Protein AF-0000000085043060 (afdb_homodimer)

Foldseek 3Di:
DAFAEEEEEDEQVLVPDPVLLLLLLVVCVVCVVVNHAYEYEYEHVPQLVVQCVVVVHDWDDDPQHTQAAPVSLVSRCCRVQVPVQVVSCVSNVVVPAQEDEEECAVVVQWAWDFDWDWDQDPVRDTDTHHSHQATATDDGDCVVVVVCVVVRHHYYYYYWHYHPVGRIHRYDRLLSRLRNCLNVLGQEYEYEDADFAFAQAPPPVVRHALEDELVCVVVSPPGRQDRPNVSNVVSQSVSQVSRHAKYFYHHSSPSVVSCCCNPVVDRTYYIYHD/DAFQEEEEEDEQVLVPDPVLLLLLLVVCVVCVVVNHAYEYEYEHVPQLVVQCVVVVHDWDDDPQHTQAAPVSLVSRCCRVQVPVQVVSCVSNVVVPAQEDEEECAVVVQWAWDFDWDWDQDPVRDTDTHHSHQATATDDGDCVVVVVCVVVRHHYYYYYWHYHPVGRIHRYDRLLSRLRNCLNVLGQEYEYADADFAFAQAPPPVVRHALEDELVCVVVSPPHRQDRPNVSNVVSQSVSQVSRHAKYFYGHSSPSVVSCCCNPVVDRTYYIYHD

Organism: Cyclobacterium marinum (strain ATCC 25205 / DSM 745 / LMG 13164 / NCIMB 1802) (NCBI:txid880070)

InterPro domains:
  IPR001048 Aspartate/glutamate/uridylate kinase [PF00696] (5-251)
  IPR001057 Glutamate/acetylglutamate kinase [PR00474] (35-49)
  IPR001057 Glutamate/acetylglutamate kinase [PR00474] (172-199)
  IPR001057 Glutamate/acetylglutamate kinase [PR00474] (224-244)
  IPR004662 Acetylglutamate kinase family [PIRSF000728] (4-272)
  IPR004662 Acetylglutamate kinase family [TIGR00761] (6-249)
  IPR036393 Acetylglutamate kinase-like superfamily [G3DSA:3.40.1160.10] (2-274)
  IPR036393 Acetylglutamate kinase-like superfamily [SSF53633] (5-272)
  IPR037528 Acetylglutamate kinase ArgB [MF_00082] (3-266)

pLDDT: mean 94.3, std 5.61, range [67.81, 98.94]

Sequence (548 aa):
MEYHKILIKYGGNAMVSEELKHDIANKIKELQSHGIQVILVHGGGPFINKSLADAGIKSEFFDGHRHTSVEAMSCIEKTLKGEVNSSLVNLLNKQGLRAVGLSGKDGKLAIAQKRWHIRQQENGEAIKVDLGQVGDVVSVNPLLIESLLENAFTPVITCIASDEEGNDYNINGDVFAGKIAAAIQADAYIVLTDVDGLYKEYPNPDSIIREIDTTTIPKFYGKAISGGMIPKIESCVNAVKSGVKKAVILNGTCPEQISDYLIKQISIGTTIKLMEYHKILIKYGGNAMVSEELKHDIANKIKELQSHGIQVILVHGGGPFINKSLADAGIKSEFFDGHRHTSVEAMSCIEKTLKGEVNSSLVNLLNKQGLRAVGLSGKDGKLAIAQKRWHIRQQENGEAIKVDLGQVGDVVSVNPLLIESLLENAFTPVITCIASDEEGNDYNINGDVFAGKIAAAIQADAYIVLTDVDGLYKEYPNPDSIIREIDTTTIPKFYGKAISGGMIPKIESCVNAVKSGVKKAVILNGTCPEQISDYLIKQISIGTTIKL

Structure (mmCIF, N/CA/C/O backbone):
data_AF-0000000085043060-model_v1
#
loop_
_entity.id
_entity.type
_entity.pdbx_description
1 polymer 'Acetylglutamate kinase'
#
loop_
_atom_site.group_PDB
_atom_site.id
_atom_site.type_symbol
_atom_site.label_atom_id
_atom_site.label_alt_id
_atom_site.label_comp_id
_atom_site.label_asym_id
_atom_site.label_entity_id
_atom_site.label_seq_id
_atom_site.pdbx_PDB_ins_code
_atom_site.Cartn_x
_atom_site.Cartn_y
_atom_site.Cartn_z
_atom_site.occupancy
_atom_site.B_iso_or_equiv
_atom_site.auth_seq_id
_atom_site.auth_comp_id
_atom_site.auth_asym_id
_atom_site.auth_atom_id
_atom_site.pdbx_PDB_model_num
ATOM 1 N N . MET A 1 1 ? 16.531 -30.125 -0.307 1 67.81 1 MET A N 1
ATOM 2 C CA . MET A 1 1 ? 16.906 -28.734 -0.545 1 67.81 1 MET A CA 1
ATOM 3 C C . MET A 1 1 ? 16.266 -27.812 0.48 1 67.81 1 MET A C 1
ATOM 5 O O . MET A 1 1 ? 15.086 -27.984 0.817 1 67.81 1 MET A O 1
ATOM 9 N N . GLU A 1 2 ? 17.047 -26.984 1.146 1 84.75 2 GLU A N 1
ATOM 10 C CA . GLU A 1 2 ? 16.531 -26.062 2.156 1 84.75 2 GLU A CA 1
ATOM 11 C C . GLU A 1 2 ? 16.078 -24.75 1.527 1 84.75 2 GLU A C 1
ATOM 13 O O . GLU A 1 2 ? 16.797 -24.172 0.705 1 84.75 2 GLU A O 1
ATOM 18 N N . TYR A 1 3 ? 14.805 -24.422 1.572 1 92.69 3 TYR A N 1
ATOM 19 C CA . TYR A 1 3 ? 14.25 -23.172 1.066 1 92.69 3 TYR A CA 1
ATOM 20 C C . TYR A 1 3 ? 14.398 -22.062 2.092 1 92.69 3 TYR A C 1
ATOM 22 O O . TYR A 1 3 ? 14.055 -22.234 3.264 1 92.69 3 TYR A O 1
ATOM 30 N N . HIS A 1 4 ? 15.008 -21 1.654 1 96.5 4 HIS A N 1
ATOM 31 C CA . HIS A 1 4 ? 15.172 -19.844 2.547 1 96.5 4 HIS A CA 1
ATOM 32 C C . HIS A 1 4 ? 14.266 -18.703 2.13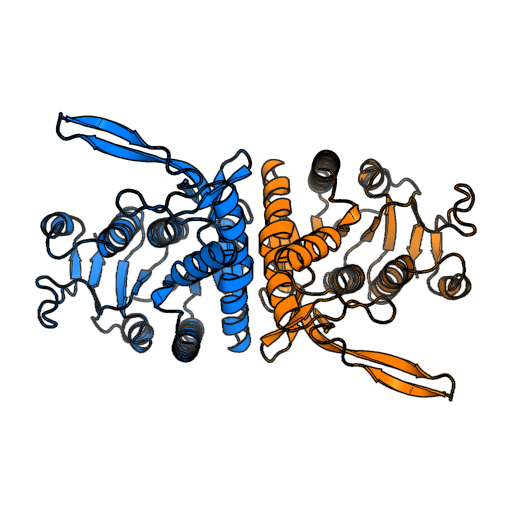3 1 96.5 4 HIS A C 1
ATOM 34 O O . HIS A 1 4 ? 13.719 -17.984 2.986 1 96.5 4 HIS A O 1
ATOM 40 N N . LYS A 1 5 ? 14.188 -18.531 0.887 1 98.19 5 LYS A N 1
ATOM 41 C CA . LYS A 1 5 ? 13.398 -17.453 0.305 1 98.19 5 LYS A CA 1
ATOM 42 C C . LYS A 1 5 ? 12.5 -17.953 -0.818 1 98.19 5 LYS A C 1
ATOM 44 O O . LYS A 1 5 ? 12.992 -18.484 -1.816 1 98.19 5 LYS A O 1
ATOM 49 N N . ILE A 1 6 ? 11.102 -17.75 -0.643 1 98.5 6 ILE A N 1
ATOM 50 C CA . ILE A 1 6 ? 10.188 -18.25 -1.669 1 98.5 6 ILE A CA 1
ATOM 51 C C . ILE A 1 6 ? 9.195 -17.156 -2.059 1 98.5 6 ILE A C 1
ATOM 53 O O . ILE A 1 6 ? 8.883 -16.266 -1.253 1 98.5 6 ILE A O 1
ATOM 57 N N . LEU A 1 7 ? 8.766 -17.172 -3.271 1 98.81 7 LEU A N 1
ATOM 58 C CA . LEU A 1 7 ? 7.707 -16.297 -3.76 1 98.81 7 LEU A CA 1
ATOM 59 C C . LEU A 1 7 ? 6.477 -17.109 -4.16 1 98.81 7 LEU A C 1
ATOM 61 O O . LEU A 1 7 ? 6.59 -18.109 -4.879 1 98.81 7 LEU A O 1
ATOM 65 N N . ILE A 1 8 ? 5.344 -16.719 -3.635 1 98.38 8 ILE A N 1
ATOM 66 C CA . ILE A 1 8 ? 4.078 -17.375 -3.939 1 98.38 8 ILE A CA 1
ATOM 67 C C . ILE A 1 8 ? 3.186 -16.422 -4.734 1 98.38 8 ILE A C 1
ATOM 69 O O . ILE A 1 8 ? 2.896 -15.312 -4.289 1 98.38 8 ILE A O 1
ATOM 73 N N . LYS A 1 9 ? 2.84 -16.844 -5.941 1 98.19 9 LYS A N 1
ATOM 74 C CA . LYS A 1 9 ? 1.77 -16.156 -6.668 1 98.19 9 LYS A CA 1
ATOM 75 C C . LYS A 1 9 ? 0.4 -16.688 -6.246 1 98.19 9 LYS A C 1
ATOM 77 O O . LYS A 1 9 ? 0.076 -17.859 -6.48 1 98.19 9 LYS A O 1
ATOM 82 N N . TYR A 1 10 ? -0.28 -15.828 -5.617 1 94.81 10 TYR A N 1
ATOM 83 C CA . TYR A 1 10 ? -1.591 -16.156 -5.062 1 94.81 10 TYR A CA 1
ATOM 84 C C . TYR A 1 10 ? -2.705 -15.594 -5.941 1 94.81 10 TYR A C 1
ATOM 86 O O . TYR A 1 10 ? -3.033 -14.414 -5.867 1 94.81 10 TYR A O 1
ATOM 94 N N . GLY A 1 11 ? -3.35 -16.438 -6.773 1 85.44 11 GLY A N 1
ATOM 95 C CA . GLY A 1 11 ? -4.344 -16.031 -7.758 1 85.44 11 GLY A CA 1
ATOM 96 C C . GLY A 1 11 ? -5.691 -15.695 -7.145 1 85.44 11 GLY A C 1
ATOM 97 O O . GLY A 1 11 ? -6.102 -16.312 -6.156 1 85.44 11 GLY A O 1
ATOM 98 N N . GLY A 1 12 ? -6.375 -14.859 -7.805 1 71.69 12 GLY A N 1
ATOM 99 C CA . GLY A 1 12 ? -7.645 -14.336 -7.328 1 71.69 12 GLY A CA 1
ATOM 100 C C . GLY A 1 12 ? -8.719 -15.398 -7.203 1 71.69 12 GLY A C 1
ATOM 101 O O . GLY A 1 12 ? -9.57 -15.328 -6.312 1 71.69 12 GLY A O 1
ATOM 102 N N . ASN A 1 13 ? -8.516 -16.406 -8.023 1 70.5 13 ASN A N 1
ATOM 103 C CA . ASN A 1 13 ? -9.531 -17.453 -7.98 1 70.5 13 ASN A CA 1
ATOM 104 C C . ASN A 1 13 ? -9.414 -18.297 -6.715 1 70.5 13 ASN A C 1
ATOM 106 O O . ASN A 1 13 ? -10.391 -18.906 -6.281 1 70.5 13 ASN A O 1
ATOM 110 N N . ALA A 1 14 ? -8.281 -18.266 -6.223 1 68.19 14 ALA A N 1
ATOM 111 C CA . ALA A 1 14 ? -8.055 -19 -4.977 1 68.19 14 ALA A CA 1
ATOM 112 C C . ALA A 1 14 ? -8.406 -18.141 -3.766 1 68.19 14 ALA A C 1
ATOM 114 O O . ALA A 1 14 ? -8.25 -18.578 -2.623 1 68.19 14 ALA A O 1
ATOM 115 N N . MET A 1 15 ? -8.875 -16.938 -3.979 1 74.44 15 MET A N 1
ATOM 116 C CA . MET A 1 15 ? -9.133 -16 -2.896 1 74.44 15 MET A CA 1
ATOM 117 C C . MET A 1 15 ? -10.625 -15.781 -2.707 1 74.44 15 MET A C 1
ATOM 119 O O . MET A 1 15 ? -11.039 -14.828 -2.045 1 74.44 15 MET A O 1
ATOM 123 N N . VAL A 1 16 ? -11.398 -16.656 -3.197 1 75.56 16 VAL A N 1
ATOM 124 C CA . VAL A 1 16 ? -12.828 -16.391 -3.18 1 75.56 16 VAL A CA 1
ATOM 125 C C . VAL A 1 16 ? -13.445 -16.969 -1.907 1 75.56 16 VAL A C 1
ATOM 127 O O . VAL A 1 16 ? -14.516 -16.531 -1.476 1 75.56 16 VAL A O 1
ATOM 130 N N . SER A 1 17 ? -12.719 -17.844 -1.258 1 86.44 17 SER A N 1
ATOM 131 C CA . SER A 1 17 ? -13.188 -18.422 0.001 1 86.44 17 SER A CA 1
ATOM 132 C C . SER A 1 17 ? -12.406 -17.859 1.186 1 86.44 17 SER A C 1
ATOM 134 O O . SER A 1 17 ? -11.188 -17.984 1.249 1 86.44 17 SER A O 1
ATOM 136 N N . GLU A 1 18 ? -13.156 -17.281 2.104 1 88.94 18 GLU A N 1
ATOM 137 C CA . GLU A 1 18 ? -12.516 -16.75 3.301 1 88.94 18 GLU A CA 1
ATOM 138 C C . GLU A 1 18 ? -11.773 -17.844 4.066 1 88.94 18 GLU A C 1
ATOM 140 O O . GLU A 1 18 ? -10.688 -17.609 4.602 1 88.94 18 GLU A O 1
ATOM 145 N N . GLU A 1 19 ? -12.406 -18.969 4.086 1 92 19 GLU A N 1
ATOM 146 C CA . GLU A 1 19 ? -11.781 -20.094 4.758 1 92 19 GLU A CA 1
ATOM 147 C C . GLU A 1 19 ? -10.461 -20.469 4.094 1 92 19 GLU A C 1
ATOM 149 O O . GLU A 1 19 ? -9.469 -20.734 4.777 1 92 19 GLU A O 1
ATOM 154 N N . LEU A 1 20 ? -10.531 -20.531 2.812 1 92.38 20 LEU A N 1
ATOM 155 C CA . LEU A 1 20 ? -9.32 -20.891 2.072 1 92.38 20 LEU A CA 1
ATOM 156 C C . LEU A 1 20 ? -8.227 -19.844 2.297 1 92.38 20 LEU A C 1
ATOM 158 O O . LEU A 1 20 ? -7.055 -20.188 2.436 1 92.38 20 LEU A O 1
ATOM 162 N N . LYS A 1 21 ? -8.547 -18.594 2.279 1 93.75 21 LYS A N 1
ATOM 163 C CA . LYS A 1 21 ? -7.586 -17.531 2.549 1 93.75 21 LYS A CA 1
ATOM 164 C C . LYS A 1 21 ? -6.93 -17.719 3.912 1 93.75 21 LYS A C 1
ATOM 166 O O . LYS A 1 21 ? -5.719 -17.531 4.055 1 93.75 21 LYS A O 1
ATOM 171 N N . HIS A 1 22 ? -7.723 -18 4.883 1 94.5 22 HIS A N 1
ATOM 172 C CA . HIS A 1 22 ? -7.227 -18.25 6.23 1 94.5 22 HIS A CA 1
ATOM 173 C C . HIS A 1 22 ? -6.25 -19.422 6.254 1 94.5 22 HIS A C 1
ATOM 175 O O . HIS A 1 22 ? -5.227 -19.359 6.941 1 94.5 22 HIS A O 1
ATOM 181 N N . ASP A 1 23 ? -6.645 -20.438 5.57 1 94.81 23 ASP A N 1
ATOM 182 C CA . ASP A 1 23 ? -5.789 -21.609 5.516 1 94.81 23 ASP A CA 1
ATOM 183 C C . ASP A 1 23 ? -4.449 -21.281 4.859 1 94.81 23 ASP A C 1
ATOM 185 O O . ASP A 1 23 ? -3.4 -21.75 5.312 1 94.81 23 ASP A O 1
ATOM 189 N N . ILE A 1 24 ? -4.5 -20.562 3.842 1 94.25 24 ILE A N 1
ATOM 190 C CA . ILE A 1 24 ? -3.275 -20.172 3.156 1 94.25 24 ILE A CA 1
ATOM 191 C C . ILE A 1 24 ? -2.408 -19.328 4.094 1 94.25 24 ILE A C 1
ATOM 193 O O . ILE A 1 24 ? -1.196 -19.547 4.184 1 94.25 24 ILE A O 1
ATOM 197 N N . ALA A 1 25 ? -2.998 -18.391 4.797 1 95.5 25 ALA A N 1
ATOM 198 C CA . ALA A 1 25 ? -2.281 -17.562 5.762 1 95.5 25 ALA A CA 1
ATOM 199 C C . ALA A 1 25 ? -1.609 -18.422 6.828 1 95.5 25 ALA A C 1
ATOM 201 O O . ALA A 1 25 ? -0.473 -18.156 7.227 1 95.5 25 ALA A O 1
ATOM 202 N N . ASN A 1 26 ? -2.301 -19.422 7.227 1 96.56 26 ASN A N 1
ATOM 203 C CA . ASN A 1 26 ? -1.749 -20.328 8.227 1 96.56 26 ASN A CA 1
ATOM 204 C C . ASN A 1 26 ? -0.536 -21.078 7.684 1 96.56 26 ASN A C 1
ATOM 206 O O . ASN A 1 26 ? 0.421 -21.344 8.414 1 96.56 26 ASN A O 1
ATOM 210 N N . LYS A 1 27 ? -0.607 -21.484 6.48 1 96.88 27 LYS A N 1
ATOM 211 C CA . LYS A 1 27 ? 0.531 -22.172 5.875 1 96.88 27 LYS A CA 1
ATOM 212 C C . LYS A 1 27 ? 1.732 -21.25 5.75 1 96.88 27 LYS A C 1
ATOM 214 O O . LYS A 1 27 ? 2.875 -21.672 5.941 1 96.88 27 LYS A O 1
ATOM 219 N N . ILE A 1 28 ? 1.476 -19.984 5.422 1 96.88 28 ILE A N 1
ATOM 220 C CA . ILE A 1 28 ? 2.557 -19 5.348 1 96.88 28 ILE A CA 1
ATOM 221 C C . ILE A 1 28 ? 3.201 -18.844 6.719 1 96.88 28 ILE A C 1
ATOM 223 O O . ILE A 1 28 ? 4.43 -18.812 6.836 1 96.88 28 ILE A O 1
ATOM 227 N N . LYS A 1 29 ? 2.395 -18.766 7.723 1 97 29 LYS A N 1
ATOM 228 C CA . LYS A 1 29 ? 2.896 -18.688 9.094 1 97 29 LYS A CA 1
ATOM 229 C C . LYS A 1 29 ? 3.754 -19.906 9.438 1 97 29 LYS A C 1
ATOM 231 O O . LYS A 1 29 ? 4.809 -19.766 10.062 1 97 29 LYS A O 1
ATOM 236 N N . GLU A 1 30 ? 3.229 -21.062 9.023 1 97.25 30 GLU A N 1
ATOM 237 C CA . GLU A 1 30 ? 3.973 -22.297 9.234 1 97.25 30 GLU A CA 1
ATOM 238 C C . GLU A 1 30 ? 5.336 -22.25 8.555 1 97.25 30 GLU A C 1
ATOM 240 O O . GLU A 1 30 ? 6.348 -22.625 9.141 1 97.25 30 GLU A O 1
ATOM 245 N N . LEU A 1 31 ? 5.41 -21.797 7.34 1 97.31 31 LEU A N 1
ATOM 246 C CA . LEU A 1 31 ? 6.668 -21.672 6.609 1 97.31 31 LEU A CA 1
ATOM 247 C C . LEU A 1 31 ? 7.633 -20.75 7.344 1 97.31 31 LEU A C 1
ATOM 249 O O . LEU A 1 31 ? 8.812 -21.062 7.484 1 97.31 31 LEU A O 1
ATOM 253 N N . GLN A 1 32 ? 7.137 -19.609 7.801 1 96.69 32 GLN A N 1
ATOM 254 C CA . GLN A 1 32 ? 7.98 -18.641 8.492 1 96.69 32 GLN A CA 1
ATOM 255 C C . GLN A 1 32 ? 8.523 -19.219 9.797 1 96.69 32 GLN A C 1
ATOM 257 O O . GLN A 1 32 ? 9.648 -18.922 10.188 1 96.69 32 GLN A O 1
ATOM 262 N N . SER A 1 33 ? 7.672 -20.016 10.445 1 95.88 33 SER A N 1
ATOM 263 C CA . SER A 1 33 ? 8.125 -20.672 11.672 1 95.88 33 SER A CA 1
ATOM 264 C C . SER A 1 33 ? 9.273 -21.625 11.398 1 95.88 33 SER A C 1
ATOM 266 O O . SER A 1 33 ? 10.055 -21.953 12.297 1 95.88 33 SER A O 1
ATOM 268 N N . HIS A 1 34 ? 9.398 -22.094 10.172 1 96.06 34 HIS A N 1
ATOM 269 C CA . HIS A 1 34 ? 10.484 -22.984 9.766 1 96.06 34 HIS A CA 1
ATOM 270 C C . HIS A 1 34 ? 11.648 -22.188 9.172 1 96.06 34 HIS A C 1
ATOM 272 O O . HIS A 1 34 ? 12.547 -22.766 8.555 1 96.06 34 HIS A O 1
ATOM 278 N N . GLY A 1 35 ? 11.594 -20.859 9.32 1 96.31 35 GLY A N 1
ATOM 279 C CA . GLY A 1 35 ? 12.711 -20 8.93 1 96.31 35 GLY A CA 1
ATOM 280 C C . GLY A 1 35 ? 12.664 -19.609 7.465 1 96.31 35 GLY A C 1
ATOM 281 O O . GLY A 1 35 ? 13.641 -19.078 6.93 1 96.31 35 GLY A O 1
ATOM 282 N N . ILE A 1 36 ? 11.547 -19.844 6.766 1 97.81 36 ILE A N 1
ATOM 283 C CA . ILE A 1 36 ? 11.422 -19.516 5.348 1 97.81 36 ILE A CA 1
ATOM 284 C C . ILE A 1 36 ? 10.828 -18.109 5.188 1 97.81 36 ILE A C 1
ATOM 286 O O . ILE A 1 36 ? 9.797 -17.797 5.781 1 97.81 36 ILE A O 1
ATOM 290 N N . GLN A 1 37 ? 11.477 -17.219 4.457 1 98.44 37 GLN A N 1
ATOM 291 C CA . GLN A 1 37 ? 10.938 -15.922 4.094 1 98.44 37 GLN A CA 1
ATOM 292 C C . GLN A 1 37 ? 9.969 -16.031 2.924 1 98.44 37 GLN A C 1
ATOM 294 O O . GLN A 1 37 ? 10.266 -16.688 1.919 1 98.44 37 GLN A O 1
ATOM 299 N N . VAL A 1 38 ? 8.82 -15.445 3.074 1 98.56 38 VAL A N 1
ATOM 300 C CA . VAL A 1 38 ? 7.777 -15.594 2.068 1 98.56 38 VAL A CA 1
ATOM 301 C C . VAL A 1 38 ? 7.426 -14.234 1.476 1 98.56 38 VAL A C 1
ATOM 303 O O . VAL A 1 38 ? 7.234 -13.266 2.209 1 98.56 38 VAL A O 1
ATOM 306 N N . ILE A 1 39 ? 7.402 -14.141 0.172 1 98.88 39 ILE A N 1
ATOM 307 C CA . ILE A 1 39 ? 6.867 -13.008 -0.58 1 98.88 39 ILE A CA 1
ATOM 308 C C . ILE A 1 39 ? 5.602 -13.438 -1.321 1 98.88 39 ILE A C 1
ATOM 310 O O . ILE A 1 39 ? 5.582 -14.477 -1.977 1 98.88 39 ILE A O 1
ATOM 314 N N . LEU A 1 40 ? 4.594 -12.688 -1.165 1 98.62 40 LEU A N 1
ATOM 315 C CA . LEU A 1 40 ? 3.344 -12.977 -1.856 1 98.62 40 LEU A CA 1
ATOM 316 C C . LEU A 1 40 ? 3.09 -11.961 -2.967 1 98.62 40 LEU A C 1
ATOM 318 O O . LEU A 1 40 ? 3.246 -10.758 -2.76 1 98.62 40 LEU A O 1
ATOM 322 N N . VAL A 1 41 ? 2.795 -12.438 -4.133 1 98.75 41 VAL A N 1
ATOM 323 C CA . VAL A 1 41 ? 2.275 -11.617 -5.223 1 98.75 41 VAL A CA 1
ATOM 324 C C . VAL A 1 41 ? 0.849 -12.047 -5.559 1 98.75 41 VAL A C 1
ATOM 326 O O . VAL A 1 41 ? 0.575 -13.242 -5.711 1 98.75 41 VAL A O 1
ATOM 329 N N . HIS A 1 42 ? -0.023 -11.055 -5.617 1 97.38 42 HIS A N 1
ATOM 330 C CA . HIS A 1 42 ? -1.406 -11.445 -5.871 1 97.38 42 HIS A CA 1
ATOM 331 C C . HIS A 1 42 ? -1.997 -10.648 -7.031 1 97.38 42 HIS A C 1
ATOM 333 O O . HIS A 1 42 ? -1.545 -9.531 -7.316 1 97.38 42 HIS A O 1
ATOM 339 N N . GLY A 1 43 ? -2.967 -11.266 -7.711 1 93.75 43 GLY A N 1
ATOM 340 C CA . GLY A 1 43 ? -3.854 -10.586 -8.641 1 93.75 43 GLY A CA 1
ATOM 341 C C . GLY A 1 43 ? -5.207 -10.258 -8.039 1 93.75 43 GLY A C 1
ATOM 342 O O . GLY A 1 43 ? -5.301 -9.891 -6.863 1 93.75 43 GLY A O 1
ATOM 343 N N . GLY A 1 44 ? -6.238 -10.297 -8.922 1 93.62 44 GLY A N 1
ATOM 344 C CA . GLY A 1 44 ? -7.566 -10 -8.406 1 93.62 44 GLY A CA 1
ATOM 345 C C . GLY A 1 44 ? -8.633 -9.977 -9.484 1 93.62 44 GLY A C 1
ATOM 346 O O . GLY A 1 44 ? -9.531 -9.141 -9.461 1 93.62 44 GLY A O 1
ATOM 347 N N . GLY A 1 45 ? -8.531 -10.898 -10.469 1 91.81 45 GLY A N 1
ATOM 348 C CA . GLY A 1 45 ? -9.422 -10.922 -11.617 1 91.81 45 GLY A CA 1
ATOM 349 C C . GLY A 1 45 ? -10.883 -10.781 -11.242 1 91.81 45 GLY A C 1
ATOM 350 O O . GLY A 1 45 ? -11.57 -9.867 -11.711 1 91.81 45 GLY A O 1
ATOM 351 N N . PRO A 1 46 ? -11.375 -11.711 -10.391 1 91.81 46 PRO A N 1
ATOM 352 C CA . PRO A 1 46 ? -12.789 -11.648 -10 1 91.81 46 PRO A CA 1
ATOM 353 C C . PRO A 1 46 ? -13.156 -10.312 -9.344 1 91.81 46 PRO A C 1
ATOM 355 O O . PRO A 1 46 ? -14.258 -9.805 -9.562 1 91.81 46 PRO A O 1
ATOM 358 N N . PHE A 1 47 ? -12.312 -9.719 -8.578 1 94.31 47 PHE A N 1
ATOM 359 C CA . PHE A 1 47 ? -12.562 -8.461 -7.895 1 94.31 47 PHE A CA 1
ATOM 360 C C . PHE A 1 47 ? -12.562 -7.301 -8.883 1 94.31 47 PHE A C 1
ATOM 362 O O . PHE A 1 47 ? -13.383 -6.379 -8.773 1 94.31 47 PHE A O 1
ATOM 369 N N . ILE A 1 48 ? -11.586 -7.371 -9.805 1 95.94 48 ILE A N 1
ATOM 370 C CA . ILE A 1 48 ? -11.531 -6.363 -10.852 1 95.94 48 ILE A CA 1
ATOM 371 C C . ILE A 1 48 ? -12.828 -6.391 -11.664 1 95.94 48 ILE A C 1
ATOM 373 O O . ILE A 1 48 ? -13.438 -5.348 -11.906 1 95.94 48 ILE A O 1
ATOM 377 N N . ASN A 1 49 ? -13.234 -7.617 -12.031 1 94.88 49 ASN A N 1
ATOM 378 C CA . ASN A 1 49 ? -14.453 -7.766 -12.812 1 94.88 49 ASN A CA 1
ATOM 379 C C . ASN A 1 49 ? -15.656 -7.164 -12.094 1 94.88 49 ASN A C 1
ATOM 381 O O . ASN A 1 49 ? -16.438 -6.418 -12.688 1 94.88 49 ASN A O 1
ATOM 385 N N . LYS A 1 50 ? -15.828 -7.488 -10.867 1 94.69 50 LYS A N 1
ATOM 386 C CA . LYS A 1 50 ? -16.938 -6.977 -10.07 1 94.69 50 LYS A CA 1
ATOM 387 C C . LYS A 1 50 ? -16.891 -5.457 -9.961 1 94.69 50 LYS A C 1
ATOM 389 O O . LYS A 1 50 ? -17.906 -4.777 -10.117 1 94.69 50 LYS A O 1
ATOM 394 N N . SER A 1 51 ? -15.727 -4.926 -9.672 1 95.56 51 SER A N 1
ATOM 395 C CA . SER A 1 51 ? -15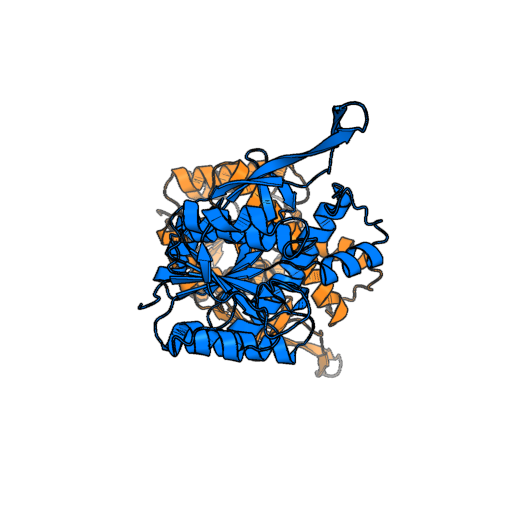.562 -3.49 -9.477 1 95.56 51 SER A CA 1
ATOM 396 C C . SER A 1 51 ? -15.867 -2.721 -10.758 1 95.56 51 SER A C 1
ATOM 398 O O . SER A 1 51 ? -16.5 -1.664 -10.719 1 95.56 51 SER A O 1
ATOM 400 N N . LEU A 1 52 ? -15.352 -3.209 -11.883 1 97 52 LEU A N 1
ATOM 401 C CA . LEU A 1 52 ? -15.625 -2.566 -13.164 1 97 52 LEU A CA 1
ATOM 402 C C . LEU A 1 52 ? -17.109 -2.602 -13.484 1 97 52 LEU A C 1
ATOM 404 O O . LEU A 1 52 ? -17.672 -1.607 -13.953 1 97 52 LEU A O 1
ATOM 408 N N . ALA A 1 53 ? -17.75 -3.738 -13.234 1 96.31 53 ALA A N 1
ATOM 409 C CA . ALA A 1 53 ? -19.188 -3.861 -13.445 1 96.31 53 ALA A CA 1
ATOM 410 C C . ALA A 1 53 ? -19.953 -2.867 -12.578 1 96.31 53 ALA A C 1
ATOM 412 O O . ALA A 1 53 ? -20.859 -2.176 -13.062 1 96.31 53 ALA A O 1
ATOM 413 N N . ASP A 1 54 ? -19.609 -2.768 -11.336 1 94 54 ASP A N 1
ATOM 414 C CA . ASP A 1 54 ? -20.25 -1.849 -10.398 1 94 54 ASP A CA 1
ATOM 415 C C . ASP A 1 54 ? -20.094 -0.4 -10.852 1 94 54 ASP A C 1
ATOM 417 O O . ASP A 1 54 ? -20.969 0.432 -10.617 1 94 54 ASP A O 1
ATOM 421 N N . ALA A 1 55 ? -18.984 -0.082 -11.469 1 93.75 55 ALA A N 1
ATOM 422 C CA . ALA A 1 55 ? -18.688 1.28 -11.898 1 93.75 55 ALA A CA 1
ATOM 423 C C . ALA A 1 55 ? -19.266 1.56 -13.281 1 93.75 55 ALA A C 1
ATOM 425 O O . ALA A 1 55 ? -19.156 2.676 -13.797 1 93.75 55 ALA A O 1
ATOM 426 N N . GLY A 1 56 ? -19.797 0.514 -13.961 1 94.88 56 GLY A N 1
ATOM 427 C CA . GLY A 1 56 ? -20.359 0.657 -15.297 1 94.88 56 GLY A CA 1
ATOM 428 C C . GLY A 1 56 ? -19.312 0.734 -16.375 1 94.88 56 GLY A C 1
ATOM 429 O O . GLY A 1 56 ? -19.547 1.317 -17.438 1 94.88 56 GLY A O 1
ATOM 430 N N . ILE A 1 57 ? -18.141 0.27 -16.094 1 95.19 57 ILE A N 1
ATOM 431 C CA . ILE A 1 57 ? -17.062 0.272 -17.062 1 95.19 57 ILE A CA 1
ATOM 432 C C . ILE A 1 57 ? -17.031 -1.065 -17.797 1 95.19 57 ILE A C 1
ATOM 434 O O . ILE A 1 57 ? -16.906 -2.121 -17.172 1 95.19 57 ILE A O 1
ATOM 438 N N . LYS A 1 58 ? -17.141 -1.054 -19.078 1 92.62 58 LYS A N 1
ATOM 439 C CA . LYS A 1 58 ? -17.188 -2.271 -19.891 1 92.62 58 LYS A CA 1
ATOM 440 C C . LYS A 1 58 ? -15.828 -2.961 -19.922 1 92.62 58 LYS A C 1
ATOM 442 O O . LYS A 1 58 ? -14.805 -2.316 -20.172 1 92.62 58 LYS A O 1
ATOM 447 N N . SER A 1 59 ? -15.836 -4.199 -19.594 1 89 59 SER A N 1
ATOM 448 C CA . SER A 1 59 ? -14.625 -5 -19.719 1 89 59 SER A CA 1
ATOM 449 C C . SER A 1 59 ? -14.453 -5.535 -21.141 1 89 59 SER A C 1
ATOM 451 O O . SER A 1 59 ? -15.391 -6.082 -21.719 1 89 59 SER A O 1
ATOM 453 N N . GLU A 1 60 ? -13.32 -5.277 -21.703 1 89.5 60 GLU A N 1
ATOM 454 C CA . GLU A 1 60 ? -13 -5.781 -23.031 1 89.5 60 GLU A CA 1
ATOM 455 C C . GLU A 1 60 ? -11.734 -6.637 -23.016 1 89.5 60 GLU A C 1
ATOM 457 O O . GLU A 1 60 ? -10.781 -6.324 -22.297 1 89.5 60 GLU A O 1
ATOM 462 N N . PHE A 1 61 ? -11.805 -7.695 -23.75 1 86.81 61 PHE A N 1
ATOM 463 C CA . PHE A 1 61 ? -10.664 -8.594 -23.859 1 86.81 61 PHE A CA 1
ATOM 464 C C . PHE A 1 61 ? -10.258 -8.789 -25.312 1 86.81 61 PHE A C 1
ATOM 466 O O . PHE A 1 61 ? -11.117 -8.883 -26.188 1 86.81 61 PHE A O 1
ATOM 473 N N . PHE A 1 62 ? -8.945 -8.82 -25.5 1 83.38 62 PHE A N 1
ATOM 474 C CA . PHE A 1 62 ? -8.367 -9.133 -26.797 1 83.38 62 PHE A CA 1
ATOM 475 C C . PHE A 1 62 ? -7.438 -10.336 -26.703 1 83.38 62 PHE A C 1
ATOM 477 O O . PHE A 1 62 ? -6.355 -10.242 -26.125 1 83.38 62 PHE A O 1
ATOM 484 N N . ASP A 1 63 ? -7.809 -11.383 -27.297 1 77.62 63 ASP A N 1
ATOM 485 C CA . ASP A 1 63 ? -7.027 -12.617 -27.281 1 77.62 63 ASP A CA 1
ATOM 486 C C . ASP A 1 63 ? -6.676 -13.016 -25.859 1 77.62 63 ASP A C 1
ATOM 488 O O . ASP A 1 63 ? -5.516 -13.312 -25.547 1 77.62 63 ASP A O 1
ATOM 492 N N . GLY A 1 64 ? -7.531 -12.789 -24.969 1 76.94 64 GLY A N 1
ATOM 493 C CA . GLY A 1 64 ? -7.371 -13.234 -23.594 1 76.94 64 GLY A CA 1
ATOM 494 C C . GLY A 1 64 ? -6.738 -12.195 -22.688 1 76.94 64 GLY A C 1
ATOM 495 O O . GLY A 1 64 ? -6.633 -12.391 -21.484 1 76.94 64 GLY A O 1
ATOM 496 N N . HIS A 1 65 ? -6.379 -11.133 -23.328 1 83.69 65 HIS A N 1
ATOM 497 C CA . HIS A 1 65 ? -5.773 -10.055 -22.562 1 83.69 65 HIS A CA 1
ATOM 498 C C . HIS A 1 65 ? -6.773 -8.93 -22.297 1 83.69 65 HIS A C 1
ATOM 500 O O . HIS A 1 65 ? -7.43 -8.453 -23.234 1 83.69 65 HIS A O 1
ATOM 506 N N . ARG A 1 66 ? -6.887 -8.523 -21.125 1 89.5 66 ARG A N 1
ATOM 507 C CA . ARG A 1 66 ? -7.801 -7.434 -20.797 1 89.5 66 ARG A CA 1
ATOM 508 C C . ARG A 1 66 ? -7.32 -6.113 -21.391 1 89.5 66 ARG A C 1
ATOM 510 O O . ARG A 1 66 ? -6.172 -5.719 -21.188 1 89.5 66 ARG A O 1
ATOM 517 N N . HIS A 1 67 ? -8.203 -5.574 -22.219 1 93.88 67 HIS A N 1
ATOM 518 C CA . HIS A 1 67 ? -7.984 -4.176 -22.578 1 93.88 67 HIS A CA 1
ATOM 519 C C . HIS A 1 67 ? -8.258 -3.258 -21.375 1 93.88 67 HIS A C 1
ATOM 521 O O . HIS A 1 67 ? -9.289 -3.381 -20.719 1 93.88 67 HIS A O 1
ATOM 527 N N . THR A 1 68 ? -7.332 -2.383 -21.062 1 96.94 68 THR A N 1
ATOM 528 C CA . THR A 1 68 ? -7.477 -1.534 -19.891 1 96.94 68 THR A CA 1
ATOM 529 C C . THR A 1 68 ? -7.438 -0.059 -20.281 1 96.94 68 THR A C 1
ATOM 531 O O . THR A 1 68 ? -6.371 0.485 -20.578 1 96.94 68 THR A O 1
ATOM 534 N N . SER A 1 69 ? -8.602 0.611 -20.281 1 96.5 69 SER A N 1
ATOM 535 C CA . SER A 1 69 ? -8.656 2.055 -20.484 1 96.5 69 SER A CA 1
ATOM 536 C C . SER A 1 69 ? -8.094 2.809 -19.281 1 96.5 69 SER A C 1
ATOM 538 O O . SER A 1 69 ? -7.848 2.213 -18.234 1 96.5 69 SER A O 1
ATOM 540 N N . VAL A 1 70 ? -7.918 4.09 -19.422 1 95.56 70 VAL A N 1
ATOM 541 C CA . VAL A 1 70 ? -7.43 4.922 -18.328 1 95.56 70 VAL A CA 1
ATOM 542 C C . VAL A 1 70 ? -8.414 4.875 -17.156 1 95.56 70 VAL A C 1
ATOM 544 O O . VAL A 1 70 ? -8.008 4.758 -16 1 95.56 70 VAL A O 1
ATOM 547 N N . GLU A 1 71 ? -9.672 4.957 -17.5 1 95.5 71 GLU A N 1
ATOM 548 C CA . GLU A 1 71 ? -10.711 4.891 -16.469 1 95.5 71 GLU A CA 1
ATOM 549 C C . GLU A 1 71 ? -10.711 3.533 -15.773 1 95.5 71 GLU A C 1
ATOM 551 O O . GLU A 1 71 ? -10.836 3.461 -14.547 1 95.5 71 GLU A O 1
ATOM 556 N N . ALA A 1 72 ? -10.594 2.475 -16.547 1 97.31 72 ALA A N 1
ATOM 557 C CA . ALA A 1 72 ? -10.539 1.131 -15.984 1 97.31 72 ALA A CA 1
ATOM 558 C C . ALA A 1 72 ? -9.32 0.965 -15.086 1 97.31 72 ALA A C 1
ATOM 560 O O . ALA A 1 72 ? -9.391 0.314 -14.039 1 97.31 72 ALA A O 1
ATOM 561 N N . MET A 1 73 ? -8.211 1.566 -15.5 1 97.94 73 MET A N 1
ATOM 562 C CA . MET A 1 73 ? -6.973 1.455 -14.734 1 97.94 73 MET A CA 1
ATOM 563 C C . MET A 1 73 ? -7.141 2.043 -13.344 1 97.94 73 MET A C 1
ATOM 565 O O . MET A 1 73 ? -6.668 1.466 -12.359 1 97.94 73 MET A O 1
ATOM 569 N N . SER A 1 74 ? -7.754 3.178 -13.273 1 97 74 SER A N 1
ATOM 570 C CA . SER A 1 74 ? -8.008 3.809 -11.984 1 97 74 SER A CA 1
ATOM 571 C C . SER A 1 74 ? -8.844 2.904 -11.086 1 97 74 SER A C 1
ATOM 573 O O . SER A 1 74 ? -8.539 2.744 -9.898 1 97 74 SER A O 1
ATOM 575 N N . CYS A 1 75 ? -9.859 2.318 -11.641 1 97.19 75 CYS A N 1
ATOM 576 C CA . CYS A 1 75 ? -10.734 1.402 -10.914 1 97.19 75 CYS A CA 1
ATOM 577 C C . CYS A 1 75 ? -9.969 0.155 -10.477 1 97.19 75 CYS A C 1
ATOM 579 O O . CYS A 1 75 ? -10.117 -0.302 -9.344 1 97.19 75 CYS A O 1
ATOM 581 N N . ILE A 1 76 ? -9.164 -0.358 -11.359 1 97.94 76 ILE A N 1
ATOM 582 C CA . ILE A 1 76 ? -8.383 -1.561 -11.102 1 97.94 76 ILE A CA 1
ATOM 583 C C . ILE A 1 76 ? -7.395 -1.3 -9.969 1 97.94 76 ILE A C 1
ATOM 585 O O . ILE A 1 76 ? -7.258 -2.117 -9.055 1 97.94 76 ILE A O 1
ATOM 589 N N . GLU A 1 77 ? -6.746 -0.201 -10.008 1 98.38 77 GLU A N 1
ATOM 590 C CA . GLU A 1 77 ? -5.762 0.136 -8.984 1 98.38 77 GLU A CA 1
ATOM 591 C C . GLU A 1 77 ? -6.414 0.283 -7.613 1 98.38 77 GLU A C 1
ATOM 593 O O . GLU A 1 77 ? -5.902 -0.23 -6.613 1 98.38 77 GLU A O 1
ATOM 598 N N . LYS A 1 78 ? -7.527 0.985 -7.52 1 98.25 78 LYS A N 1
ATOM 599 C CA . LYS A 1 78 ? -8.266 1.113 -6.266 1 98.25 78 LYS A CA 1
ATOM 600 C C . LYS A 1 78 ? -8.664 -0.255 -5.723 1 98.25 78 LYS A C 1
ATOM 602 O O . LYS A 1 78 ? -8.57 -0.5 -4.516 1 98.25 78 LYS A O 1
ATOM 607 N N . THR A 1 79 ? -9.086 -1.109 -6.637 1 97.94 79 THR A N 1
ATOM 608 C CA . THR A 1 79 ? -9.547 -2.439 -6.254 1 97.94 79 THR A CA 1
ATOM 609 C C . THR A 1 79 ? -8.383 -3.297 -5.77 1 97.94 79 THR A C 1
ATOM 611 O O . THR A 1 79 ? -8.445 -3.879 -4.684 1 97.94 79 THR A O 1
ATOM 614 N N . LEU A 1 80 ? -7.332 -3.342 -6.543 1 98.25 80 LEU A N 1
ATOM 615 C CA . LEU A 1 80 ? -6.223 -4.234 -6.223 1 98.25 80 LEU A CA 1
ATOM 616 C C . LEU A 1 80 ? -5.477 -3.75 -4.984 1 98.25 80 LEU A C 1
ATOM 618 O O . LEU A 1 80 ? -5.152 -4.547 -4.098 1 98.25 80 LEU A O 1
ATOM 622 N N . LYS A 1 81 ? -5.199 -2.484 -4.852 1 98.38 81 LYS A N 1
ATOM 623 C CA . LYS A 1 81 ? -4.453 -1.956 -3.713 1 98.38 81 LYS A CA 1
ATOM 624 C C . LYS A 1 81 ? -5.359 -1.761 -2.502 1 98.38 81 LYS A C 1
ATOM 626 O O . LYS A 1 81 ? -5.027 -2.189 -1.395 1 98.38 81 LYS A O 1
ATOM 631 N N . GLY A 1 82 ? -6.484 -1.164 -2.744 1 98 82 GLY A N 1
ATOM 632 C CA . GLY A 1 82 ? -7.324 -0.695 -1.655 1 98 82 GLY A CA 1
ATOM 633 C C . GLY A 1 82 ? -8.242 -1.77 -1.103 1 98 82 GLY A C 1
ATOM 634 O O . GLY A 1 82 ? -8.758 -1.641 0.008 1 98 82 GLY A O 1
ATOM 635 N N . GLU A 1 83 ? -8.453 -2.822 -1.868 1 96.81 83 GLU A N 1
ATOM 636 C CA . GLU A 1 83 ? -9.359 -3.875 -1.421 1 96.81 83 GLU A CA 1
ATOM 637 C C . GLU A 1 83 ? -8.633 -5.207 -1.276 1 96.81 83 GLU A C 1
ATOM 639 O O . GLU A 1 83 ? -8.438 -5.699 -0.162 1 96.81 83 GLU A O 1
ATOM 644 N N . VAL A 1 84 ? -8.117 -5.684 -2.365 1 96.81 84 VAL A N 1
ATOM 645 C CA . VAL A 1 84 ? -7.57 -7.039 -2.352 1 96.81 84 VAL A CA 1
ATOM 646 C C . VAL A 1 84 ? -6.293 -7.078 -1.516 1 96.81 84 VAL A C 1
ATOM 648 O O . VAL A 1 84 ? -6.195 -7.844 -0.556 1 96.81 84 VAL A O 1
ATOM 651 N N . ASN A 1 85 ? -5.336 -6.25 -1.905 1 98.06 85 ASN A N 1
ATOM 652 C CA . ASN A 1 85 ? -4.066 -6.203 -1.191 1 98.06 85 ASN A CA 1
ATOM 653 C C . ASN A 1 85 ? -4.266 -5.879 0.286 1 98.06 85 ASN A C 1
ATOM 655 O O . ASN A 1 85 ? -3.715 -6.559 1.155 1 98.06 85 ASN A O 1
ATOM 659 N N . SER A 1 86 ? -5.055 -4.855 0.542 1 97.69 86 SER A N 1
ATOM 660 C CA . SER A 1 86 ? -5.312 -4.414 1.908 1 97.69 86 SER A CA 1
ATOM 661 C C . SER A 1 86 ? -5.941 -5.527 2.738 1 97.69 86 SER A C 1
ATOM 663 O O . SER A 1 86 ? -5.59 -5.711 3.906 1 97.69 86 SER A O 1
ATOM 665 N N . SER A 1 87 ? -6.898 -6.238 2.154 1 95.81 87 SER A N 1
ATOM 666 C CA . SER A 1 87 ? -7.57 -7.328 2.857 1 95.81 87 SER A CA 1
ATOM 667 C C . SER A 1 87 ? -6.605 -8.461 3.168 1 95.81 87 SER A C 1
ATOM 669 O O . SER A 1 87 ? -6.656 -9.055 4.25 1 95.81 87 SER A O 1
ATOM 671 N N . LEU A 1 88 ? -5.781 -8.781 2.229 1 96.81 88 LEU A N 1
ATOM 672 C CA . LEU A 1 88 ? -4.805 -9.844 2.441 1 96.81 88 LEU 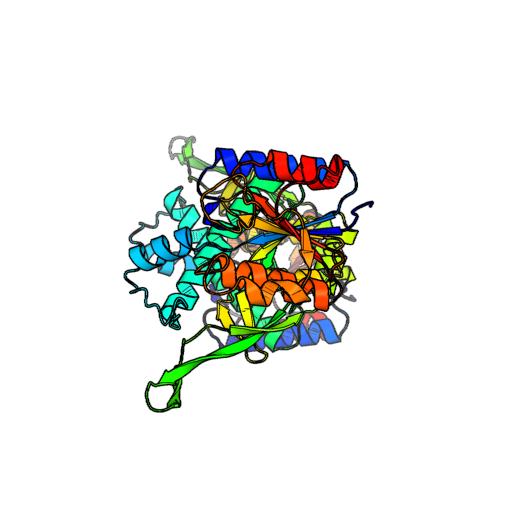A CA 1
ATOM 673 C C . LEU A 1 88 ? -3.82 -9.461 3.543 1 96.81 88 LEU A C 1
ATOM 675 O O . LEU A 1 88 ? -3.488 -10.289 4.395 1 96.81 88 LEU A O 1
ATOM 679 N N . VAL A 1 89 ? -3.344 -8.234 3.525 1 98.25 89 VAL A N 1
ATOM 680 C CA . VAL A 1 89 ? -2.43 -7.738 4.547 1 98.25 89 VAL A CA 1
ATOM 681 C C . VAL A 1 89 ? -3.078 -7.859 5.926 1 98.25 89 VAL A C 1
ATOM 683 O O . VAL A 1 89 ? -2.453 -8.344 6.871 1 98.25 89 VAL A O 1
ATOM 686 N N . ASN A 1 90 ? -4.281 -7.438 5.977 1 97.06 90 ASN A N 1
ATOM 687 C CA . ASN A 1 90 ? -5.012 -7.5 7.238 1 97.06 90 ASN A CA 1
ATOM 688 C C . ASN A 1 90 ? -5.156 -8.938 7.73 1 97.06 90 ASN A C 1
ATOM 690 O O . ASN A 1 90 ? -4.973 -9.219 8.914 1 97.06 90 ASN A O 1
ATOM 694 N N . LEU A 1 91 ? -5.535 -9.805 6.836 1 96.19 91 LEU A N 1
ATOM 695 C CA . LEU A 1 91 ? -5.719 -11.219 7.168 1 96.19 91 LEU A CA 1
ATOM 696 C C . LEU A 1 91 ? -4.418 -11.828 7.684 1 96.19 91 LEU A C 1
ATOM 698 O O . LEU A 1 91 ? -4.414 -12.531 8.695 1 96.19 91 LEU A O 1
ATOM 702 N N . LEU A 1 92 ? -3.326 -11.594 6.961 1 97.38 92 LEU A N 1
ATOM 703 C CA . LEU A 1 92 ? -2.029 -12.125 7.363 1 97.38 92 LEU A CA 1
ATOM 704 C C . LEU A 1 92 ? -1.609 -11.57 8.719 1 97.38 92 LEU A C 1
ATOM 706 O O . LEU A 1 92 ? -1.107 -12.312 9.57 1 97.38 92 LEU A O 1
ATOM 710 N N . ASN A 1 93 ? -1.827 -10.281 8.93 1 97.38 93 ASN A N 1
ATOM 711 C CA . ASN A 1 93 ? -1.468 -9.656 10.195 1 97.38 93 ASN A CA 1
ATOM 712 C C . ASN A 1 93 ? -2.291 -10.219 11.352 1 97.38 93 ASN A C 1
ATOM 714 O O . ASN A 1 93 ? -1.78 -10.383 12.461 1 97.38 93 ASN A O 1
ATOM 718 N N . LYS A 1 94 ? -3.543 -10.484 11.07 1 94.81 94 LYS A N 1
ATOM 719 C CA . LYS A 1 94 ? -4.406 -11.094 12.086 1 94.81 94 LYS A CA 1
ATOM 720 C C . LYS A 1 94 ? -3.879 -12.461 12.516 1 94.81 94 LYS A C 1
ATOM 722 O O . LYS A 1 94 ? -4.082 -12.875 13.656 1 94.81 94 LYS A O 1
ATOM 727 N N . GLN A 1 95 ? -3.188 -13.109 11.641 1 93.25 95 GLN A N 1
ATOM 728 C CA . GLN A 1 95 ? -2.645 -14.43 11.93 1 93.25 95 GLN A CA 1
ATOM 729 C C . GLN A 1 95 ? -1.261 -14.328 12.562 1 93.25 95 GLN A C 1
ATOM 731 O O . GLN A 1 95 ? -0.587 -15.344 12.758 1 93.25 95 GLN A O 1
ATOM 736 N N . GLY A 1 96 ? -0.81 -13.141 12.805 1 92.88 96 GLY A N 1
ATOM 737 C CA . GLY A 1 96 ? 0.434 -12.953 13.539 1 92.88 96 GLY A CA 1
ATOM 738 C C . GLY A 1 96 ? 1.624 -12.695 12.633 1 92.88 96 GLY A C 1
ATOM 739 O O . GLY A 1 96 ? 2.768 -12.68 13.094 1 92.88 96 GLY A O 1
ATOM 740 N N . LEU A 1 97 ? 1.313 -12.531 11.438 1 95.19 97 LEU A N 1
ATOM 741 C CA . LEU A 1 97 ? 2.385 -12.148 10.523 1 95.19 97 LEU A CA 1
ATOM 742 C C . LEU A 1 97 ? 2.551 -10.633 10.477 1 95.19 97 LEU A C 1
ATOM 744 O O . LEU A 1 97 ? 1.757 -9.898 11.078 1 95.19 97 LEU A O 1
ATOM 748 N N . ARG A 1 98 ? 3.631 -10.078 9.977 1 97.12 98 ARG A N 1
ATOM 749 C CA . ARG A 1 98 ? 3.896 -8.656 9.758 1 97.12 98 ARG A CA 1
ATOM 750 C C . ARG A 1 98 ? 3.93 -8.328 8.266 1 97.12 98 ARG A C 1
ATOM 752 O O . ARG A 1 98 ? 4.977 -7.957 7.734 1 97.12 98 ARG A O 1
ATOM 759 N N . ALA A 1 99 ? 2.73 -8.383 7.703 1 98.81 99 ALA A N 1
ATOM 760 C CA . ALA A 1 99 ? 2.598 -8.227 6.258 1 98.81 99 ALA A CA 1
ATOM 761 C C . ALA A 1 99 ? 2.615 -6.758 5.852 1 98.81 99 ALA A C 1
ATOM 763 O O . ALA A 1 99 ? 2.049 -5.91 6.547 1 98.81 99 ALA A O 1
ATOM 764 N N . VAL A 1 100 ? 3.258 -6.438 4.781 1 98.94 100 VAL A N 1
ATOM 765 C CA . VAL A 1 100 ? 3.346 -5.094 4.219 1 98.94 100 VAL A CA 1
ATOM 766 C C . VAL A 1 100 ? 2.809 -5.098 2.789 1 98.94 100 VAL A C 1
ATOM 768 O O . VAL A 1 100 ? 3.318 -5.816 1.929 1 98.94 100 VAL A O 1
ATOM 771 N N . GLY A 1 101 ? 1.759 -4.293 2.572 1 98.88 101 GLY A N 1
ATOM 772 C CA . GLY A 1 101 ? 1.166 -4.184 1.249 1 98.88 101 GLY A CA 1
ATOM 773 C C . GLY A 1 101 ? 1.943 -3.271 0.319 1 98.88 101 GLY A C 1
ATOM 774 O O . GLY A 1 101 ? 2.295 -2.15 0.691 1 98.88 101 GLY A O 1
ATOM 775 N N . LEU A 1 102 ? 2.178 -3.775 -0.943 1 98.88 102 LEU A N 1
ATOM 776 C CA . LEU A 1 102 ? 2.977 -3.039 -1.918 1 98.88 102 LEU A CA 1
ATOM 777 C C . LEU A 1 102 ? 2.406 -3.203 -3.322 1 98.88 102 LEU A C 1
ATOM 779 O O . LEU A 1 102 ? 1.527 -4.039 -3.547 1 98.88 102 LEU A O 1
ATOM 783 N N . SER A 1 103 ? 2.787 -2.381 -4.188 1 98.81 103 SER A N 1
ATOM 784 C CA . SER A 1 103 ? 2.705 -2.555 -5.633 1 98.81 103 SER A CA 1
ATOM 785 C C . SER A 1 103 ? 4.062 -2.344 -6.293 1 98.81 103 SER A C 1
ATOM 787 O O . SER A 1 103 ? 5.039 -2.008 -5.621 1 98.81 103 SER A O 1
ATOM 789 N N . GLY A 1 104 ? 4.152 -2.555 -7.586 1 98.75 104 GLY A N 1
ATOM 790 C CA . GLY A 1 104 ? 5.383 -2.289 -8.312 1 98.75 104 GLY A CA 1
ATOM 791 C C . GLY A 1 104 ? 5.809 -0.833 -8.258 1 98.75 104 GLY A C 1
ATOM 792 O O . GLY A 1 104 ? 6.973 -0.511 -8.508 1 98.75 104 GLY A O 1
ATOM 793 N N . LYS A 1 105 ? 4.922 0.073 -7.902 1 98.5 105 LYS A N 1
ATOM 794 C CA . LYS A 1 105 ? 5.195 1.506 -7.863 1 98.5 105 LYS A CA 1
ATOM 795 C C . LYS A 1 105 ? 6.078 1.866 -6.672 1 98.5 105 LYS A C 1
ATOM 797 O O . LYS A 1 105 ? 6.84 2.834 -6.727 1 98.5 105 LYS A O 1
ATOM 802 N N . ASP A 1 106 ? 5.91 1.139 -5.605 1 98.81 106 ASP A N 1
ATOM 803 C CA . ASP A 1 106 ? 6.539 1.468 -4.328 1 98.81 106 ASP A CA 1
ATOM 804 C C . ASP A 1 106 ? 8.062 1.337 -4.418 1 98.81 106 ASP A C 1
ATOM 806 O O . ASP A 1 106 ? 8.578 0.267 -4.738 1 98.81 106 ASP A O 1
ATOM 810 N N . GLY A 1 107 ? 8.742 2.443 -4.137 1 98.25 107 GLY A N 1
ATOM 811 C CA . GLY A 1 107 ? 10.195 2.439 -4.176 1 98.25 107 GLY A CA 1
ATOM 812 C C . GLY A 1 107 ? 10.75 2.143 -5.555 1 98.25 107 GLY A C 1
ATOM 813 O O . GLY A 1 107 ? 11.883 1.664 -5.688 1 98.25 107 GLY A O 1
ATOM 814 N N . LYS A 1 108 ? 9.883 2.266 -6.578 1 97.62 108 LYS A N 1
ATOM 815 C CA . LYS A 1 108 ? 10.258 1.87 -7.93 1 97.62 108 LYS A CA 1
ATOM 816 C C . LYS A 1 108 ? 10.688 0.408 -7.977 1 97.62 108 LYS A C 1
ATOM 818 O O . LYS A 1 108 ? 11.68 0.069 -8.633 1 97.62 108 LYS A O 1
ATOM 823 N N . LEU A 1 109 ? 9.93 -0.38 -7.293 1 98.62 109 LEU A N 1
ATOM 824 C CA . LEU A 1 109 ? 10.18 -1.815 -7.207 1 98.62 109 LEU A CA 1
ATOM 825 C C . LEU A 1 109 ? 10.234 -2.439 -8.602 1 98.62 109 LEU A C 1
ATOM 827 O O . LEU A 1 109 ? 11.102 -3.275 -8.875 1 98.62 109 LEU A O 1
ATOM 831 N N . ALA A 1 110 ? 9.289 -2.064 -9.453 1 98.75 110 ALA A N 1
ATOM 832 C CA . ALA A 1 110 ? 9.234 -2.539 -10.836 1 98.75 110 ALA A CA 1
ATOM 833 C C . ALA A 1 110 ? 8.961 -1.391 -11.797 1 98.75 110 ALA A C 1
ATOM 835 O O . ALA A 1 110 ? 8.094 -0.556 -11.547 1 98.75 110 ALA A O 1
ATOM 836 N N . ILE A 1 111 ? 9.68 -1.339 -12.859 1 98.56 111 ILE A N 1
ATOM 837 C CA . ILE A 1 111 ? 9.438 -0.385 -13.938 1 98.56 111 ILE A CA 1
ATOM 838 C C . ILE A 1 111 ? 8.742 -1.089 -15.102 1 98.56 111 ILE A C 1
ATOM 840 O O . ILE A 1 111 ? 9.18 -2.16 -15.539 1 98.56 111 ILE A O 1
ATOM 844 N N . ALA A 1 112 ? 7.652 -0.491 -15.562 1 98.5 112 ALA A N 1
ATOM 845 C CA . ALA A 1 112 ? 6.875 -1.103 -16.641 1 98.5 112 ALA A CA 1
ATOM 846 C C . ALA A 1 112 ? 6.977 -0.282 -17.922 1 98.5 112 ALA A C 1
ATOM 848 O O . ALA A 1 112 ? 7.422 0.868 -17.891 1 98.5 112 ALA A O 1
ATOM 849 N N . GLN A 1 113 ? 6.645 -0.851 -19.016 1 98.19 113 GLN A N 1
ATOM 850 C CA . GLN A 1 113 ? 6.391 -0.207 -20.312 1 98.19 113 GLN A CA 1
ATOM 851 C C . GLN A 1 113 ? 5.078 -0.693 -20.906 1 98.19 113 GLN A C 1
ATOM 853 O O . GLN A 1 113 ? 4.621 -1.798 -20.609 1 98.19 113 GLN A O 1
ATOM 858 N N . LYS A 1 114 ? 4.535 0.145 -21.766 1 97.12 114 LYS A N 1
ATOM 859 C CA . LYS A 1 114 ? 3.291 -0.236 -22.422 1 97.12 114 LYS A CA 1
ATOM 860 C C . LYS A 1 114 ? 3.477 -1.493 -23.266 1 97.12 114 LYS A C 1
ATOM 862 O O . LYS A 1 114 ? 4.48 -1.634 -23.969 1 97.12 114 LYS A O 1
ATOM 867 N N . ARG A 1 115 ? 2.549 -2.387 -23.062 1 95.31 115 ARG A N 1
ATOM 868 C CA . ARG A 1 115 ? 2.521 -3.602 -23.875 1 95.31 115 ARG A CA 1
ATOM 869 C C . ARG A 1 115 ? 1.568 -3.453 -25.047 1 95.31 115 ARG A C 1
ATOM 871 O O . ARG A 1 115 ? 0.446 -2.969 -24.891 1 95.31 115 ARG A O 1
ATOM 878 N N . TRP A 1 116 ? 2.004 -3.83 -26.188 1 91.75 116 TRP A N 1
ATOM 879 C CA . TRP A 1 116 ? 1.17 -3.895 -27.375 1 91.75 116 TRP A CA 1
ATOM 880 C C . TRP A 1 116 ? 0.876 -5.344 -27.75 1 91.75 116 TRP A C 1
ATOM 882 O O . TRP A 1 116 ? 1.722 -6.223 -27.578 1 91.75 116 TRP A O 1
ATOM 892 N N . HIS A 1 117 ? -0.319 -5.5 -28.188 1 88.38 117 HIS A N 1
ATOM 893 C CA . HIS A 1 117 ? -0.652 -6.824 -28.688 1 88.38 117 HIS A CA 1
ATOM 894 C C . HIS A 1 117 ? -0.443 -6.91 -30.203 1 88.38 117 HIS A C 1
ATOM 896 O O . HIS A 1 117 ? -0.819 -5.992 -30.938 1 88.38 117 HIS A O 1
ATOM 902 N N . ILE A 1 118 ? 0.277 -7.926 -30.609 1 86.69 118 ILE A N 1
ATOM 903 C CA . ILE A 1 118 ? 0.481 -8.148 -32.031 1 86.69 118 ILE A CA 1
ATOM 904 C C . ILE A 1 118 ? -0.379 -9.32 -32.5 1 86.69 118 ILE A C 1
ATOM 906 O O . ILE A 1 118 ? -0.192 -10.453 -32.062 1 86.69 118 ILE A O 1
ATOM 910 N N . ARG A 1 119 ? -1.33 -9 -33.344 1 82.88 119 ARG A N 1
ATOM 911 C CA . ARG A 1 119 ? -2.195 -10.016 -33.938 1 82.88 119 ARG A CA 1
ATOM 912 C C . ARG A 1 119 ? -1.747 -10.367 -35.344 1 82.88 119 ARG A C 1
ATOM 914 O O . ARG A 1 119 ? -1.523 -9.484 -36.156 1 82.88 119 ARG A O 1
ATOM 921 N N . GLN A 1 120 ? -1.564 -11.664 -35.469 1 81.81 120 GLN A N 1
ATOM 922 C CA . GLN A 1 120 ? -1.251 -12.117 -36.812 1 81.81 120 GLN A CA 1
ATOM 923 C C . GLN A 1 120 ? -2.523 -12.367 -37.625 1 81.81 120 GLN A C 1
ATOM 925 O O . GLN A 1 120 ? -3.387 -13.141 -37.188 1 81.81 120 GLN A O 1
ATOM 930 N N . GLN A 1 121 ? -2.592 -11.586 -38.656 1 78.81 121 GLN A N 1
ATOM 931 C CA . GLN A 1 121 ? -3.742 -11.758 -39.531 1 78.81 121 GLN A CA 1
ATOM 932 C C . GLN A 1 121 ? -3.551 -12.953 -40.469 1 78.81 121 GLN A C 1
ATOM 934 O O . GLN A 1 121 ? -2.438 -13.461 -40.594 1 78.81 121 GLN A O 1
ATOM 939 N N . GLU A 1 122 ? -4.699 -13.406 -40.875 1 81.56 122 GLU A N 1
ATOM 940 C CA . GLU A 1 122 ? -4.699 -14.547 -41.781 1 81.56 122 GLU A CA 1
ATOM 941 C C . GLU A 1 122 ? -3.803 -14.289 -43 1 81.56 122 GLU A C 1
ATOM 943 O O . GLU A 1 122 ? -3.172 -15.211 -43.531 1 81.56 122 GLU A O 1
ATOM 948 N N . ASN A 1 123 ? -3.682 -13.102 -43.406 1 85.25 123 ASN A N 1
ATOM 949 C CA . ASN A 1 123 ? -2.902 -12.766 -44.562 1 85.25 123 ASN A CA 1
ATOM 950 C C . ASN A 1 123 ? -1.416 -12.641 -44.25 1 85.25 123 ASN A C 1
ATOM 952 O O . ASN A 1 123 ? -0.612 -12.305 -45.125 1 85.25 123 ASN A O 1
ATOM 956 N N . GLY A 1 124 ? -1.141 -12.945 -43.062 1 82.19 124 GLY A N 1
ATOM 957 C CA . GLY A 1 124 ? 0.258 -12.93 -42.656 1 82.19 124 GLY A CA 1
ATOM 958 C C . GLY A 1 124 ? 0.701 -11.602 -42.094 1 82.19 124 GLY A C 1
ATOM 959 O O . GLY A 1 124 ? 1.816 -11.484 -41.562 1 82.19 124 GLY A O 1
ATOM 960 N N . GLU A 1 125 ? -0.157 -10.664 -42.219 1 83 125 GLU A N 1
ATOM 961 C CA . GLU A 1 125 ? 0.2 -9.344 -41.719 1 83 125 GLU A CA 1
ATOM 962 C C . GLU A 1 125 ? -0.008 -9.273 -40.188 1 83 125 GLU A C 1
ATOM 964 O O . GLU A 1 125 ? -0.952 -9.859 -39.656 1 83 125 GLU A O 1
ATOM 969 N N . ALA A 1 126 ? 0.964 -8.68 -39.594 1 86.12 126 ALA A N 1
ATOM 970 C CA . ALA A 1 126 ? 0.869 -8.453 -38.156 1 86.12 126 ALA A CA 1
ATOM 971 C C . ALA A 1 126 ? 0.259 -7.094 -37.844 1 86.12 126 ALA A C 1
ATOM 973 O O . ALA A 1 126 ? 0.622 -6.09 -38.469 1 86.12 126 ALA A O 1
ATOM 974 N N . ILE A 1 127 ? -0.843 -7.086 -37.062 1 86.56 127 ILE A N 1
ATOM 975 C CA . ILE A 1 127 ? -1.471 -5.836 -36.625 1 86.56 127 ILE A CA 1
ATOM 976 C C . ILE A 1 127 ? -1.181 -5.578 -35.156 1 86.56 127 ILE A C 1
ATOM 978 O O . ILE A 1 127 ? -1.28 -6.484 -34.344 1 86.56 127 ILE A O 1
ATOM 982 N N . LYS A 1 128 ? -0.738 -4.301 -34.969 1 88.56 128 LYS A N 1
ATOM 983 C CA . LYS A 1 128 ? -0.5 -3.873 -33.594 1 88.56 128 LYS A CA 1
ATOM 984 C C . LYS A 1 128 ? -1.774 -3.322 -32.938 1 88.56 128 LYS A C 1
ATOM 986 O O . LYS A 1 128 ? -2.408 -2.42 -33.5 1 88.56 128 LYS A O 1
ATOM 991 N N . VAL A 1 129 ? -2.146 -3.936 -31.859 1 88.56 129 VAL A N 1
ATOM 992 C CA . VAL A 1 129 ? -3.363 -3.512 -31.188 1 88.56 129 VAL A CA 1
ATOM 993 C C . VAL A 1 129 ? -3.006 -2.865 -29.844 1 88.56 129 VAL A C 1
ATOM 995 O O . VAL A 1 129 ? -2.209 -3.41 -29.078 1 88.56 129 VAL A O 1
ATOM 998 N N . ASP A 1 130 ? -3.582 -1.676 -29.609 1 91.69 130 ASP A N 1
ATOM 999 C CA . ASP A 1 130 ? -3.387 -0.971 -28.344 1 91.69 130 ASP A CA 1
ATOM 1000 C C . ASP A 1 130 ? -4.262 -1.563 -27.25 1 91.69 130 ASP A C 1
ATOM 1002 O O . ASP A 1 130 ? -5.488 -1.447 -27.297 1 91.69 130 ASP A O 1
ATOM 1006 N N . LEU A 1 131 ? -3.633 -2.168 -26.266 1 94.19 131 LEU A N 1
ATOM 1007 C CA . LEU A 1 131 ? -4.371 -2.777 -25.156 1 94.19 131 LEU A CA 1
ATOM 1008 C C . LEU A 1 131 ? -4.66 -1.754 -24.062 1 94.19 131 LEU A C 1
ATOM 1010 O O . LEU A 1 131 ? -5.195 -2.102 -23.016 1 94.19 131 LEU A O 1
ATOM 1014 N N . GLY A 1 132 ? -4.246 -0.522 -24.312 1 96.5 132 GLY A N 1
ATOM 1015 C CA . GLY A 1 132 ? -4.41 0.499 -23.297 1 96.5 132 GLY A CA 1
ATOM 1016 C C . GLY A 1 132 ? -3.357 0.43 -22.203 1 96.5 132 GLY A C 1
ATOM 1017 O O . GLY A 1 132 ? -2.168 0.282 -22.484 1 96.5 132 GLY A O 1
ATOM 1018 N N . GLN A 1 133 ? -3.762 0.586 -20.953 1 97.69 133 GLN A N 1
ATOM 1019 C CA . GLN A 1 133 ? -2.863 0.629 -19.797 1 97.69 133 GLN A CA 1
ATOM 1020 C C . GLN A 1 133 ? -2.498 -0.778 -19.328 1 97.69 133 GLN A C 1
ATOM 1022 O O . GLN A 1 133 ? -2.705 -1.124 -18.172 1 97.69 133 GLN A O 1
ATOM 1027 N N . VAL A 1 134 ? -2.029 -1.529 -20.234 1 97.81 134 VAL A N 1
ATOM 1028 C CA . VAL A 1 134 ? -1.45 -2.846 -20 1 97.81 134 VAL A CA 1
ATOM 1029 C C . VAL A 1 134 ? 0.058 -2.797 -20.219 1 97.81 134 VAL A C 1
ATOM 1031 O O . VAL A 1 134 ? 0.526 -2.172 -21.188 1 97.81 134 VAL A O 1
ATOM 1034 N N . GLY A 1 135 ? 0.819 -3.418 -19.297 1 97.44 135 GLY A N 1
ATOM 1035 C CA . GLY A 1 135 ? 2.254 -3.223 -19.422 1 97.44 135 GLY A CA 1
ATOM 1036 C C . GLY A 1 135 ? 3.049 -4.5 -19.219 1 97.44 135 GLY A C 1
ATOM 1037 O O . GLY A 1 135 ? 2.494 -5.527 -18.828 1 97.44 135 GLY A O 1
ATOM 1038 N N . ASP A 1 136 ? 4.309 -4.391 -19.578 1 96.62 136 ASP A N 1
ATOM 1039 C CA . ASP A 1 136 ? 5.34 -5.383 -19.281 1 96.62 136 ASP A CA 1
ATOM 1040 C C . ASP A 1 136 ? 6.371 -4.824 -18.297 1 96.62 136 ASP A C 1
ATOM 1042 O O . ASP A 1 136 ? 6.727 -3.648 -18.375 1 96.62 136 ASP A O 1
ATOM 1046 N N . VAL A 1 137 ? 6.828 -5.707 -17.438 1 98.06 137 VAL A N 1
ATOM 1047 C CA . VAL A 1 137 ? 7.895 -5.305 -16.516 1 98.06 137 VAL A CA 1
ATOM 1048 C C . VAL A 1 137 ? 9.234 -5.297 -17.25 1 98.06 137 VAL A C 1
ATOM 1050 O O . VAL A 1 137 ? 9.617 -6.297 -17.859 1 98.06 137 VAL A O 1
ATOM 1053 N N . VAL A 1 138 ? 9.961 -4.234 -17.125 1 97.62 138 VAL A N 1
ATOM 1054 C CA . VAL A 1 138 ? 11.234 -4.121 -17.844 1 97.62 138 VAL A CA 1
ATOM 1055 C C . VAL A 1 138 ? 12.391 -4.281 -16.859 1 97.62 138 VAL A C 1
ATOM 1057 O O . VAL A 1 138 ? 13.477 -4.73 -17.234 1 97.62 138 VAL A O 1
ATOM 1060 N N . SER A 1 139 ? 12.195 -3.908 -15.672 1 98.19 139 SER A N 1
ATOM 1061 C CA . SER A 1 139 ? 13.211 -4.07 -14.641 1 98.19 139 SER A CA 1
ATOM 1062 C C . SER A 1 139 ? 12.578 -4.18 -13.258 1 98.19 139 SER A C 1
ATOM 1064 O O . SER A 1 139 ? 11.477 -3.676 -13.031 1 98.19 139 SER A O 1
ATOM 1066 N N . VAL A 1 140 ? 13.273 -4.883 -12.367 1 98.75 140 VAL A N 1
ATOM 1067 C CA . VAL A 1 140 ? 12.867 -5.035 -10.977 1 98.75 140 VAL A CA 1
ATOM 1068 C C . VAL A 1 140 ? 14.031 -4.68 -10.055 1 98.75 140 VAL A C 1
ATOM 1070 O O . VAL A 1 140 ? 15.148 -5.16 -10.25 1 98.75 140 VAL A O 1
ATOM 1073 N N . ASN A 1 141 ? 13.852 -3.766 -9.148 1 98.5 141 ASN A N 1
ATOM 1074 C CA . ASN A 1 141 ? 14.797 -3.477 -8.078 1 98.5 141 ASN A CA 1
ATOM 1075 C C . ASN A 1 141 ? 14.438 -4.219 -6.793 1 98.5 141 ASN A C 1
ATOM 1077 O O . ASN A 1 141 ? 13.453 -3.883 -6.133 1 98.5 141 ASN A O 1
ATOM 1081 N N . PRO A 1 142 ? 15.203 -5.184 -6.371 1 98.62 142 PRO A N 1
ATOM 1082 C CA . PRO A 1 142 ? 14.805 -6.051 -5.258 1 98.62 142 PRO A CA 1
ATOM 1083 C C . PRO A 1 142 ? 15.055 -5.41 -3.893 1 98.62 142 PRO A C 1
ATOM 1085 O O . PRO A 1 142 ? 14.664 -5.965 -2.865 1 98.62 142 PRO A O 1
ATOM 1088 N N . LEU A 1 143 ? 15.656 -4.254 -3.77 1 98.62 143 LEU A N 1
ATOM 1089 C CA . LEU A 1 143 ? 16.141 -3.656 -2.527 1 98.62 143 LEU A CA 1
ATOM 1090 C C . LEU A 1 143 ? 15 -3.516 -1.518 1 98.62 143 LEU A C 1
ATOM 1092 O O . LEU A 1 143 ? 15.18 -3.826 -0.336 1 98.62 143 LEU A O 1
ATOM 1096 N N . LEU A 1 144 ? 13.883 -3.018 -1.968 1 98.81 144 LEU A N 1
ATOM 1097 C CA . LEU A 1 144 ? 12.758 -2.816 -1.06 1 98.81 144 LEU A CA 1
ATOM 1098 C C . LEU A 1 144 ? 12.32 -4.137 -0.434 1 98.81 144 LEU A C 1
ATOM 1100 O O . LEU A 1 144 ? 12.164 -4.227 0.785 1 98.81 144 LEU A O 1
ATOM 1104 N N . ILE A 1 145 ? 12.133 -5.129 -1.281 1 98.88 145 ILE A N 1
ATOM 1105 C CA . ILE A 1 145 ? 11.719 -6.445 -0.803 1 98.88 145 ILE A CA 1
ATOM 1106 C C . ILE A 1 145 ? 12.758 -6.992 0.17 1 98.88 145 ILE A C 1
ATOM 1108 O O . ILE A 1 145 ? 12.414 -7.461 1.258 1 98.88 145 ILE A O 1
ATOM 1112 N N . GLU A 1 146 ? 14.031 -6.918 -0.188 1 98.69 146 GLU A N 1
ATOM 1113 C CA . GLU A 1 146 ? 15.109 -7.434 0.645 1 98.69 146 GLU A CA 1
ATOM 1114 C C . GLU A 1 146 ? 15.156 -6.719 1.992 1 98.69 146 GLU A C 1
ATOM 1116 O O . GLU A 1 146 ? 15.367 -7.352 3.029 1 98.69 146 GLU A O 1
ATOM 1121 N N . SER A 1 147 ? 15 -5.402 1.988 1 98.38 147 SER A N 1
ATOM 1122 C CA . SER A 1 147 ? 15 -4.625 3.225 1 98.38 147 SER A CA 1
ATOM 1123 C C . SER A 1 147 ? 13.883 -5.066 4.16 1 98.38 147 SER A C 1
ATOM 1125 O O . SER A 1 147 ? 14.07 -5.133 5.375 1 98.38 147 SER A O 1
ATOM 1127 N N . LEU A 1 148 ? 12.742 -5.367 3.619 1 98.81 148 LEU A N 1
ATOM 1128 C CA . LEU A 1 148 ? 11.609 -5.824 4.422 1 98.81 148 LEU A CA 1
ATOM 1129 C C . LEU A 1 148 ? 11.875 -7.219 4.988 1 98.81 148 LEU A C 1
ATOM 1131 O O . LEU A 1 148 ? 11.609 -7.473 6.164 1 98.81 148 LEU A O 1
ATOM 1135 N N . LEU A 1 149 ? 12.398 -8.055 4.141 1 98.44 149 LEU A N 1
ATOM 1136 C CA . LEU A 1 149 ? 12.695 -9.422 4.57 1 98.44 149 LEU A CA 1
ATOM 1137 C C . LEU A 1 149 ? 13.727 -9.43 5.695 1 98.44 149 LEU A C 1
ATOM 1139 O O . LEU A 1 149 ? 13.617 -10.211 6.637 1 98.44 149 LEU A O 1
ATOM 1143 N N . GLU A 1 150 ? 14.695 -8.57 5.594 1 97.62 150 GLU A N 1
ATOM 1144 C CA . GLU A 1 150 ? 15.75 -8.484 6.602 1 97.62 150 GLU A CA 1
ATOM 1145 C C . GLU A 1 150 ? 15.18 -8.125 7.969 1 97.62 150 GLU A C 1
ATOM 1147 O O . GLU A 1 150 ? 15.781 -8.43 9 1 97.62 150 GLU A O 1
ATOM 1152 N N . ASN A 1 151 ? 14.078 -7.496 7.988 1 97.31 151 ASN A N 1
ATOM 1153 C CA . ASN A 1 151 ? 13.453 -7.086 9.234 1 97.31 151 ASN A CA 1
ATOM 1154 C C . ASN A 1 151 ? 12.219 -7.934 9.547 1 97.31 151 ASN A C 1
ATOM 1156 O O . ASN A 1 151 ? 11.336 -7.5 10.297 1 97.31 151 ASN A O 1
ATOM 1160 N N . ALA A 1 152 ? 12.039 -9.109 8.883 1 97.12 152 ALA A N 1
ATOM 1161 C CA . ALA A 1 152 ? 11.07 -10.164 9.164 1 97.12 152 ALA A CA 1
ATOM 1162 C C . ALA A 1 152 ? 9.664 -9.734 8.766 1 97.12 152 ALA A C 1
ATOM 1164 O O . ALA A 1 152 ? 8.68 -10.164 9.375 1 97.12 152 ALA A O 1
ATOM 1165 N N . PHE A 1 153 ? 9.57 -8.805 7.867 1 98.62 153 PHE A N 1
ATOM 1166 C CA . PHE A 1 153 ? 8.273 -8.469 7.285 1 98.62 153 PHE A CA 1
ATOM 1167 C C . PHE A 1 153 ? 7.934 -9.414 6.141 1 98.62 153 PHE A C 1
ATOM 1169 O O . PHE A 1 153 ? 8.82 -10.039 5.559 1 98.62 153 PHE A O 1
ATOM 1176 N N . THR A 1 154 ? 6.668 -9.539 5.863 1 98.81 154 THR A N 1
ATOM 1177 C CA . THR A 1 154 ? 6.16 -10.336 4.754 1 98.81 154 THR A CA 1
ATOM 1178 C C . THR A 1 154 ? 5.609 -9.445 3.646 1 98.81 154 THR A C 1
ATOM 1180 O O . THR A 1 154 ? 4.477 -8.969 3.734 1 98.81 154 THR A O 1
ATOM 1183 N N . PRO A 1 155 ? 6.355 -9.25 2.533 1 98.88 155 PRO A N 1
ATOM 1184 C CA . PRO A 1 155 ? 5.844 -8.414 1.439 1 98.88 155 PRO A CA 1
ATOM 1185 C C . PRO A 1 155 ? 4.656 -9.055 0.722 1 98.88 155 PRO A C 1
ATOM 1187 O O . PRO A 1 155 ? 4.691 -10.242 0.401 1 98.88 155 PRO A O 1
ATOM 1190 N N . VAL A 1 156 ? 3.617 -8.297 0.566 1 98.94 156 VAL A N 1
ATOM 1191 C CA . VAL A 1 156 ? 2.438 -8.648 -0.217 1 98.94 156 VAL A CA 1
ATOM 1192 C C . VAL A 1 156 ? 2.264 -7.652 -1.363 1 98.94 156 VAL A C 1
ATOM 1194 O O . VAL A 1 156 ? 1.901 -6.496 -1.14 1 98.94 156 VAL A O 1
ATOM 1197 N N . ILE A 1 157 ? 2.414 -8.094 -2.609 1 98.88 157 ILE A N 1
ATOM 1198 C CA . ILE A 1 157 ? 2.607 -7.156 -3.713 1 98.88 157 ILE A CA 1
ATOM 1199 C C . ILE A 1 157 ? 1.533 -7.383 -4.773 1 98.88 157 ILE A C 1
ATOM 1201 O O . ILE A 1 157 ? 1.264 -8.523 -5.16 1 98.88 157 ILE A O 1
ATOM 1205 N N . THR A 1 158 ? 0.884 -6.312 -5.176 1 98.5 158 THR A N 1
ATOM 1206 C CA . THR A 1 158 ? -0.035 -6.43 -6.301 1 98.5 158 THR A CA 1
ATOM 1207 C C . THR A 1 158 ? 0.659 -6.043 -7.605 1 98.5 158 THR A C 1
ATOM 1209 O O . THR A 1 158 ? 1.654 -5.316 -7.594 1 98.5 158 THR A O 1
ATOM 1212 N N . CYS A 1 159 ? 0.158 -6.449 -8.719 1 98.19 159 CYS A N 1
ATOM 1213 C CA . CYS A 1 159 ? 0.848 -6.449 -10.008 1 98.19 159 CYS A CA 1
ATOM 1214 C C . CYS A 1 159 ? 0.519 -5.191 -10.805 1 98.19 159 CYS A C 1
ATOM 1216 O O . CYS A 1 159 ? 0.116 -5.277 -11.961 1 98.19 159 CYS A O 1
ATOM 1218 N N . ILE A 1 160 ? 0.74 -4.066 -10.219 1 98.56 160 ILE A N 1
ATOM 1219 C CA . ILE A 1 160 ? 0.676 -2.748 -10.836 1 98.56 160 ILE A CA 1
ATOM 1220 C C . ILE A 1 160 ? 2.061 -2.104 -10.828 1 98.56 160 ILE A C 1
ATOM 1222 O O . ILE A 1 160 ? 2.779 -2.186 -9.828 1 98.56 160 ILE A O 1
ATOM 1226 N N . ALA A 1 161 ? 2.422 -1.521 -11.875 1 98.62 161 ALA A N 1
ATOM 1227 C CA . ALA A 1 161 ? 3.691 -0.802 -11.953 1 98.62 161 ALA A CA 1
ATOM 1228 C C . ALA A 1 161 ? 3.586 0.407 -12.875 1 98.62 161 ALA A C 1
ATOM 1230 O O . ALA A 1 161 ? 2.633 0.523 -13.648 1 98.62 161 ALA A O 1
ATOM 1231 N N . SER A 1 162 ? 4.445 1.291 -12.75 1 98.31 162 SER A N 1
ATOM 1232 C CA . SER A 1 162 ? 4.469 2.496 -13.57 1 98.31 162 SER A CA 1
ATOM 1233 C C . SER A 1 162 ? 5.723 2.551 -14.438 1 98.31 162 SER A C 1
ATOM 1235 O O . SER A 1 162 ? 6.73 1.911 -14.117 1 98.31 162 SER A O 1
ATOM 1237 N N . ASP A 1 163 ? 5.652 3.262 -15.547 1 98.06 163 ASP A N 1
ATOM 1238 C CA . ASP A 1 163 ? 6.875 3.564 -16.281 1 98.06 163 ASP A CA 1
ATOM 1239 C C . ASP A 1 163 ? 7.59 4.777 -15.688 1 98.06 163 ASP A C 1
ATOM 1241 O O . ASP A 1 163 ? 7.168 5.309 -14.656 1 98.06 163 ASP A O 1
ATOM 1245 N N . GLU A 1 164 ? 8.656 5.16 -16.266 1 95.38 164 GLU A N 1
ATOM 1246 C CA . GLU A 1 164 ? 9.492 6.23 -15.727 1 95.38 164 GLU A CA 1
ATOM 1247 C C . GLU A 1 164 ? 8.758 7.57 -15.75 1 95.38 164 GLU A C 1
ATOM 1249 O O . GLU A 1 164 ? 9.117 8.492 -15.016 1 95.38 164 GLU A O 1
ATOM 1254 N N . GLU A 1 165 ? 7.727 7.695 -16.578 1 95.12 165 GLU A N 1
ATOM 1255 C CA . GLU A 1 165 ? 6.965 8.938 -16.703 1 95.12 165 GLU A CA 1
ATOM 1256 C C . GLU A 1 165 ? 5.773 8.953 -15.75 1 95.12 165 GLU A C 1
ATOM 1258 O O . GLU A 1 165 ? 5.055 9.945 -15.656 1 95.12 165 GLU A O 1
ATOM 1263 N N . GLY A 1 166 ? 5.539 7.863 -15.062 1 95.06 166 GLY A N 1
ATOM 1264 C CA . GLY A 1 166 ? 4.484 7.812 -14.062 1 95.06 166 GLY A CA 1
ATOM 1265 C C . GLY A 1 166 ? 3.195 7.211 -14.586 1 95.06 166 GLY A C 1
ATOM 1266 O O . GLY A 1 166 ? 2.18 7.207 -13.891 1 95.06 166 GLY A O 1
ATOM 1267 N N . ASN A 1 167 ? 3.236 6.715 -15.836 1 96.94 167 ASN A N 1
ATOM 1268 C CA . ASN A 1 167 ? 2.062 6.012 -16.344 1 96.94 167 ASN A CA 1
ATOM 1269 C C . ASN A 1 167 ? 1.917 4.633 -15.711 1 96.94 167 ASN A C 1
ATOM 1271 O O . ASN A 1 167 ? 2.869 3.85 -15.695 1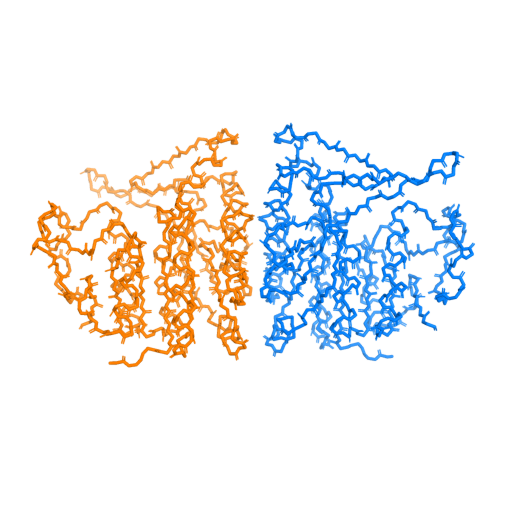 96.94 167 ASN A O 1
ATOM 1275 N N . ASP A 1 168 ? 0.731 4.367 -15.219 1 98 168 ASP A N 1
ATOM 1276 C CA . ASP A 1 168 ? 0.482 3.115 -14.508 1 98 168 ASP A CA 1
ATOM 1277 C C . ASP A 1 168 ? -0.02 2.035 -15.461 1 98 168 ASP A C 1
ATOM 1279 O O . ASP A 1 168 ? -0.802 2.318 -16.375 1 98 168 ASP A O 1
ATOM 1283 N N . TYR A 1 169 ? 0.373 0.834 -15.211 1 98.44 169 TYR A N 1
ATOM 1284 C CA . TYR A 1 169 ? -0.028 -0.281 -16.062 1 98.44 169 TYR A CA 1
ATOM 1285 C C . TYR A 1 169 ? -0.479 -1.471 -15.227 1 98.44 169 TYR A C 1
ATOM 1287 O O . TYR A 1 169 ? 0.102 -1.755 -14.172 1 98.44 169 TYR A O 1
ATOM 1295 N N . ASN A 1 170 ? -1.55 -2.078 -15.742 1 97.62 170 ASN A N 1
ATOM 1296 C CA . ASN A 1 170 ? -1.969 -3.396 -15.281 1 97.62 170 ASN A CA 1
ATOM 1297 C C . ASN A 1 170 ? -1.09 -4.5 -15.859 1 97.62 170 ASN A C 1
ATOM 1299 O O . ASN A 1 170 ? -0.956 -4.617 -17.078 1 97.62 170 ASN A O 1
ATOM 1303 N N . ILE A 1 171 ? -0.462 -5.246 -14.992 1 97.12 171 ILE A N 1
ATOM 1304 C CA . ILE A 1 171 ? 0.459 -6.289 -15.43 1 97.12 171 ILE A CA 1
ATOM 1305 C C . ILE A 1 171 ? -0.112 -7.664 -15.086 1 97.12 171 ILE A C 1
ATOM 1307 O O . ILE A 1 171 ? -0.72 -7.84 -14.023 1 97.12 171 ILE A O 1
ATOM 1311 N N . ASN A 1 172 ? 0.046 -8.617 -15.984 1 94.31 172 ASN A N 1
ATOM 1312 C CA . ASN A 1 172 ? -0.349 -9.992 -15.68 1 94.31 172 ASN A CA 1
ATOM 1313 C C . ASN A 1 172 ? 0.309 -10.492 -14.398 1 94.31 172 ASN A C 1
ATOM 1315 O O . ASN A 1 172 ? 1.53 -10.422 -14.25 1 94.31 172 ASN A O 1
ATOM 1319 N N . GLY A 1 173 ? -0.494 -11.023 -13.5 1 95.44 173 GLY A N 1
ATOM 1320 C CA . GLY A 1 173 ? -0.032 -11.391 -12.172 1 95.44 173 GLY A CA 1
ATOM 1321 C C . GLY A 1 173 ? 1.041 -12.461 -12.188 1 95.44 173 GLY A C 1
ATOM 1322 O O . GLY A 1 173 ? 1.973 -12.43 -11.383 1 95.44 173 GLY A O 1
ATOM 1323 N N . ASP A 1 174 ? 0.962 -13.438 -13.07 1 95.56 174 ASP A N 1
ATOM 1324 C CA . ASP A 1 174 ? 1.948 -14.516 -13.164 1 95.56 174 ASP A CA 1
ATOM 1325 C C . ASP A 1 174 ? 3.285 -13.984 -13.68 1 95.56 174 ASP A C 1
ATOM 1327 O O . ASP A 1 174 ? 4.34 -14.305 -13.125 1 95.56 174 ASP A O 1
ATOM 1331 N N . VAL A 1 175 ? 3.234 -13.211 -14.734 1 95 175 VAL A N 1
ATOM 1332 C CA . VAL A 1 175 ? 4.438 -12.625 -15.32 1 95 175 VAL A CA 1
ATOM 1333 C C . VAL A 1 175 ? 5.129 -11.734 -14.297 1 95 175 VAL A C 1
ATOM 1335 O O . VAL A 1 175 ? 6.34 -11.828 -14.094 1 95 175 VAL A O 1
ATOM 1338 N N . PHE A 1 176 ? 4.34 -10.922 -13.664 1 98.19 176 PHE A N 1
ATOM 1339 C CA . PHE A 1 176 ? 4.848 -10.023 -12.633 1 98.19 176 PHE A CA 1
ATOM 1340 C C . PHE A 1 176 ? 5.547 -10.805 -11.523 1 98.19 176 PHE A C 1
ATOM 1342 O O . PHE A 1 176 ? 6.684 -10.5 -11.164 1 98.19 176 PHE A O 1
ATOM 1349 N N . ALA A 1 177 ? 4.91 -11.844 -11.023 1 98.56 177 ALA A N 1
ATOM 1350 C CA . ALA A 1 177 ? 5.43 -12.672 -9.938 1 98.56 177 ALA A CA 1
ATOM 1351 C C . ALA A 1 177 ? 6.734 -13.352 -10.344 1 98.56 177 ALA A C 1
ATOM 1353 O O . ALA A 1 177 ? 7.691 -13.383 -9.57 1 98.56 177 ALA A O 1
ATOM 1354 N N . GLY A 1 178 ? 6.77 -13.891 -11.508 1 98.31 178 GLY A N 1
ATOM 1355 C CA . GLY A 1 178 ? 7.98 -14.539 -11.984 1 98.31 178 GLY A CA 1
ATOM 1356 C C . GLY A 1 178 ? 9.172 -13.602 -12.062 1 98.31 178 GLY A C 1
ATOM 1357 O O . GLY A 1 178 ? 10.289 -13.977 -11.695 1 98.31 178 GLY A O 1
ATOM 1358 N N . LYS A 1 179 ? 8.914 -12.359 -12.562 1 98.44 179 LYS A N 1
ATOM 1359 C CA . LYS A 1 179 ? 9.977 -11.352 -12.664 1 98.44 179 LYS A CA 1
ATOM 1360 C C . LYS A 1 179 ? 10.5 -10.969 -11.281 1 98.44 179 LYS A C 1
ATOM 1362 O O . LYS A 1 179 ? 11.711 -10.805 -11.094 1 98.44 179 LYS A O 1
ATOM 1367 N N . ILE A 1 180 ? 9.602 -10.828 -10.312 1 98.88 180 ILE A N 1
ATOM 1368 C CA . ILE A 1 180 ? 10.016 -10.508 -8.945 1 98.88 180 ILE A CA 1
ATOM 1369 C C . ILE A 1 180 ? 10.812 -11.672 -8.359 1 98.88 180 ILE A C 1
ATOM 1371 O O . ILE A 1 180 ? 11.859 -11.461 -7.742 1 98.88 180 ILE A O 1
ATOM 1375 N N . ALA A 1 181 ? 10.312 -12.906 -8.562 1 98.81 181 ALA A N 1
ATOM 1376 C CA . ALA A 1 181 ? 10.992 -14.094 -8.047 1 98.81 181 ALA A CA 1
ATOM 1377 C C . ALA A 1 181 ? 12.43 -14.156 -8.547 1 98.81 181 ALA A C 1
ATOM 1379 O O . ALA A 1 181 ? 13.352 -14.445 -7.781 1 98.81 181 ALA A O 1
ATOM 1380 N N . ALA A 1 182 ? 12.602 -13.891 -9.805 1 98.44 182 ALA A N 1
ATOM 1381 C CA . ALA A 1 182 ? 13.93 -13.906 -10.406 1 98.44 182 ALA A CA 1
ATOM 1382 C C . ALA A 1 182 ? 14.82 -12.82 -9.812 1 98.44 182 ALA A C 1
ATOM 1384 O O . ALA A 1 182 ? 15.977 -13.07 -9.477 1 98.44 182 ALA A O 1
ATOM 1385 N N . ALA A 1 183 ? 14.297 -11.633 -9.664 1 98.56 183 ALA A N 1
ATOM 1386 C CA . ALA A 1 183 ? 15.055 -10.477 -9.203 1 98.56 183 ALA A CA 1
ATOM 1387 C C . ALA A 1 183 ? 15.562 -10.688 -7.777 1 98.56 183 ALA A C 1
ATOM 1389 O O . ALA A 1 183 ? 16.656 -10.242 -7.43 1 98.56 183 ALA A O 1
ATOM 1390 N N . ILE A 1 184 ? 14.758 -11.344 -6.957 1 98.19 184 ILE A N 1
ATOM 1391 C CA . ILE A 1 184 ? 15.156 -11.531 -5.562 1 98.19 184 ILE A CA 1
ATOM 1392 C C . ILE A 1 184 ? 15.898 -12.852 -5.41 1 98.19 184 ILE A C 1
ATOM 1394 O O . ILE A 1 184 ? 16.266 -13.242 -4.301 1 98.19 184 ILE A O 1
ATOM 1398 N N . GLN A 1 185 ? 16.062 -13.562 -6.535 1 97.38 185 GLN A N 1
ATOM 1399 C CA . GLN A 1 185 ? 16.734 -14.852 -6.531 1 97.38 185 GLN A CA 1
ATOM 1400 C C . GLN A 1 185 ? 16.078 -15.82 -5.547 1 97.38 185 GLN A C 1
ATOM 1402 O O . GLN A 1 185 ? 16.75 -16.406 -4.703 1 97.38 185 GLN A O 1
ATOM 1407 N N . ALA A 1 186 ? 14.805 -15.945 -5.699 1 98.12 186 ALA A N 1
ATOM 1408 C CA . ALA A 1 186 ? 14.062 -16.859 -4.832 1 98.12 186 ALA A CA 1
ATOM 1409 C C . ALA A 1 186 ? 14.523 -18.297 -5.023 1 98.12 186 ALA A C 1
ATOM 1411 O O . ALA A 1 186 ? 14.883 -18.688 -6.133 1 98.12 186 ALA A O 1
ATOM 1412 N N . ASP A 1 187 ? 14.5 -19.094 -3.932 1 97.62 187 ASP A N 1
ATOM 1413 C CA . ASP A 1 187 ? 14.797 -20.516 -4.023 1 97.62 187 ASP A CA 1
ATOM 1414 C C . ASP A 1 187 ? 13.695 -21.25 -4.777 1 97.62 187 ASP A C 1
ATOM 1416 O O . ASP A 1 187 ? 13.961 -22.234 -5.484 1 97.62 187 ASP A O 1
ATOM 1420 N N . ALA A 1 188 ? 12.508 -20.781 -4.602 1 97.38 188 ALA A N 1
ATOM 1421 C CA . ALA A 1 188 ? 11.367 -21.391 -5.281 1 97.38 188 ALA A CA 1
ATOM 1422 C C . ALA A 1 188 ? 10.328 -20.328 -5.648 1 97.38 188 ALA A C 1
ATOM 1424 O O . ALA A 1 188 ? 10.07 -19.406 -4.867 1 97.38 188 ALA A O 1
ATOM 1425 N N . TYR A 1 189 ? 9.867 -20.469 -6.84 1 98.62 189 TYR A N 1
ATOM 1426 C CA . TYR A 1 189 ? 8.703 -19.734 -7.316 1 98.62 189 TYR A CA 1
ATOM 1427 C C . TYR A 1 189 ? 7.48 -20.641 -7.406 1 98.62 189 TYR A C 1
ATOM 1429 O O . TYR A 1 189 ? 7.465 -21.594 -8.195 1 98.62 189 TYR A O 1
ATOM 1437 N N . ILE A 1 190 ? 6.43 -20.328 -6.59 1 98.06 190 ILE A N 1
ATOM 1438 C CA . ILE A 1 190 ? 5.254 -21.188 -6.477 1 98.06 190 ILE A CA 1
ATOM 1439 C C . ILE A 1 190 ? 4.047 -20.484 -7.094 1 98.06 190 ILE A C 1
ATOM 1441 O O . ILE A 1 190 ? 3.688 -19.375 -6.688 1 98.06 190 ILE A O 1
ATOM 1445 N N . VAL A 1 191 ? 3.449 -21.156 -8.023 1 97.38 191 VAL A N 1
ATOM 1446 C CA . VAL A 1 191 ? 2.201 -20.672 -8.602 1 97.38 191 VAL A CA 1
ATOM 1447 C C . VAL A 1 191 ? 1.026 -21.469 -8.031 1 97.38 191 VAL A C 1
ATOM 1449 O O . VAL A 1 191 ? 0.876 -22.656 -8.312 1 97.38 191 VAL A O 1
ATOM 1452 N N . LEU A 1 192 ? 0.233 -20.781 -7.223 1 95.56 192 LEU A N 1
ATOM 1453 C CA . LEU A 1 192 ? -0.976 -21.406 -6.711 1 95.56 192 LEU A CA 1
ATOM 1454 C C . LEU A 1 192 ? -2.127 -21.266 -7.699 1 95.56 192 LEU A C 1
ATOM 1456 O O . LEU A 1 192 ? -2.467 -20.156 -8.102 1 95.56 192 LEU A O 1
ATOM 1460 N N . THR A 1 193 ? -2.693 -22.328 -8.047 1 91.5 193 THR A N 1
ATOM 1461 C CA . THR A 1 193 ? -3.834 -22.359 -8.953 1 91.5 193 THR A CA 1
ATOM 1462 C C . THR A 1 193 ? -4.902 -23.328 -8.438 1 91.5 193 THR A C 1
ATOM 1464 O O . THR A 1 193 ? -4.938 -23.641 -7.25 1 91.5 193 THR A O 1
ATOM 1467 N N . ASP A 1 194 ? -5.887 -23.703 -9.289 1 88.31 194 ASP A N 1
ATOM 1468 C CA . ASP A 1 194 ? -6.984 -24.531 -8.82 1 88.31 194 ASP A CA 1
ATOM 1469 C C . ASP A 1 194 ? -6.848 -25.969 -9.344 1 88.31 194 ASP A C 1
ATOM 1471 O O . ASP A 1 194 ? -7.82 -26.719 -9.367 1 88.31 194 ASP A O 1
ATOM 1475 N N . VAL A 1 195 ? -5.719 -26.281 -9.906 1 89.75 195 VAL A N 1
ATOM 1476 C CA . VAL A 1 195 ? -5.441 -27.641 -10.359 1 89.75 195 VAL A CA 1
ATOM 1477 C C . VAL A 1 195 ? -4.18 -28.156 -9.672 1 89.75 195 VAL A C 1
ATOM 1479 O O . VAL A 1 195 ? -3.371 -27.375 -9.164 1 89.75 195 VAL A O 1
ATOM 1482 N N . ASP A 1 196 ? -3.928 -29.438 -9.727 1 93.5 196 ASP A N 1
ATOM 1483 C CA . ASP A 1 196 ? -2.855 -30.094 -8.984 1 93.5 196 ASP A CA 1
ATOM 1484 C C . ASP A 1 196 ? -1.523 -29.969 -9.719 1 93.5 196 ASP A C 1
ATOM 1486 O O . ASP A 1 196 ? -0.475 -30.344 -9.188 1 93.5 196 ASP A O 1
ATOM 1490 N N . GLY A 1 197 ? -1.526 -29.5 -10.891 1 94.38 197 GLY A N 1
ATOM 1491 C CA . GLY A 1 197 ? -0.344 -29.344 -11.719 1 94.38 197 GLY A CA 1
ATOM 1492 C C . GLY A 1 197 ? -0.65 -29.391 -13.203 1 94.38 197 GLY A C 1
ATOM 1493 O O . GLY A 1 197 ? -1.783 -29.141 -13.617 1 94.38 197 GLY A O 1
ATOM 1494 N N . LEU A 1 198 ? 0.328 -29.578 -14.016 1 94.88 198 LEU A N 1
ATOM 1495 C CA . LEU A 1 198 ? 0.184 -29.75 -15.461 1 94.88 198 LEU A CA 1
ATOM 1496 C C . LEU A 1 198 ? -0.104 -31.219 -15.805 1 94.88 198 LEU A C 1
ATOM 1498 O O . LEU A 1 198 ? 0.639 -32.125 -15.391 1 94.88 198 LEU A O 1
ATOM 1502 N N . TYR A 1 199 ? -1.169 -31.422 -16.547 1 93.44 199 TYR A N 1
ATOM 1503 C CA . TYR A 1 199 ? -1.558 -32.781 -16.969 1 93.44 199 TYR A CA 1
ATOM 1504 C C . TYR A 1 199 ? -1.223 -33 -18.438 1 93.44 199 TYR A C 1
ATOM 1506 O O . TYR A 1 199 ? -1.476 -32.125 -19.281 1 93.44 199 TYR A O 1
ATOM 1514 N N . LYS A 1 200 ? -0.717 -34.125 -18.719 1 91.75 200 LYS A N 1
ATOM 1515 C CA . LYS A 1 200 ? -0.484 -34.5 -20.109 1 91.75 200 LYS A CA 1
ATOM 1516 C C . LYS A 1 200 ? -1.8 -34.625 -20.875 1 91.75 200 LYS A C 1
ATOM 1518 O O . LYS A 1 200 ? -1.885 -34.219 -22.047 1 91.75 200 LYS A O 1
ATOM 1523 N N . GLU A 1 201 ? -2.771 -35.281 -20.203 1 89.69 201 GLU A N 1
ATOM 1524 C CA . GLU A 1 201 ? -4.117 -35.469 -20.734 1 89.69 201 GLU A CA 1
ATOM 1525 C C . GLU A 1 201 ? -5.176 -35 -19.75 1 89.69 201 GLU A C 1
ATOM 1527 O O . GLU A 1 201 ? -5.832 -35.781 -19.078 1 89.69 201 GLU A O 1
ATOM 1532 N N . TYR A 1 202 ? -5.352 -33.75 -19.797 1 83.25 202 TYR A N 1
ATOM 1533 C CA . TYR A 1 202 ? -6.355 -33.219 -18.891 1 83.25 202 TYR A CA 1
ATOM 1534 C C . TYR A 1 202 ? -7.746 -33.719 -19.25 1 83.25 202 TYR A C 1
ATOM 1536 O O . TYR A 1 202 ? -8.094 -33.812 -20.438 1 83.25 202 TYR A O 1
ATOM 1544 N N . PRO A 1 203 ? -8.516 -34.156 -18.281 1 83.94 203 PRO A N 1
ATOM 1545 C CA . PRO A 1 203 ? -8.43 -34.031 -16.828 1 83.94 203 PRO A CA 1
ATOM 1546 C C . PRO A 1 203 ? -8.047 -35.312 -16.125 1 83.94 203 PRO A C 1
ATOM 1548 O O . PRO A 1 203 ? -8.438 -35.562 -14.984 1 83.94 203 PRO A O 1
ATOM 1551 N N . ASN A 1 204 ? -7.391 -36.219 -16.844 1 90.38 204 ASN A N 1
ATOM 1552 C CA . ASN A 1 204 ? -6.938 -37.469 -16.25 1 90.38 204 ASN A CA 1
ATOM 1553 C C . ASN A 1 204 ? -5.938 -37.219 -15.117 1 90.38 204 ASN A C 1
ATOM 1555 O O . ASN A 1 204 ? -4.797 -36.812 -15.367 1 90.38 204 ASN A O 1
ATOM 1559 N N . PRO A 1 205 ? -6.324 -37.438 -13.922 1 88.75 205 PRO A N 1
ATOM 1560 C CA . PRO A 1 205 ? -5.457 -37.125 -12.781 1 88.75 205 PRO A CA 1
ATOM 1561 C C . PRO A 1 205 ? -4.145 -37.906 -12.812 1 88.75 205 PRO A C 1
ATOM 1563 O O . PRO A 1 205 ? -3.137 -37.438 -12.273 1 88.75 205 PRO A O 1
ATOM 1566 N N . ASP A 1 206 ? -4.188 -39 -13.445 1 92.44 206 ASP A N 1
ATOM 1567 C CA . ASP A 1 206 ? -3.01 -39.875 -13.484 1 92.44 206 ASP A CA 1
ATOM 1568 C C . ASP A 1 206 ? -1.988 -39.375 -14.5 1 92.44 206 ASP A C 1
ATOM 1570 O O . ASP A 1 206 ? -0.857 -39.844 -14.539 1 92.44 206 ASP A O 1
ATOM 1574 N N . SER A 1 207 ? -2.363 -38.406 -15.203 1 94.06 207 SER A N 1
ATOM 1575 C CA . SER A 1 207 ? -1.492 -37.938 -16.281 1 94.06 207 SER A CA 1
ATOM 1576 C C . SER A 1 207 ? -0.691 -36.719 -15.844 1 94.06 207 SER A C 1
ATOM 1578 O O . SER A 1 207 ? -0.094 -36.031 -16.672 1 94.06 207 SER A O 1
ATOM 1580 N N . ILE A 1 208 ? -0.687 -36.406 -14.5 1 95.69 208 ILE A N 1
ATOM 1581 C CA . ILE A 1 208 ? 0.004 -35.25 -13.984 1 95.69 208 ILE A CA 1
ATOM 1582 C C . ILE A 1 208 ? 1.504 -35.375 -14.242 1 95.69 208 ILE A C 1
ATOM 1584 O O . ILE A 1 208 ? 2.078 -36.438 -14.07 1 95.69 208 ILE A O 1
ATOM 1588 N N . ILE A 1 209 ? 2.117 -34.344 -14.742 1 95.69 209 ILE A N 1
ATOM 1589 C CA . ILE A 1 209 ? 3.562 -34.281 -14.938 1 95.69 209 ILE A CA 1
ATOM 1590 C C . ILE A 1 209 ? 4.223 -33.719 -13.672 1 95.69 209 ILE A C 1
ATOM 1592 O O . ILE A 1 209 ? 4.078 -32.531 -13.359 1 95.69 209 ILE A O 1
ATOM 1596 N N . ARG A 1 210 ? 4.945 -34.531 -12.984 1 96.5 210 ARG A N 1
ATOM 1597 C CA . ARG A 1 210 ? 5.5 -34.125 -11.695 1 96.5 210 ARG A CA 1
ATOM 1598 C C . ARG A 1 210 ? 6.715 -33.219 -11.875 1 96.5 210 ARG A C 1
ATOM 1600 O O . ARG A 1 210 ? 6.965 -32.344 -11.062 1 96.5 210 ARG A O 1
ATOM 1607 N N . GLU A 1 211 ? 7.48 -33.469 -12.828 1 96.19 211 GLU A N 1
ATOM 1608 C CA . GLU A 1 211 ? 8.664 -32.688 -13.156 1 96.19 211 GLU A CA 1
ATOM 1609 C C . GLU A 1 211 ? 8.812 -32.5 -14.664 1 96.19 211 GLU A C 1
ATOM 1611 O O . GLU A 1 211 ? 8.57 -33.438 -15.43 1 96.19 211 GLU A O 1
ATOM 1616 N N . ILE A 1 212 ? 9.18 -31.359 -15.109 1 95.5 212 ILE A N 1
ATOM 1617 C CA . ILE A 1 212 ? 9.336 -31.109 -16.531 1 95.5 212 ILE A CA 1
ATOM 1618 C C . ILE A 1 212 ? 10.461 -30.094 -16.766 1 95.5 212 ILE A C 1
ATOM 1620 O O . ILE A 1 212 ? 10.609 -29.141 -16 1 95.5 212 ILE A O 1
ATOM 1624 N N . ASP A 1 213 ? 11.281 -30.328 -17.75 1 95.56 213 ASP A N 1
ATOM 1625 C CA . ASP A 1 213 ? 12.375 -29.422 -18.125 1 95.56 213 ASP A CA 1
ATOM 1626 C C . ASP A 1 213 ? 11.883 -28.344 -19.078 1 95.56 213 ASP A C 1
ATOM 1628 O O . ASP A 1 213 ? 11.047 -28.594 -19.953 1 95.56 213 ASP A O 1
ATOM 1632 N N . THR A 1 214 ? 12.523 -27.188 -19.016 1 96.38 214 THR A N 1
ATOM 1633 C CA . THR A 1 214 ? 12.133 -26.047 -19.844 1 96.38 214 THR A CA 1
ATOM 1634 C C . THR A 1 214 ? 12.234 -26.406 -21.328 1 96.38 214 THR A C 1
ATOM 1636 O O . THR A 1 214 ? 11.469 -25.906 -22.141 1 96.38 214 THR A O 1
ATOM 1639 N N . THR A 1 215 ? 13.094 -27.344 -21.688 1 95.56 215 THR A N 1
ATOM 1640 C CA . THR A 1 215 ? 13.32 -27.719 -23.078 1 95.56 215 THR A CA 1
ATOM 1641 C C . THR A 1 215 ? 12.18 -28.578 -23.609 1 95.56 215 THR A C 1
ATOM 1643 O O . THR A 1 215 ? 11.953 -28.656 -24.812 1 95.56 215 THR A O 1
ATOM 1646 N N . THR A 1 216 ? 11.5 -29.281 -22.75 1 94.75 216 THR A N 1
ATOM 1647 C CA . THR A 1 216 ? 10.453 -30.219 -23.141 1 94.75 216 THR A CA 1
ATOM 1648 C C . THR A 1 216 ? 9.094 -29.516 -23.188 1 94.75 216 THR A C 1
ATOM 1650 O O . THR A 1 216 ? 8.172 -30 -23.859 1 94.75 216 THR A O 1
ATOM 1653 N N . ILE A 1 217 ? 8.961 -28.391 -22.547 1 94.44 217 ILE A N 1
ATOM 1654 C CA . ILE A 1 217 ? 7.691 -27.719 -22.312 1 94.44 217 ILE A CA 1
ATOM 1655 C C . ILE A 1 217 ? 7.047 -27.344 -23.641 1 94.44 217 ILE A C 1
ATOM 1657 O O . ILE A 1 217 ? 5.832 -27.469 -23.812 1 94.44 217 ILE A O 1
ATOM 1661 N N . PRO A 1 218 ? 7.812 -26.922 -24.656 1 94.06 218 PRO A N 1
ATOM 1662 C CA . PRO A 1 218 ? 7.211 -26.484 -25.922 1 94.06 218 PRO A CA 1
ATOM 1663 C C . PRO A 1 218 ? 6.336 -27.547 -26.562 1 94.06 218 PRO A C 1
ATOM 1665 O O . PRO A 1 218 ? 5.348 -27.219 -27.234 1 94.06 218 PRO A O 1
ATOM 1668 N N . LYS A 1 219 ? 6.57 -28.812 -26.328 1 92.12 219 LYS A N 1
ATOM 1669 C CA . LYS A 1 219 ? 5.836 -29.906 -26.953 1 92.12 219 LYS A CA 1
ATOM 1670 C C . LYS A 1 219 ? 4.418 -30.016 -26.391 1 92.12 219 LYS A C 1
ATOM 1672 O O . LYS A 1 219 ? 3.566 -30.703 -26.969 1 92.12 219 LYS A O 1
ATOM 1677 N N . PHE A 1 220 ? 4.242 -29.344 -25.328 1 92.25 220 PHE A N 1
ATOM 1678 C CA . PHE A 1 220 ? 2.965 -29.5 -24.641 1 92.25 220 PHE A CA 1
ATOM 1679 C C . PHE A 1 220 ? 2.031 -28.344 -24.969 1 92.25 220 PHE A C 1
ATOM 1681 O O . PHE A 1 220 ? 0.858 -28.359 -24.594 1 92.25 220 PHE A O 1
ATOM 1688 N N . TYR A 1 221 ? 2.486 -27.25 -25.625 1 90.62 221 TYR A N 1
ATOM 1689 C CA . TYR A 1 221 ? 1.625 -26.141 -26 1 90.62 221 TYR A CA 1
ATOM 1690 C C . TYR A 1 221 ? 0.518 -26.594 -26.938 1 90.62 221 TYR A C 1
ATOM 1692 O O . TYR A 1 221 ? 0.747 -27.422 -27.828 1 90.62 221 TYR A O 1
ATOM 1700 N N . GLY A 1 222 ? -0.687 -26.016 -26.828 1 85.94 222 GLY A N 1
ATOM 1701 C CA . GLY A 1 222 ? -1.82 -26.344 -27.672 1 85.94 222 GLY A CA 1
ATOM 1702 C C . GLY A 1 222 ? -2.551 -27.594 -27.234 1 85.94 222 GLY A C 1
ATOM 1703 O O . GLY A 1 222 ? -3.645 -27.891 -27.719 1 85.94 222 GLY A O 1
ATOM 1704 N N . LYS A 1 223 ? -2.111 -28.344 -26.344 1 85.31 223 LYS A N 1
ATOM 1705 C CA . LYS A 1 223 ? -2.727 -29.547 -25.781 1 85.31 223 LYS A CA 1
ATOM 1706 C C . LYS A 1 223 ? -2.91 -29.406 -24.266 1 85.31 223 LYS A C 1
ATOM 1708 O O . LYS A 1 223 ? -3.85 -28.766 -23.812 1 85.31 223 LYS A O 1
ATOM 1713 N N . ALA A 1 224 ? -1.835 -29.734 -23.609 1 86.81 224 ALA A N 1
ATOM 1714 C CA . ALA A 1 224 ? -1.821 -29.688 -22.141 1 86.81 224 ALA A CA 1
ATOM 1715 C C . ALA A 1 224 ? -1.735 -28.25 -21.641 1 86.81 224 ALA A C 1
ATOM 1717 O O . ALA A 1 224 ? -2.318 -27.922 -20.609 1 86.81 224 ALA A O 1
ATOM 1718 N N . ILE A 1 225 ? -1.065 -27.422 -22.328 1 91.12 225 ILE A N 1
ATOM 1719 C CA . ILE A 1 225 ? -0.874 -26.016 -21.969 1 91.12 225 ILE A CA 1
ATOM 1720 C C . ILE A 1 225 ? -1.753 -25.141 -22.844 1 91.12 225 ILE A C 1
ATOM 1722 O O . ILE A 1 225 ? -1.459 -24.938 -24.031 1 91.12 225 ILE A O 1
ATOM 1726 N N . SER A 1 226 ? -2.824 -24.625 -22.266 1 86.94 226 SER A N 1
ATOM 1727 C CA . SER A 1 226 ? -3.758 -23.75 -22.969 1 86.94 226 SER A CA 1
ATOM 1728 C C . SER A 1 226 ? -4.398 -22.75 -22.016 1 86.94 226 SER A C 1
ATOM 1730 O O . SER A 1 226 ? -4.297 -22.891 -20.797 1 86.94 226 SER A O 1
ATOM 1732 N N . GLY A 1 227 ? -4.883 -21.656 -22.641 1 84.25 227 GLY A N 1
ATOM 1733 C CA . GLY A 1 227 ? -5.613 -20.672 -21.859 1 84.25 227 GLY A CA 1
ATOM 1734 C C . GLY A 1 227 ? -4.773 -20.047 -20.766 1 84.25 227 GLY A C 1
ATOM 1735 O O . GLY A 1 227 ? -3.68 -19.547 -21.016 1 84.25 227 GLY A O 1
ATOM 1736 N N . GLY A 1 228 ? -5.324 -20.109 -19.562 1 85.69 228 GLY A N 1
ATOM 1737 C CA . GLY A 1 228 ? -4.691 -19.484 -18.422 1 85.69 228 GLY A CA 1
ATOM 1738 C C . GLY A 1 228 ? -3.412 -20.172 -18 1 85.69 228 GLY A C 1
ATOM 1739 O O . GLY A 1 228 ? -2.602 -19.594 -17.266 1 85.69 228 GLY A O 1
ATOM 1740 N N . MET A 1 229 ? -3.264 -21.375 -18.438 1 89.94 229 MET A N 1
ATOM 1741 C CA . MET A 1 229 ? -2.07 -22.141 -18.078 1 89.94 229 MET A CA 1
ATOM 1742 C C . MET A 1 229 ? -0.847 -21.609 -18.828 1 89.94 229 MET A C 1
ATOM 1744 O O . MET A 1 229 ? 0.28 -21.734 -18.344 1 89.94 229 MET A O 1
ATOM 1748 N N . ILE A 1 230 ? -1.019 -20.969 -19.953 1 91.44 230 ILE A N 1
ATOM 1749 C CA . ILE A 1 230 ? 0.083 -20.5 -20.781 1 91.44 230 ILE A CA 1
ATOM 1750 C C . ILE A 1 230 ? 0.914 -19.484 -20 1 91.44 230 ILE A C 1
ATOM 1752 O O . ILE A 1 230 ? 2.109 -19.688 -19.781 1 91.44 230 ILE A O 1
ATOM 1756 N N . PRO A 1 231 ? 0.259 -18.391 -19.484 1 92 231 PRO A N 1
ATOM 1757 C CA . PRO A 1 231 ? 1.077 -17.422 -18.75 1 92 231 PRO A CA 1
ATOM 1758 C C . PRO A 1 231 ? 1.717 -18 -17.5 1 92 231 PRO A C 1
ATOM 1760 O O . PRO A 1 231 ? 2.812 -17.594 -17.109 1 92 231 PRO A O 1
ATOM 1763 N N . LYS A 1 232 ? 1.077 -18.938 -16.828 1 94.56 232 LYS A N 1
ATOM 1764 C CA . LYS A 1 232 ? 1.635 -19.594 -15.633 1 94.56 232 LYS A CA 1
ATOM 1765 C C . LYS A 1 232 ? 2.92 -20.344 -15.977 1 94.56 232 LYS A C 1
ATOM 1767 O O . LYS A 1 232 ? 3.955 -20.125 -15.344 1 94.56 232 LYS A O 1
ATOM 1772 N N . ILE A 1 233 ? 2.834 -21.109 -17.031 1 95.44 233 ILE A N 1
ATOM 1773 C CA . ILE A 1 233 ? 3.98 -21.906 -17.453 1 95.44 233 ILE A CA 1
ATOM 1774 C C . ILE A 1 233 ? 5.09 -21 -17.969 1 95.44 233 ILE A C 1
ATOM 1776 O O . ILE A 1 233 ? 6.258 -21.172 -17.609 1 95.44 233 ILE A O 1
ATOM 1780 N N . GLU A 1 234 ? 4.758 -20.062 -18.75 1 95.25 234 GLU A N 1
ATOM 1781 C CA . GLU A 1 234 ? 5.746 -19.141 -19.297 1 95.25 234 GLU A CA 1
ATOM 1782 C C . GLU A 1 234 ? 6.461 -18.375 -18.188 1 95.25 234 GLU A C 1
ATOM 1784 O O . GLU A 1 234 ? 7.672 -18.156 -18.25 1 95.25 234 GLU A O 1
ATOM 1789 N N . SER A 1 235 ? 5.707 -17.953 -17.203 1 96.69 235 SER A N 1
ATOM 1790 C CA . SER A 1 235 ? 6.309 -17.234 -16.078 1 96.69 235 SER A CA 1
ATOM 1791 C C . SER A 1 235 ? 7.285 -18.141 -15.32 1 96.69 235 SER A C 1
ATOM 1793 O O . SER A 1 235 ? 8.352 -17.688 -14.898 1 96.69 235 SER A O 1
ATOM 1795 N N . CYS A 1 236 ? 6.918 -19.375 -15.141 1 97.81 236 CYS A N 1
ATOM 1796 C CA . CYS A 1 236 ? 7.781 -20.328 -14.469 1 97.81 236 CYS A CA 1
ATOM 1797 C C . CYS A 1 236 ? 9.055 -20.562 -15.266 1 97.81 236 CYS A C 1
ATOM 1799 O O . CYS A 1 236 ? 10.156 -20.562 -14.711 1 97.81 236 CYS A O 1
ATOM 1801 N N . VAL A 1 237 ? 8.898 -20.781 -16.562 1 97.75 237 VAL A N 1
ATOM 1802 C CA . VAL A 1 237 ? 10.031 -21.016 -17.453 1 97.75 237 VAL A CA 1
ATOM 1803 C C . VAL A 1 237 ? 10.992 -19.828 -17.406 1 97.75 237 VAL A C 1
ATOM 1805 O O . VAL A 1 237 ? 12.195 -20 -17.219 1 97.75 237 VAL A O 1
ATOM 1808 N N . ASN A 1 238 ? 10.438 -18.672 -17.516 1 97.25 238 ASN A N 1
ATOM 1809 C CA . ASN A 1 238 ? 11.258 -17.469 -17.516 1 97.25 238 ASN A CA 1
ATOM 1810 C C . ASN A 1 238 ? 11.961 -17.281 -16.172 1 97.25 238 ASN A C 1
ATOM 1812 O O . ASN A 1 238 ? 13.109 -16.844 -16.125 1 97.25 238 ASN A O 1
ATOM 1816 N N . ALA A 1 239 ? 11.258 -17.562 -15.094 1 97.94 239 ALA A N 1
ATOM 1817 C CA . ALA A 1 239 ? 11.828 -17.422 -13.758 1 97.94 239 ALA A CA 1
ATOM 1818 C C . ALA A 1 239 ? 13.031 -18.344 -13.57 1 97.94 239 ALA A C 1
ATOM 1820 O O . ALA A 1 239 ? 14.094 -17.906 -13.117 1 97.94 239 ALA A O 1
ATOM 1821 N N . VAL A 1 240 ? 12.914 -19.594 -13.969 1 97.81 240 VAL A N 1
ATOM 1822 C CA . VAL A 1 240 ? 14 -20.547 -13.773 1 97.81 240 VAL A CA 1
ATOM 1823 C C . VAL A 1 240 ? 15.172 -20.203 -14.688 1 97.81 240 VAL A C 1
ATOM 1825 O O . VAL A 1 240 ? 16.328 -20.328 -14.297 1 97.81 240 VAL A O 1
ATOM 1828 N N . LYS A 1 241 ? 14.891 -19.734 -15.883 1 97.69 241 LYS A N 1
ATOM 1829 C CA . LYS A 1 241 ? 15.945 -19.297 -16.812 1 97.69 241 LYS A CA 1
ATOM 1830 C C . LYS A 1 241 ? 16.672 -18.062 -16.266 1 97.69 241 LYS A C 1
ATOM 1832 O O . LYS A 1 241 ? 17.812 -17.797 -16.656 1 97.69 241 LYS A O 1
ATOM 1837 N N . SER A 1 242 ? 15.984 -17.359 -15.391 1 97.19 242 SER A N 1
ATOM 1838 C CA . SER A 1 242 ? 16.531 -16.109 -14.867 1 97.19 242 SER A CA 1
ATOM 1839 C C . SER A 1 242 ? 17.125 -16.312 -13.477 1 97.19 242 SER A C 1
ATOM 1841 O O . SER A 1 242 ? 17.375 -15.336 -12.766 1 97.19 242 SER A O 1
ATOM 1843 N N . GLY A 1 243 ? 17.266 -17.531 -12.961 1 95.31 243 GLY A N 1
ATOM 1844 C CA . GLY A 1 243 ? 18.078 -17.766 -11.781 1 95.31 243 GLY A CA 1
ATOM 1845 C C . GLY A 1 243 ? 17.281 -18.359 -10.625 1 95.31 243 GLY A C 1
ATOM 1846 O O . GLY A 1 243 ? 17.859 -18.719 -9.594 1 95.31 243 GLY A O 1
ATOM 1847 N N . VAL A 1 244 ? 15.969 -18.438 -10.742 1 97.25 244 VAL A N 1
ATOM 1848 C CA . VAL A 1 244 ? 15.188 -19.125 -9.719 1 97.25 244 VAL A CA 1
ATOM 1849 C C . VAL A 1 244 ? 15.516 -20.625 -9.734 1 97.25 244 VAL A C 1
ATOM 1851 O O . VAL A 1 244 ? 15.562 -21.234 -10.805 1 97.25 244 VAL A O 1
ATOM 1854 N N . LYS A 1 245 ? 15.68 -21.188 -8.625 1 93.69 245 LYS A N 1
ATOM 1855 C CA . LYS A 1 245 ? 16.141 -22.562 -8.578 1 93.69 245 LYS A CA 1
ATOM 1856 C C . LYS A 1 245 ? 15.055 -23.516 -9.078 1 93.69 245 LYS A C 1
ATOM 1858 O O . LYS A 1 245 ? 15.328 -24.422 -9.875 1 93.69 245 LYS A O 1
ATOM 1863 N N . LYS A 1 246 ? 13.859 -23.344 -8.57 1 95 246 LYS A N 1
ATOM 1864 C CA . LYS A 1 246 ? 12.734 -24.156 -9 1 95 246 LYS A CA 1
ATOM 1865 C C . LYS A 1 246 ? 11.445 -23.344 -9.07 1 95 246 LYS A C 1
ATOM 1867 O O . LYS A 1 246 ? 11.242 -22.422 -8.266 1 95 246 LYS A O 1
ATOM 1872 N N . ALA A 1 247 ? 10.68 -23.656 -10.016 1 98.12 247 ALA A N 1
ATOM 1873 C CA . ALA A 1 247 ? 9.305 -23.172 -10.07 1 98.12 247 ALA A CA 1
ATOM 1874 C C . ALA A 1 247 ? 8.305 -24.312 -10 1 98.12 247 ALA A C 1
ATOM 1876 O O . ALA A 1 247 ? 8.547 -25.391 -10.531 1 98.12 247 ALA A O 1
ATOM 1877 N N . VAL A 1 248 ? 7.23 -24.141 -9.32 1 97.69 248 VAL A N 1
ATOM 1878 C CA . VAL A 1 248 ? 6.312 -25.266 -9.117 1 97.69 248 VAL A CA 1
ATOM 1879 C C . VAL A 1 248 ? 4.871 -24.766 -9.195 1 97.69 248 VAL A C 1
ATOM 1881 O O . VAL A 1 248 ? 4.559 -23.672 -8.727 1 97.69 248 VAL A O 1
ATOM 1884 N N . ILE A 1 249 ? 4.035 -25.516 -9.828 1 96.62 249 ILE A N 1
ATOM 1885 C CA . ILE A 1 249 ? 2.594 -25.297 -9.852 1 96.62 249 ILE A CA 1
ATOM 1886 C C . ILE A 1 249 ? 1.931 -26.172 -8.789 1 96.62 249 ILE A C 1
ATOM 1888 O O . ILE A 1 249 ? 2.078 -27.406 -8.805 1 96.62 249 ILE A O 1
ATOM 1892 N N . LEU A 1 250 ? 1.251 -25.562 -7.883 1 96.06 250 LEU A N 1
ATOM 1893 C CA . LEU A 1 250 ? 0.533 -26.266 -6.828 1 96.06 250 LEU A CA 1
ATOM 1894 C C . LEU A 1 250 ? -0.946 -25.906 -6.836 1 96.06 250 LEU A C 1
ATOM 1896 O O . LEU A 1 250 ? -1.334 -24.891 -7.422 1 96.06 250 LEU A O 1
ATOM 1900 N N . ASN A 1 251 ? -1.75 -26.75 -6.184 1 94.19 251 ASN A N 1
ATOM 1901 C CA . ASN A 1 251 ? -3.182 -26.5 -6.047 1 94.19 251 ASN A CA 1
ATOM 1902 C C . ASN A 1 251 ? -3.492 -25.641 -4.824 1 94.19 251 ASN A C 1
ATOM 1904 O O . ASN A 1 251 ? -3.447 -26.125 -3.691 1 94.19 251 ASN A O 1
ATOM 1908 N N . GLY A 1 252 ? -3.877 -24.406 -5.043 1 92.25 252 GLY A N 1
ATOM 1909 C CA . GLY A 1 252 ? -4.148 -23.453 -3.977 1 92.25 252 GLY A CA 1
ATOM 1910 C C . GLY A 1 252 ? -5.426 -23.75 -3.219 1 92.25 252 GLY A C 1
ATOM 1911 O O . GLY A 1 252 ? -5.652 -23.219 -2.135 1 92.25 252 GLY A O 1
ATOM 1912 N N . THR A 1 253 ? -6.262 -24.594 -3.768 1 92.44 253 THR A N 1
ATOM 1913 C CA . THR A 1 253 ? -7.473 -25 -3.059 1 92.44 253 THR A CA 1
ATOM 1914 C C . THR A 1 253 ? -7.176 -26.125 -2.088 1 92.44 253 THR A C 1
ATOM 1916 O O . THR A 1 253 ? -8.047 -26.547 -1.316 1 92.44 253 THR A O 1
ATOM 1919 N N . CYS A 1 254 ? -6.004 -26.625 -2.137 1 93.56 254 CYS A N 1
ATOM 1920 C CA . CYS A 1 254 ? -5.48 -27.609 -1.195 1 93.56 254 CYS A CA 1
ATOM 1921 C C . CYS A 1 254 ? -4.242 -27.078 -0.483 1 93.56 254 CYS A C 1
ATOM 1923 O O . CYS A 1 254 ? -3.123 -27.516 -0.768 1 93.56 254 CYS A O 1
ATOM 1925 N N . PRO A 1 255 ? -4.438 -26.234 0.534 1 93.94 255 PRO A N 1
ATOM 1926 C CA . PRO A 1 255 ? -3.336 -25.484 1.137 1 93.94 255 PRO A CA 1
ATOM 1927 C C . PRO A 1 255 ? -2.24 -26.375 1.705 1 93.94 255 PRO A C 1
ATOM 1929 O O . PRO A 1 255 ? -1.083 -25.969 1.798 1 93.94 255 PRO A O 1
ATOM 1932 N N . GLU A 1 256 ? -2.584 -27.594 2.055 1 96.06 256 GLU A N 1
ATOM 1933 C CA . GLU A 1 256 ? -1.597 -28.516 2.613 1 96.06 256 GLU A CA 1
ATOM 1934 C C . GLU A 1 256 ? -0.469 -28.781 1.62 1 96.06 256 GLU A C 1
ATOM 1936 O O . GLU A 1 256 ? 0.647 -29.125 2.018 1 96.06 256 GLU A O 1
ATOM 1941 N N . GLN A 1 257 ? -0.723 -28.594 0.347 1 96.12 257 GLN A N 1
ATOM 1942 C CA . GLN A 1 257 ? 0.279 -28.859 -0.681 1 96.12 257 GLN A CA 1
ATOM 1943 C C . GLN A 1 257 ? 1.487 -27.938 -0.519 1 96.12 257 GLN A C 1
ATOM 1945 O O . GLN A 1 257 ? 2.607 -28.312 -0.874 1 96.12 257 GLN A O 1
ATOM 1950 N N . ILE A 1 258 ? 1.274 -26.781 0.059 1 96.38 258 ILE A N 1
ATOM 1951 C CA . ILE A 1 258 ? 2.354 -25.812 0.253 1 96.38 258 ILE A CA 1
ATOM 1952 C C . ILE A 1 258 ? 3.383 -26.391 1.228 1 96.38 258 ILE A C 1
ATOM 1954 O O . ILE A 1 258 ? 4.562 -26.5 0.894 1 96.38 258 ILE A O 1
ATOM 1958 N N . SER A 1 259 ? 2.959 -26.828 2.42 1 96.5 259 SER A N 1
ATOM 1959 C CA . SER A 1 259 ? 3.873 -27.375 3.412 1 96.5 259 SER A CA 1
ATOM 1960 C C . SER A 1 259 ? 4.395 -28.75 2.979 1 96.5 259 SER A C 1
ATOM 1962 O O . SER A 1 259 ? 5.539 -29.094 3.264 1 96.5 259 SER A O 1
ATOM 1964 N N . ASP A 1 260 ? 3.492 -29.516 2.328 1 96.94 260 ASP A N 1
ATOM 1965 C CA . ASP A 1 260 ? 3.916 -30.828 1.828 1 96.94 260 ASP A CA 1
ATOM 1966 C C . ASP A 1 260 ? 5.109 -30.688 0.887 1 96.94 260 ASP A C 1
ATOM 1968 O O . ASP A 1 260 ? 6.082 -31.438 0.995 1 96.94 260 ASP A O 1
ATOM 1972 N N . TYR A 1 261 ? 5.047 -29.734 0.021 1 96.38 261 TYR A N 1
ATOM 1973 C CA . TYR A 1 261 ? 6.102 -29.547 -0.964 1 96.38 261 TYR A CA 1
ATOM 1974 C C . TYR A 1 261 ? 7.34 -28.922 -0.323 1 96.38 261 TYR A C 1
ATOM 1976 O O . TYR A 1 261 ? 8.445 -29.453 -0.464 1 96.38 261 TYR A O 1
ATOM 1984 N N . LEU A 1 262 ? 7.207 -27.859 0.451 1 96.31 262 LEU A N 1
ATOM 1985 C CA . LEU A 1 262 ? 8.336 -27.031 0.873 1 96.31 262 LEU A CA 1
ATOM 1986 C C . LEU A 1 262 ? 8.992 -27.609 2.123 1 96.31 262 LEU A C 1
ATOM 1988 O O . LEU A 1 262 ? 10.211 -27.5 2.291 1 96.31 262 LEU A O 1
ATOM 1992 N N . ILE A 1 263 ? 8.211 -28.141 3.012 1 95.75 263 ILE A N 1
ATOM 1993 C CA . ILE A 1 263 ? 8.734 -28.609 4.293 1 95.75 263 ILE A CA 1
ATOM 1994 C C . ILE A 1 263 ? 8.969 -30.109 4.238 1 95.75 263 ILE A C 1
ATOM 1996 O O . ILE A 1 263 ? 10.094 -30.578 4.469 1 95.75 263 ILE A O 1
ATOM 2000 N N . LYS A 1 264 ? 7.922 -30.844 3.809 1 95.75 264 LYS A N 1
ATOM 2001 C CA . LYS A 1 264 ? 8.023 -32.312 3.816 1 95.75 264 LYS A CA 1
ATOM 2002 C C . LYS A 1 264 ? 8.734 -32.812 2.568 1 95.75 264 LYS A C 1
ATOM 2004 O O . LYS A 1 264 ? 9.094 -34 2.488 1 95.75 264 LYS A O 1
ATOM 2009 N N . GLN A 1 265 ? 8.82 -31.984 1.57 1 94.38 265 GLN A N 1
ATOM 2010 C CA . GLN A 1 265 ? 9.547 -32.281 0.341 1 94.38 265 GLN A CA 1
ATOM 2011 C C . GLN A 1 265 ? 8.914 -33.438 -0.408 1 94.38 265 GLN A C 1
ATOM 2013 O O . GLN A 1 265 ? 9.617 -34.344 -0.904 1 94.38 265 GLN A O 1
ATOM 2018 N N . ILE A 1 266 ? 7.629 -33.406 -0.361 1 94.81 266 ILE A N 1
ATOM 2019 C CA . ILE A 1 266 ? 6.871 -34.406 -1.125 1 94.81 266 ILE A CA 1
ATOM 2020 C C . ILE A 1 266 ? 6.762 -33.938 -2.58 1 94.81 266 ILE A C 1
ATOM 2022 O O . ILE A 1 266 ? 6.551 -32.75 -2.859 1 94.81 266 ILE A O 1
ATOM 2026 N N . SER A 1 267 ? 6.93 -34.875 -3.484 1 93.5 267 SER A N 1
ATOM 2027 C CA . SER A 1 267 ? 6.793 -34.594 -4.906 1 93.5 267 SER A CA 1
ATOM 2028 C C . SER A 1 267 ? 5.332 -34.375 -5.289 1 93.5 267 SER A C 1
ATOM 2030 O O . SER A 1 267 ? 4.621 -35.344 -5.586 1 93.5 267 SER A O 1
ATOM 2032 N N . ILE A 1 268 ? 4.934 -33.25 -5.277 1 95.5 268 ILE A N 1
ATOM 2033 C CA . ILE A 1 268 ? 3.57 -32.906 -5.656 1 95.5 268 ILE A CA 1
ATOM 2034 C C . ILE A 1 268 ? 3.592 -31.734 -6.633 1 95.5 268 ILE A C 1
ATOM 2036 O O . ILE A 1 268 ? 4.602 -31.031 -6.75 1 95.5 268 ILE A O 1
ATOM 2040 N N . GLY A 1 269 ? 2.443 -31.578 -7.348 1 96.44 269 GLY A N 1
ATOM 2041 C CA . GLY A 1 269 ? 2.373 -30.531 -8.359 1 96.44 269 GLY A CA 1
ATOM 2042 C C . GLY A 1 269 ? 3.25 -30.797 -9.562 1 96.44 269 GLY A C 1
ATOM 2043 O O . GLY A 1 269 ? 3.49 -31.953 -9.914 1 96.44 269 GLY A O 1
ATOM 2044 N N . THR A 1 270 ? 3.609 -29.797 -10.273 1 97.81 270 THR A N 1
ATOM 2045 C CA . THR A 1 270 ? 4.539 -29.875 -11.398 1 97.81 270 THR A CA 1
ATOM 2046 C C . THR A 1 270 ? 5.719 -28.922 -11.172 1 97.81 270 THR A C 1
ATOM 2048 O O . THR A 1 270 ? 5.543 -27.703 -11.109 1 97.81 270 THR A O 1
ATOM 2051 N N . THR A 1 271 ? 6.879 -29.5 -11.031 1 97.69 271 THR A N 1
ATOM 2052 C CA . THR A 1 271 ? 8.094 -28.719 -10.867 1 97.69 271 THR A CA 1
ATOM 2053 C C . THR A 1 271 ? 8.758 -28.453 -12.219 1 97.69 271 THR A C 1
ATOM 2055 O O . THR A 1 271 ? 8.953 -29.375 -13.008 1 97.69 271 THR A O 1
ATOM 2058 N N . ILE A 1 272 ? 8.961 -27.219 -12.5 1 97.06 272 ILE A N 1
ATOM 2059 C CA . ILE A 1 272 ? 9.648 -26.797 -13.711 1 97.06 272 ILE A CA 1
ATOM 2060 C C . ILE A 1 272 ? 11.094 -26.422 -13.375 1 97.06 272 ILE A C 1
ATOM 2062 O O . ILE A 1 272 ? 11.336 -25.578 -12.5 1 97.06 272 ILE A O 1
ATOM 2066 N N . LYS A 1 273 ? 11.984 -27.031 -14.008 1 92 273 LYS A N 1
ATOM 2067 C CA . LYS A 1 273 ? 13.398 -26.781 -13.766 1 92 273 LYS A CA 1
ATOM 2068 C C . LYS A 1 273 ? 14.172 -26.672 -15.078 1 92 273 LYS A C 1
ATOM 2070 O O . LYS A 1 273 ? 13.633 -26.969 -16.156 1 92 273 LYS A O 1
ATOM 2075 N N . LEU A 1 274 ? 15.383 -26.172 -14.992 1 91.81 274 LEU A N 1
ATOM 2076 C CA . LEU A 1 274 ? 16.25 -26.062 -16.172 1 91.81 274 LEU A CA 1
ATOM 2077 C C . LEU A 1 274 ? 16.781 -27.422 -16.578 1 91.81 274 LEU A C 1
ATOM 2079 O O . LEU A 1 274 ? 16.984 -28.297 -15.734 1 91.81 274 LEU A O 1
ATOM 2083 N N . MET B 1 1 ? 19.172 24.438 14.781 1 68.06 1 MET B N 1
ATOM 2084 C CA . MET B 1 1 ? 18.891 23.031 15.055 1 68.06 1 MET B CA 1
ATOM 2085 C C . MET B 1 1 ? 18.922 22.203 13.766 1 68.06 1 MET B C 1
ATOM 2087 O O . MET B 1 1 ? 18.406 22.656 12.734 1 68.06 1 MET B O 1
ATOM 2091 N N . GLU B 1 2 ? 19.656 21.125 13.742 1 84.81 2 GLU B N 1
ATOM 2092 C CA . GLU B 1 2 ? 19.766 20.266 12.57 1 84.81 2 GLU B CA 1
ATOM 2093 C C . GLU B 1 2 ? 18.672 19.203 12.555 1 84.81 2 GLU B C 1
ATOM 2095 O O . GLU B 1 2 ? 18.422 18.562 13.578 1 84.81 2 GLU B O 1
ATOM 2100 N N . TYR B 1 3 ? 17.781 19.234 11.602 1 92.62 3 TYR B N 1
ATOM 2101 C CA . TYR B 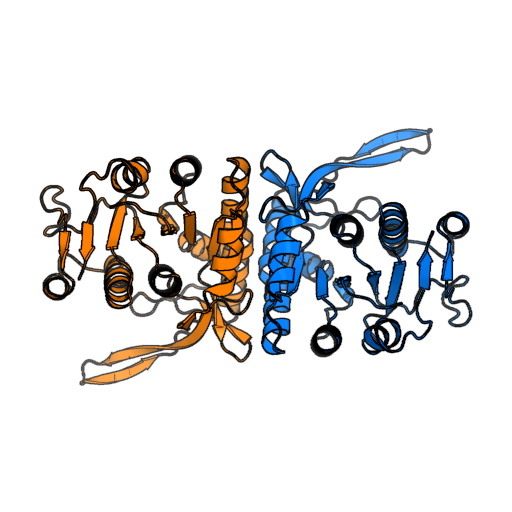1 3 ? 16.734 18.25 11.43 1 92.62 3 TYR B CA 1
ATOM 2102 C C . TYR B 1 3 ? 17.234 17.016 10.688 1 92.62 3 TYR B C 1
ATOM 2104 O O . TYR B 1 3 ? 17.875 17.141 9.641 1 92.62 3 TYR B O 1
ATOM 2112 N N . HIS B 1 4 ? 17.047 15.891 11.297 1 96.5 4 HIS B N 1
ATOM 2113 C CA . HIS B 1 4 ? 17.469 14.648 10.648 1 96.5 4 HIS B CA 1
ATOM 2114 C C . HIS B 1 4 ? 16.266 13.844 10.18 1 96.5 4 HIS B C 1
ATOM 2116 O O . HIS B 1 4 ? 16.297 13.211 9.125 1 96.5 4 HIS B O 1
ATOM 2122 N N . LYS B 1 5 ? 15.289 13.852 10.992 1 98.25 5 LYS B N 1
ATOM 2123 C CA . LYS B 1 5 ? 14.062 13.102 10.734 1 98.25 5 LYS B CA 1
ATOM 2124 C C . LYS B 1 5 ? 12.828 13.961 10.961 1 98.25 5 LYS B C 1
ATOM 2126 O O . LYS B 1 5 ? 12.602 14.453 12.07 1 98.25 5 LYS B O 1
ATOM 2131 N N . ILE B 1 6 ? 11.953 14.117 9.836 1 98.56 6 ILE B N 1
ATOM 2132 C CA . ILE B 1 6 ? 10.773 14.961 9.984 1 98.56 6 ILE B CA 1
ATOM 2133 C C . ILE B 1 6 ? 9.547 14.227 9.453 1 98.56 6 ILE B C 1
ATOM 2135 O O . ILE B 1 6 ? 9.656 13.383 8.562 1 98.56 6 ILE B O 1
ATOM 2139 N N . LEU B 1 7 ? 8.422 14.508 10.016 1 98.88 7 LEU B N 1
ATOM 2140 C CA . LEU B 1 7 ? 7.133 14.023 9.523 1 98.88 7 LEU B CA 1
ATOM 2141 C C . LEU B 1 7 ? 6.262 15.18 9.047 1 98.88 7 LEU B C 1
ATOM 2143 O O . LEU B 1 7 ? 6.109 16.172 9.742 1 98.88 7 LEU B O 1
ATOM 2147 N N . ILE B 1 8 ? 5.766 15.062 7.836 1 98.44 8 ILE B N 1
ATOM 2148 C CA . ILE B 1 8 ? 4.891 16.062 7.242 1 98.44 8 ILE B CA 1
ATOM 2149 C C . ILE B 1 8 ? 3.484 15.492 7.078 1 98.44 8 ILE B C 1
ATOM 2151 O O . ILE B 1 8 ? 3.301 14.453 6.43 1 98.44 8 ILE B O 1
ATOM 2155 N N . LYS B 1 9 ? 2.527 16.109 7.746 1 98.19 9 LYS B N 1
ATOM 2156 C CA . LYS B 1 9 ? 1.127 15.836 7.434 1 98.19 9 LYS B CA 1
ATOM 2157 C C . LYS B 1 9 ? 0.66 16.656 6.238 1 98.19 9 LYS B C 1
ATOM 2159 O O . LYS B 1 9 ? 0.597 17.891 6.309 1 98.19 9 LYS B O 1
ATOM 2164 N N . TYR B 1 10 ? 0.418 15.961 5.219 1 94.94 10 TYR B N 1
ATOM 2165 C CA . TYR B 1 10 ? 0.024 16.562 3.951 1 94.94 10 TYR B CA 1
ATOM 2166 C C . TYR B 1 10 ? -1.48 16.453 3.736 1 94.94 10 TYR B C 1
ATOM 2168 O O . TYR B 1 10 ? -1.976 15.398 3.322 1 94.94 10 TYR B O 1
ATOM 2176 N N . GLY B 1 11 ? -2.252 17.531 3.975 1 85.44 11 GLY B N 1
ATOM 2177 C CA . GLY B 1 11 ? -3.705 17.547 3.932 1 85.44 11 GLY B CA 1
ATOM 2178 C C . GLY B 1 11 ? -4.258 17.516 2.52 1 85.44 11 GLY B C 1
ATOM 2179 O O . GLY B 1 11 ? -3.668 18.094 1.603 1 85.44 11 GLY B O 1
ATOM 2180 N N . GLY B 1 12 ? -5.402 16.984 2.42 1 71.5 12 GLY B N 1
ATOM 2181 C CA . GLY B 1 12 ? -6.055 16.781 1.136 1 71.5 12 GLY B CA 1
ATOM 2182 C C . GLY B 1 12 ? -6.387 18.078 0.423 1 71.5 12 GLY B C 1
ATOM 2183 O O . GLY B 1 12 ? -6.359 18.141 -0.808 1 71.5 12 GLY B O 1
ATOM 2184 N N . ASN B 1 13 ? -6.551 19.062 1.259 1 70.75 13 ASN B N 1
ATOM 2185 C CA . ASN B 1 13 ? -6.91 20.344 0.642 1 70.75 13 ASN B CA 1
ATOM 2186 C C . ASN B 1 13 ? -5.719 20.969 -0.081 1 70.75 13 ASN B C 1
ATOM 2188 O O . ASN B 1 13 ? -5.898 21.766 -1.006 1 70.75 13 ASN B O 1
ATOM 2192 N N . ALA B 1 14 ? -4.637 20.562 0.366 1 68.06 14 ALA B N 1
ATOM 2193 C CA . ALA B 1 14 ? -3.414 21.047 -0.27 1 68.06 14 ALA B CA 1
ATOM 2194 C C . ALA B 1 14 ? -3.045 20.203 -1.478 1 68.06 14 ALA B C 1
ATOM 2196 O O . ALA B 1 14 ? -2.041 20.453 -2.145 1 68.06 14 ALA B O 1
ATOM 2197 N N . MET B 1 15 ? -3.84 19.203 -1.785 1 74.19 15 MET B N 1
ATOM 2198 C CA . MET B 1 15 ? -3.52 18.25 -2.842 1 74.19 15 MET B CA 1
ATOM 2199 C C . MET B 1 15 ? -4.449 18.438 -4.035 1 74.19 15 MET B C 1
ATOM 2201 O O . MET B 1 15 ? -4.555 17.547 -4.883 1 74.19 15 MET B O 1
ATOM 2205 N N . VAL B 1 16 ? -5.043 19.547 -4.133 1 75.44 16 VAL B N 1
ATOM 2206 C CA . VAL B 1 16 ? -6.059 19.688 -5.172 1 75.44 16 VAL B CA 1
ATOM 2207 C C . VAL B 1 16 ? -5.426 20.234 -6.445 1 75.44 16 VAL B C 1
ATOM 2209 O O . VAL B 1 16 ? -5.949 20.047 -7.543 1 75.44 16 VAL B O 1
ATOM 2212 N N . SER B 1 17 ? -4.238 20.812 -6.297 1 86.38 17 SER B N 1
ATOM 2213 C CA . SER B 1 17 ? -3.523 21.328 -7.457 1 86.38 17 SER B CA 1
ATOM 2214 C C . SER B 1 17 ? -2.336 20.438 -7.816 1 86.38 17 SER B C 1
ATOM 2216 O O . SER B 1 17 ? -1.444 20.219 -6.988 1 86.38 17 SER B O 1
ATOM 2218 N N . GLU B 1 18 ? -2.35 19.984 -9.055 1 88.88 18 GLU B N 1
ATOM 2219 C CA . GLU B 1 18 ? -1.238 19.156 -9.516 1 88.88 18 GLU B CA 1
ATOM 2220 C C . GLU B 1 18 ? 0.086 19.906 -9.414 1 88.88 18 GLU B C 1
ATOM 2222 O O . GLU B 1 18 ? 1.114 19.328 -9.07 1 88.88 18 GLU B O 1
ATOM 2227 N N . GLU B 1 19 ? -0.016 21.156 -9.75 1 91.88 19 GLU B N 1
ATOM 2228 C CA . GLU B 1 19 ? 1.178 21.984 -9.672 1 91.88 19 GLU B CA 1
ATOM 2229 C C . GLU B 1 19 ? 1.698 22.078 -8.234 1 91.88 19 GLU B C 1
ATOM 2231 O O . GLU B 1 19 ? 2.904 21.969 -8 1 91.88 19 GLU B O 1
ATOM 2236 N N . LEU B 1 20 ? 0.771 22.297 -7.371 1 92.38 20 LEU B N 1
ATOM 2237 C CA . LEU B 1 20 ? 1.154 22.391 -5.965 1 92.38 20 LEU B CA 1
ATOM 2238 C C . LEU B 1 20 ? 1.75 21.078 -5.48 1 92.38 20 LEU B C 1
ATOM 2240 O O . LEU B 1 20 ? 2.721 21.062 -4.719 1 92.38 20 LEU B O 1
ATOM 2244 N N . LYS B 1 21 ? 1.196 19.969 -5.836 1 93.75 21 LYS B N 1
ATOM 2245 C CA . LYS B 1 21 ? 1.729 18.656 -5.473 1 93.75 21 LYS B CA 1
ATOM 2246 C C . LYS B 1 21 ? 3.166 18.5 -5.961 1 93.75 21 LYS B C 1
ATOM 2248 O O . LYS B 1 21 ? 4.016 17.969 -5.238 1 93.75 21 LYS B O 1
ATOM 2253 N N . HIS B 1 22 ? 3.387 18.875 -7.168 1 94.56 22 HIS B N 1
ATOM 2254 C CA . HIS B 1 22 ? 4.723 18.812 -7.746 1 94.56 22 HIS B CA 1
ATOM 2255 C C . HIS B 1 22 ? 5.707 19.672 -6.949 1 94.56 22 HIS B C 1
ATOM 2257 O O . HIS B 1 22 ? 6.848 19.25 -6.727 1 94.56 22 HIS B O 1
ATOM 2263 N N . ASP B 1 23 ? 5.254 20.828 -6.621 1 94.81 23 ASP B N 1
ATOM 2264 C CA . ASP B 1 23 ? 6.105 21.719 -5.848 1 94.81 23 ASP B CA 1
ATOM 2265 C C . ASP B 1 23 ? 6.449 21.125 -4.488 1 94.81 23 ASP B C 1
ATOM 2267 O O . ASP B 1 23 ? 7.586 21.234 -4.023 1 94.81 23 ASP B O 1
ATOM 2271 N N . ILE B 1 24 ? 5.504 20.562 -3.891 1 94.31 24 ILE B N 1
ATOM 2272 C CA . ILE B 1 24 ? 5.73 19.922 -2.596 1 94.31 24 ILE B CA 1
ATOM 2273 C C . ILE B 1 24 ? 6.73 18.781 -2.75 1 94.31 24 ILE B C 1
ATOM 2275 O O . ILE B 1 24 ? 7.652 18.641 -1.944 1 94.31 24 ILE B O 1
ATOM 2279 N N . ALA B 1 25 ? 6.566 17.969 -3.762 1 95.56 25 ALA B N 1
ATOM 2280 C CA . ALA B 1 25 ? 7.488 16.875 -4.039 1 95.56 25 ALA B CA 1
ATOM 2281 C C . ALA B 1 25 ? 8.914 17.391 -4.23 1 95.56 25 ALA B C 1
ATOM 2283 O O . ALA B 1 25 ? 9.867 16.781 -3.748 1 95.56 25 ALA B O 1
ATOM 2284 N N . ASN B 1 26 ? 9.008 18.484 -4.883 1 96.62 26 ASN B N 1
ATOM 2285 C CA . ASN B 1 26 ? 10.32 19.094 -5.098 1 96.62 26 ASN B CA 1
ATOM 2286 C C . ASN B 1 26 ? 10.953 19.531 -3.783 1 96.62 26 ASN B C 1
ATOM 2288 O O . ASN B 1 26 ? 12.164 19.438 -3.605 1 96.62 26 ASN B O 1
ATOM 2292 N N . LYS B 1 27 ? 10.172 20.078 -2.932 1 96.94 27 LYS B N 1
ATOM 2293 C CA . LYS B 1 27 ? 10.688 20.5 -1.633 1 96.94 27 LYS B CA 1
ATOM 2294 C C . LYS B 1 27 ? 11.148 19.297 -0.813 1 96.94 27 LYS B C 1
ATOM 2296 O O . LYS B 1 27 ? 12.148 19.375 -0.103 1 96.94 27 LYS B O 1
ATOM 2301 N N . ILE B 1 28 ? 10.406 18.188 -0.903 1 96.94 28 ILE B N 1
ATOM 2302 C CA . ILE B 1 28 ? 10.805 16.969 -0.207 1 96.94 28 ILE B CA 1
ATOM 2303 C C . ILE B 1 28 ? 12.148 16.484 -0.748 1 96.94 28 ILE B C 1
ATOM 2305 O O . ILE B 1 28 ? 13.031 16.109 0.022 1 96.94 28 ILE B O 1
ATOM 2309 N N . LYS B 1 29 ? 12.281 16.516 -2.033 1 97.06 29 LYS B N 1
ATOM 2310 C CA . LYS B 1 29 ? 13.547 16.141 -2.66 1 97.06 29 LYS B CA 1
ATOM 2311 C C . LYS B 1 29 ? 14.688 17.031 -2.164 1 97.06 29 LYS B C 1
ATOM 2313 O O . LYS B 1 29 ? 15.789 16.547 -1.885 1 97.06 29 LYS B O 1
ATOM 2318 N N . GLU B 1 30 ? 14.375 18.328 -2.104 1 97.38 30 GLU B N 1
ATOM 2319 C CA . GLU B 1 30 ? 15.352 19.281 -1.594 1 97.38 30 GLU B CA 1
ATOM 2320 C C . GLU B 1 30 ? 15.766 18.938 -0.165 1 97.38 30 GLU B C 1
ATOM 2322 O O . GLU B 1 30 ? 16.953 18.969 0.167 1 97.38 30 GLU B O 1
ATOM 2327 N N . LEU B 1 31 ? 14.852 18.656 0.694 1 97.31 31 LEU B N 1
ATOM 2328 C CA . LEU B 1 31 ? 15.141 18.266 2.072 1 97.31 31 LEU B CA 1
ATOM 2329 C C . LEU B 1 31 ? 16.047 17.031 2.121 1 97.31 31 LEU B C 1
ATOM 2331 O O . LEU B 1 31 ? 17 17 2.885 1 97.31 31 LEU B O 1
ATOM 2335 N N . GLN B 1 32 ? 15.719 16.031 1.322 1 96.75 32 GLN B N 1
ATOM 2336 C CA . GLN B 1 32 ? 16.5 14.797 1.312 1 96.75 32 GLN B CA 1
ATOM 2337 C C . GLN B 1 32 ? 17.922 15.055 0.834 1 96.75 32 GLN B C 1
ATOM 2339 O O . GLN B 1 32 ? 18.875 14.414 1.308 1 96.75 32 GLN B O 1
ATOM 2344 N N . SER B 1 33 ? 18.031 15.977 -0.14 1 95.94 33 SER B N 1
ATOM 2345 C CA . SER B 1 33 ? 19.359 16.328 -0.614 1 95.94 33 SER B CA 1
ATOM 2346 C C . SER B 1 33 ? 20.188 16.969 0.493 1 95.94 33 SER B C 1
ATOM 2348 O O . SER B 1 33 ? 21.422 16.969 0.44 1 95.94 33 SER B O 1
ATOM 2350 N N . HIS B 1 34 ? 19.547 17.5 1.509 1 96.06 34 HIS B N 1
ATOM 2351 C CA . HIS B 1 34 ? 20.219 18.109 2.658 1 96.06 34 HIS B CA 1
ATOM 2352 C C . HIS B 1 34 ? 20.375 17.094 3.793 1 96.06 34 HIS B C 1
ATOM 2354 O O . HIS B 1 34 ? 20.688 17.484 4.926 1 96.06 34 HIS B O 1
ATOM 2360 N N . GLY B 1 35 ? 20.078 15.82 3.494 1 96.31 35 GLY B N 1
ATOM 2361 C CA . GLY B 1 35 ? 20.312 14.75 4.453 1 96.31 35 GLY B CA 1
ATOM 2362 C C . GLY B 1 35 ? 19.156 14.547 5.406 1 96.31 35 GLY B C 1
ATOM 2363 O O . GLY B 1 35 ? 19.281 13.836 6.406 1 96.31 35 GLY B O 1
ATOM 2364 N N . ILE B 1 36 ? 17.984 15.156 5.145 1 97.81 36 ILE B N 1
ATOM 2365 C CA . ILE B 1 36 ? 16.812 15.039 6.023 1 97.81 36 ILE B CA 1
ATOM 2366 C C . ILE B 1 36 ? 15.938 13.883 5.566 1 97.81 36 ILE B C 1
ATOM 2368 O O . ILE B 1 36 ? 15.57 13.805 4.391 1 97.81 36 ILE B O 1
ATOM 2372 N N . GLN B 1 37 ? 15.609 12.938 6.434 1 98.5 37 GLN B N 1
ATOM 2373 C CA . GLN B 1 37 ? 14.641 11.883 6.168 1 98.5 37 GLN B CA 1
ATOM 2374 C C . GLN B 1 37 ? 13.211 12.391 6.328 1 98.5 37 GLN B C 1
ATOM 2376 O O . GLN B 1 37 ? 12.891 13.047 7.32 1 98.5 37 GLN B O 1
ATOM 2381 N N . VAL B 1 38 ? 12.398 12.117 5.355 1 98.62 38 VAL B N 1
ATOM 2382 C CA . VAL B 1 38 ? 11.047 12.664 5.355 1 98.62 38 VAL B CA 1
ATOM 2383 C C . VAL B 1 38 ? 10.023 11.531 5.375 1 98.62 38 VAL B C 1
ATOM 2385 O O . VAL B 1 38 ? 10.141 10.57 4.609 1 98.62 38 VAL B O 1
ATOM 2388 N N . ILE B 1 39 ? 9.078 11.594 6.27 1 98.88 39 ILE B N 1
ATOM 2389 C CA . ILE B 1 39 ? 7.891 10.75 6.301 1 98.88 39 ILE B CA 1
ATOM 2390 C C . ILE B 1 39 ? 6.652 11.586 5.992 1 98.88 39 ILE B C 1
ATOM 2392 O O . ILE B 1 39 ? 6.469 12.664 6.562 1 98.88 39 ILE B O 1
ATOM 2396 N N . LEU B 1 40 ? 5.883 11.125 5.102 1 98.62 40 LEU B N 1
ATOM 2397 C CA . LEU B 1 40 ? 4.648 11.82 4.758 1 98.62 40 LEU B CA 1
ATOM 2398 C C . LEU B 1 40 ? 3.432 11.047 5.25 1 98.62 40 LEU B C 1
ATOM 2400 O O . LEU B 1 40 ? 3.35 9.836 5.074 1 98.62 40 LEU B O 1
ATOM 2404 N N . VAL B 1 41 ? 2.559 11.711 5.926 1 98.75 41 VAL B N 1
ATOM 2405 C CA . VAL B 1 41 ? 1.231 11.195 6.246 1 98.75 41 VAL B CA 1
ATOM 2406 C C . VAL B 1 41 ? 0.168 12.039 5.543 1 98.75 41 VAL B C 1
ATOM 2408 O O . VAL B 1 41 ? 0.204 13.273 5.598 1 98.75 41 VAL B O 1
ATOM 2411 N N . HIS B 1 42 ? -0.727 11.336 4.867 1 97.38 42 HIS B N 1
ATOM 2412 C CA . HIS B 1 42 ? -1.719 12.117 4.133 1 97.38 42 HIS B CA 1
ATOM 2413 C C . HIS B 1 42 ? -3.133 11.641 4.441 1 97.38 42 HIS B C 1
ATOM 2415 O O . HIS B 1 42 ? -3.334 10.484 4.836 1 97.38 42 HIS B O 1
ATOM 2421 N N . GLY B 1 43 ? -4.082 12.578 4.316 1 93.75 43 GLY B N 1
ATOM 2422 C CA . GLY B 1 43 ? -5.504 12.266 4.273 1 93.75 43 GLY B CA 1
ATOM 2423 C C . GLY B 1 43 ? -6.066 12.258 2.863 1 93.75 43 GLY B C 1
ATOM 2424 O O . GLY B 1 43 ? -5.406 11.805 1.927 1 93.75 43 GLY B O 1
ATOM 2425 N N . GLY B 1 44 ? -7.344 12.688 2.773 1 93.56 44 GLY B N 1
ATOM 2426 C CA . GLY B 1 44 ? -7.949 12.719 1.451 1 93.56 44 GLY B CA 1
ATOM 2427 C C . GLY B 1 44 ? -9.414 13.109 1.476 1 93.56 44 GLY B C 1
ATOM 2428 O O . GLY B 1 44 ? -10.227 12.562 0.729 1 93.56 44 GLY B O 1
ATOM 2429 N N . GLY B 1 45 ? -9.766 14.07 2.34 1 91.62 45 GLY B N 1
ATOM 2430 C CA . GLY B 1 45 ? -11.156 14.469 2.539 1 91.62 45 GLY B CA 1
ATOM 2431 C C . GLY B 1 45 ? -11.898 14.695 1.24 1 91.62 45 GLY B C 1
ATOM 2432 O O . GLY B 1 45 ? -12.93 14.07 0.992 1 91.62 45 GLY B O 1
ATOM 2433 N N . PRO B 1 46 ? -11.391 15.625 0.402 1 91.56 46 PRO B N 1
ATOM 2434 C CA . PRO B 1 46 ? -12.07 15.906 -0.862 1 91.56 46 PRO B CA 1
ATOM 2435 C C . PRO B 1 46 ? -12.219 14.664 -1.741 1 91.56 46 PRO B C 1
ATOM 2437 O O . PRO B 1 46 ? -13.242 14.5 -2.41 1 91.56 46 PRO B O 1
ATOM 2440 N N . PHE B 1 47 ? -11.297 13.766 -1.76 1 94.19 47 PHE B N 1
ATOM 2441 C CA . PHE B 1 47 ? -11.328 12.555 -2.566 1 94.19 47 PHE B CA 1
ATOM 2442 C C . PHE B 1 47 ? -12.336 11.562 -2.004 1 94.19 47 PHE B C 1
ATOM 2444 O O . PHE B 1 47 ? -13.055 10.898 -2.76 1 94.19 47 PHE B O 1
ATOM 2451 N N . ILE B 1 48 ? -12.312 11.469 -0.666 1 95.81 48 ILE B N 1
ATOM 2452 C CA . ILE B 1 48 ? -13.289 10.609 -0.003 1 95.81 48 ILE B CA 1
ATOM 2453 C C . ILE B 1 48 ? -14.703 11.086 -0.332 1 95.81 48 ILE B C 1
ATOM 2455 O O . ILE B 1 48 ? -15.562 10.281 -0.702 1 95.81 48 ILE B O 1
ATOM 2459 N N . ASN B 1 49 ? -14.883 12.414 -0.204 1 94.69 49 ASN B N 1
ATOM 2460 C CA . ASN B 1 49 ? -16.203 12.977 -0.486 1 94.69 49 ASN B CA 1
ATOM 2461 C C . ASN B 1 49 ? -16.656 12.656 -1.904 1 94.69 49 ASN B C 1
ATOM 2463 O O . ASN B 1 49 ? -17.797 12.227 -2.111 1 94.69 49 ASN B O 1
ATOM 2467 N N . LYS B 1 50 ? -15.828 12.859 -2.854 1 94.62 50 LYS B N 1
ATOM 2468 C CA . LYS B 1 50 ? -16.156 12.586 -4.25 1 94.62 50 LYS B CA 1
ATOM 2469 C C . LYS B 1 50 ? -16.453 11.102 -4.469 1 94.62 50 LYS B C 1
ATOM 2471 O O . LYS B 1 50 ? -17.422 10.758 -5.141 1 94.62 50 LYS B O 1
ATOM 2476 N N . SER B 1 51 ? -15.633 10.25 -3.926 1 95.44 51 SER B N 1
ATOM 2477 C CA . SER B 1 51 ? -15.789 8.812 -4.117 1 95.44 51 SER B CA 1
ATOM 2478 C C . SER B 1 51 ? -17.094 8.312 -3.51 1 95.44 51 SER B C 1
ATOM 2480 O O . SER B 1 51 ? -17.766 7.469 -4.102 1 95.44 51 SER B O 1
ATOM 2482 N N . LEU B 1 52 ? -17.391 8.766 -2.303 1 96.94 52 LEU B N 1
ATOM 2483 C CA . LEU B 1 52 ? -18.641 8.367 -1.659 1 96.94 52 LEU B CA 1
ATOM 2484 C C . LEU B 1 52 ? -19.844 8.844 -2.469 1 96.94 52 LEU B C 1
ATOM 2486 O O . LEU B 1 52 ? -20.812 8.102 -2.643 1 96.94 52 LEU B O 1
ATOM 2490 N N . ALA B 1 53 ? -19.781 10.07 -2.955 1 96.19 53 ALA B N 1
ATOM 2491 C CA . ALA B 1 53 ? -20.844 10.609 -3.795 1 96.19 53 ALA B CA 1
ATOM 2492 C C . ALA B 1 53 ? -21.016 9.773 -5.059 1 96.19 53 ALA B C 1
ATOM 2494 O O . ALA B 1 53 ? -22.141 9.414 -5.422 1 96.19 53 ALA B O 1
ATOM 2495 N N . ASP B 1 54 ? -19.953 9.438 -5.719 1 93.88 54 ASP B N 1
ATOM 2496 C CA . ASP B 1 54 ? -19.984 8.633 -6.934 1 93.88 54 ASP B CA 1
ATOM 2497 C C . ASP B 1 54 ? -20.578 7.254 -6.668 1 93.88 54 ASP B C 1
ATOM 2499 O O . ASP B 1 54 ? -21.219 6.672 -7.543 1 93.88 54 ASP B O 1
ATOM 2503 N N . ALA B 1 55 ? -20.359 6.719 -5.492 1 93.75 55 ALA B N 1
ATOM 2504 C CA . ALA B 1 55 ? -20.844 5.383 -5.133 1 93.75 55 ALA B CA 1
ATOM 2505 C C . ALA B 1 55 ? -22.266 5.434 -4.594 1 93.75 55 ALA B C 1
ATOM 2507 O O . ALA B 1 55 ? -22.859 4.395 -4.281 1 93.75 55 ALA B O 1
ATOM 2508 N N . GLY B 1 56 ? -22.781 6.648 -4.359 1 94.81 56 GLY B N 1
ATOM 2509 C CA . GLY B 1 56 ? -24.125 6.816 -3.828 1 94.81 56 GLY B CA 1
ATOM 2510 C C . GLY B 1 56 ? -24.219 6.578 -2.332 1 94.81 56 GLY B C 1
ATOM 2511 O O . GLY B 1 56 ? -25.266 6.207 -1.816 1 94.81 56 GLY B O 1
ATOM 2512 N N . ILE B 1 57 ? -23.125 6.68 -1.668 1 95.12 57 ILE B N 1
ATOM 2513 C CA . ILE B 1 57 ? -23.094 6.492 -0.222 1 95.12 57 ILE B CA 1
ATOM 2514 C C . ILE B 1 57 ? -23.219 7.84 0.478 1 95.12 57 ILE B C 1
ATOM 2516 O O . ILE B 1 57 ? -22.438 8.75 0.233 1 95.12 57 ILE B O 1
ATOM 2520 N N . LYS B 1 58 ? -24.234 7.996 1.291 1 92.31 58 LYS B N 1
ATOM 2521 C CA . LYS B 1 58 ? -24.5 9.258 1.974 1 92.31 58 LYS B CA 1
ATOM 2522 C C . LYS B 1 58 ? -23.422 9.547 3.025 1 92.31 58 LYS B C 1
ATOM 2524 O O . LYS B 1 58 ? -23.094 8.68 3.834 1 92.31 58 LYS B O 1
ATOM 2529 N N . SER B 1 59 ? -22.859 10.711 2.951 1 88 59 SER B N 1
ATOM 2530 C CA . SER B 1 59 ? -21.922 11.156 3.977 1 88 59 SER B CA 1
ATOM 2531 C C . SER B 1 59 ? -22.641 11.766 5.164 1 88 59 SER B C 1
ATOM 2533 O O . SER B 1 59 ? -23.531 12.609 4.988 1 88 59 SER B O 1
ATOM 2535 N N . GLU B 1 60 ? -22.359 11.273 6.328 1 88.62 60 GLU B N 1
ATOM 2536 C CA . GLU B 1 60 ? -22.938 11.812 7.559 1 88.62 60 GLU B CA 1
ATOM 2537 C C . GLU B 1 60 ? -21.844 12.289 8.516 1 88.62 60 GLU B C 1
ATOM 2539 O O . GLU B 1 60 ? -20.797 11.648 8.633 1 88.62 60 GLU B O 1
ATOM 2544 N N . PHE B 1 61 ? -22.125 13.398 9.109 1 86.12 61 PHE B N 1
ATOM 2545 C CA . PHE B 1 61 ? -21.203 13.961 10.086 1 86.12 61 PHE B CA 1
ATOM 2546 C C . PHE B 1 61 ? -21.891 14.203 11.422 1 86.12 61 PHE B C 1
ATOM 2548 O O . PHE B 1 61 ? -23.062 14.617 11.453 1 86.12 61 PHE B O 1
ATOM 2555 N N . PHE B 1 62 ? -21.172 13.891 12.469 1 83 62 PHE B N 1
ATOM 2556 C CA . PHE B 1 62 ? -21.609 14.172 13.828 1 83 62 PHE B CA 1
ATOM 2557 C C . PHE B 1 62 ? -20.609 15.062 14.555 1 83 62 PHE B C 1
ATOM 2559 O O . PHE B 1 62 ? -19.516 14.617 14.898 1 83 62 PHE B O 1
ATOM 2566 N N . ASP B 1 63 ? -20.984 16.219 14.844 1 77.19 63 ASP B N 1
ATOM 2567 C CA . ASP B 1 63 ? -20.125 17.188 15.523 1 77.19 63 ASP B CA 1
ATOM 2568 C C . ASP B 1 63 ? -18.781 17.328 14.805 1 77.19 63 ASP B C 1
ATOM 2570 O O . ASP B 1 63 ? -17.734 17.266 15.438 1 77.19 63 ASP B O 1
ATOM 2574 N N . GLY B 1 64 ? -18.797 17.234 13.562 1 76.12 64 GLY B N 1
ATOM 2575 C CA . GLY B 1 64 ? -17.609 17.484 12.758 1 76.12 64 GLY B CA 1
ATOM 2576 C C . GLY B 1 64 ? -16.828 16.219 12.438 1 76.12 64 GLY B C 1
ATOM 2577 O O . GLY B 1 64 ? -15.867 16.25 11.68 1 76.12 64 GLY B O 1
ATOM 2578 N N . HIS B 1 65 ? -17.328 15.172 13 1 83.19 65 HIS B N 1
ATOM 2579 C CA . HIS B 1 65 ? -16.672 13.898 12.75 1 83.19 65 HIS B CA 1
ATOM 2580 C C . HIS B 1 65 ? -17.453 13.062 11.742 1 83.19 65 HIS B C 1
ATOM 2582 O O . HIS B 1 65 ? -18.672 12.883 11.891 1 83.19 65 HIS B O 1
ATOM 2588 N N . ARG B 1 66 ? -16.812 12.57 10.781 1 88.81 66 ARG B N 1
ATOM 2589 C CA . ARG B 1 66 ? -17.484 11.742 9.781 1 88.81 66 ARG B CA 1
ATOM 2590 C C . ARG B 1 66 ? -17.922 10.414 10.383 1 88.81 66 ARG B C 1
ATOM 2592 O O . ARG B 1 66 ? -17.141 9.711 11.008 1 88.81 66 ARG B O 1
ATOM 2599 N N . HIS B 1 67 ? -19.25 10.227 10.289 1 93.5 67 HIS B N 1
ATOM 2600 C CA . HIS B 1 67 ? -19.719 8.867 10.523 1 93.5 67 HIS B CA 1
ATOM 2601 C C . HIS B 1 67 ? -19.312 7.934 9.383 1 93.5 67 HIS B C 1
ATOM 2603 O O . HIS B 1 67 ? -19.5 8.258 8.211 1 93.5 67 HIS B O 1
ATOM 2609 N N . THR B 1 68 ? -18.703 6.812 9.703 1 96.75 68 THR B N 1
ATOM 2610 C CA . THR B 1 68 ? -18.219 5.906 8.672 1 96.75 68 THR B CA 1
ATOM 2611 C C . THR B 1 68 ? -18.859 4.531 8.805 1 96.75 68 THR B C 1
ATOM 2613 O O . THR B 1 68 ? -18.516 3.756 9.695 1 96.75 68 THR B O 1
ATOM 2616 N N . SER B 1 69 ? -19.812 4.219 7.926 1 96.38 69 SER B N 1
ATOM 2617 C CA . SER B 1 69 ? -20.391 2.877 7.871 1 96.38 69 SER B CA 1
ATOM 2618 C C . SER B 1 69 ? -19.375 1.87 7.316 1 96.38 69 SER B C 1
ATOM 2620 O O . SER B 1 69 ? -18.328 2.252 6.816 1 96.38 69 SER B O 1
ATOM 2622 N N . VAL B 1 70 ? -19.703 0.603 7.383 1 95.44 70 VAL B N 1
ATOM 2623 C CA . VAL B 1 70 ? -18.844 -0.448 6.848 1 95.44 70 VAL B CA 1
ATOM 2624 C C . VAL B 1 70 ? -18.672 -0.263 5.344 1 95.44 70 VAL B C 1
ATOM 2626 O O . VAL B 1 70 ? -17.562 -0.396 4.816 1 95.44 70 VAL B O 1
ATOM 2629 N N . GLU B 1 71 ? -19.766 0.039 4.703 1 95.44 71 GLU B N 1
ATOM 2630 C CA . GLU B 1 71 ? -19.734 0.274 3.264 1 95.44 71 GLU B CA 1
ATOM 2631 C C . GLU B 1 71 ? -18.875 1.492 2.924 1 95.44 71 GLU B C 1
ATOM 2633 O O . GLU B 1 71 ? -18.078 1.456 1.982 1 95.44 71 GLU B O 1
ATOM 2638 N N . ALA B 1 72 ? -19.047 2.553 3.682 1 97.19 72 ALA B N 1
ATOM 2639 C CA . ALA B 1 72 ? -18.25 3.758 3.475 1 97.19 72 ALA B CA 1
ATOM 2640 C C . ALA B 1 72 ? -16.766 3.482 3.707 1 97.19 72 ALA B C 1
ATOM 2642 O O . ALA B 1 72 ? -15.914 4.008 2.988 1 97.19 72 ALA B O 1
ATOM 2643 N N . MET B 1 73 ? -16.484 2.646 4.691 1 97.94 73 MET B N 1
ATOM 2644 C CA . MET B 1 73 ? -15.102 2.328 5.023 1 97.94 73 MET B CA 1
ATOM 2645 C C . MET B 1 73 ? -14.398 1.653 3.852 1 97.94 73 MET B C 1
ATOM 2647 O O . MET B 1 73 ? -13.25 1.964 3.549 1 97.94 73 MET B O 1
ATOM 2651 N N . SER B 1 74 ? -15.078 0.736 3.244 1 97 74 SER B N 1
ATOM 2652 C CA . SER B 1 74 ? -14.523 0.058 2.076 1 97 74 SER B CA 1
ATOM 2653 C C . SER B 1 74 ? -14.203 1.048 0.963 1 97 74 SER B C 1
ATOM 2655 O O . SER B 1 74 ? -13.133 0.982 0.358 1 97 74 SER B O 1
ATOM 2657 N N . CYS B 1 75 ? -15.094 1.947 0.717 1 97.19 75 CYS B N 1
ATOM 2658 C CA . CYS B 1 75 ? -14.914 2.979 -0.297 1 97.19 75 CYS B CA 1
ATOM 2659 C C . CYS B 1 75 ? -13.766 3.91 0.07 1 97.19 75 CYS B C 1
ATOM 2661 O O . CYS B 1 75 ? -12.945 4.254 -0.781 1 97.19 75 CYS B O 1
ATOM 2663 N N . ILE B 1 76 ? -13.711 4.285 1.315 1 97.94 76 ILE B N 1
ATOM 2664 C CA . ILE B 1 76 ? -12.68 5.191 1.82 1 97.94 76 ILE B CA 1
ATOM 2665 C C . ILE B 1 76 ? -11.305 4.543 1.674 1 97.94 76 ILE B C 1
ATOM 2667 O O . ILE B 1 76 ? -10.359 5.184 1.219 1 97.94 76 ILE B O 1
ATOM 2671 N N . GLU B 1 77 ? -11.203 3.316 2.021 1 98.38 77 GLU B N 1
ATOM 2672 C CA . GLU B 1 77 ? -9.93 2.607 1.946 1 98.38 77 GLU B CA 1
ATOM 2673 C C . GLU B 1 77 ? -9.453 2.49 0.503 1 98.38 77 GLU B C 1
ATOM 2675 O O . GLU B 1 77 ? -8.273 2.723 0.216 1 98.38 77 GLU B O 1
ATOM 2680 N N . LYS B 1 78 ? -10.32 2.119 -0.418 1 98.25 78 LYS B N 1
ATOM 2681 C CA . LYS B 1 78 ? -9.977 2.059 -1.835 1 98.25 78 LYS B CA 1
ATOM 2682 C C . LYS B 1 78 ? -9.484 3.412 -2.34 1 98.25 78 LYS B C 1
ATOM 2684 O O . LYS B 1 78 ? -8.516 3.484 -3.098 1 98.25 78 LYS B O 1
ATOM 2689 N N . THR B 1 79 ? -10.156 4.453 -1.882 1 97.94 79 THR B N 1
ATOM 2690 C CA . THR B 1 79 ? -9.836 5.805 -2.318 1 97.94 79 THR B CA 1
ATOM 2691 C C . THR B 1 79 ? -8.484 6.25 -1.754 1 97.94 79 THR B C 1
ATOM 2693 O O . THR B 1 79 ? -7.613 6.699 -2.498 1 97.94 79 THR B O 1
ATOM 2696 N N . LEU B 1 80 ? -8.328 6.086 -0.468 1 98.25 80 LEU B N 1
ATOM 2697 C CA . LEU B 1 80 ? -7.125 6.598 0.182 1 98.25 80 LEU B CA 1
ATOM 2698 C C . LEU B 1 80 ? -5.898 5.793 -0.229 1 98.25 80 LEU B C 1
ATOM 2700 O O . LEU B 1 80 ? -4.848 6.363 -0.537 1 98.25 80 LEU B O 1
ATOM 2704 N N . LYS B 1 81 ? -5.961 4.492 -0.276 1 98.38 81 LYS B N 1
ATOM 2705 C CA . LYS B 1 81 ? -4.816 3.652 -0.622 1 98.38 81 LYS B CA 1
ATOM 2706 C C . LYS B 1 81 ? -4.629 3.574 -2.135 1 98.38 81 LYS B C 1
ATOM 2708 O O . LYS B 1 81 ? -3.52 3.764 -2.637 1 98.38 81 LYS B O 1
ATOM 2713 N N . GLY B 1 82 ? -5.707 3.344 -2.814 1 98 82 GLY B N 1
ATOM 2714 C CA . GLY B 1 82 ? -5.633 3 -4.227 1 98 82 GLY B CA 1
ATOM 2715 C C . GLY B 1 82 ? -5.562 4.215 -5.133 1 98 82 GLY B C 1
ATOM 2716 O O . GLY B 1 82 ? -5.156 4.105 -6.293 1 98 82 GLY B O 1
ATOM 2717 N N . GLU B 1 83 ? -5.965 5.359 -4.621 1 96.81 83 GLU B N 1
ATOM 2718 C CA . GLU B 1 83 ? -5.969 6.562 -5.453 1 96.81 83 GLU B CA 1
ATOM 2719 C C . GLU B 1 83 ? -5.02 7.617 -4.895 1 96.81 83 GLU B C 1
ATOM 2721 O O . GLU B 1 83 ? -3.982 7.91 -5.5 1 96.81 83 GLU B O 1
ATOM 2726 N N . VAL B 1 84 ? -5.297 8.055 -3.709 1 96.75 84 VAL B N 1
ATOM 2727 C CA . VAL B 1 84 ? -4.555 9.195 -3.186 1 96.75 84 VAL B CA 1
ATOM 2728 C C . VAL B 1 84 ? -3.115 8.789 -2.887 1 96.75 84 VAL B C 1
ATOM 2730 O O . VAL B 1 84 ? -2.172 9.383 -3.412 1 96.75 84 VAL B O 1
ATOM 2733 N N . ASN B 1 85 ? -2.977 7.777 -2.037 1 98.06 85 ASN B N 1
ATOM 2734 C CA . ASN B 1 85 ? -1.649 7.305 -1.664 1 98.06 85 ASN B CA 1
ATOM 2735 C C . ASN B 1 85 ? -0.841 6.879 -2.887 1 98.06 85 ASN B C 1
ATOM 2737 O O . ASN B 1 85 ? 0.313 7.281 -3.043 1 98.06 85 ASN B O 1
ATOM 2741 N N . SER B 1 86 ? -1.46 6.094 -3.736 1 97.69 86 SER B N 1
ATOM 2742 C CA . SER B 1 86 ? -0.8 5.586 -4.938 1 97.69 86 SER B CA 1
ATOM 2743 C C . SER B 1 86 ? -0.334 6.727 -5.832 1 97.69 86 SER B C 1
ATOM 2745 O O . SER B 1 86 ? 0.762 6.676 -6.395 1 97.69 86 SER B O 1
ATOM 2747 N N . SER B 1 87 ? -1.189 7.734 -6 1 95.75 87 SER B N 1
ATOM 2748 C CA . SER B 1 87 ? -0.85 8.883 -6.84 1 95.75 87 SER B CA 1
ATOM 2749 C C . SER B 1 87 ? 0.32 9.664 -6.258 1 95.75 87 SER B C 1
ATOM 2751 O O . SER B 1 87 ? 1.199 10.117 -6.992 1 95.75 87 SER B O 1
ATOM 2753 N N . LEU B 1 88 ? 0.301 9.852 -4.992 1 96.81 88 LEU B N 1
ATOM 2754 C CA . LEU B 1 88 ? 1.386 10.57 -4.336 1 96.81 88 LEU B CA 1
ATOM 2755 C C . LEU B 1 88 ? 2.703 9.812 -4.473 1 96.81 88 LEU B C 1
ATOM 2757 O O . LEU B 1 88 ? 3.742 10.414 -4.754 1 96.81 88 LEU B O 1
ATOM 2761 N N . VAL B 1 89 ? 2.672 8.516 -4.273 1 98.25 89 VAL B N 1
ATOM 2762 C CA . VAL B 1 89 ? 3.854 7.672 -4.414 1 98.25 89 VAL B CA 1
ATOM 2763 C C . VAL B 1 89 ? 4.418 7.809 -5.828 1 98.25 89 VAL B C 1
ATOM 2765 O O . VAL B 1 89 ? 5.625 7.996 -6.004 1 98.25 89 VAL B O 1
ATOM 2768 N N . ASN B 1 90 ? 3.549 7.727 -6.75 1 97.06 90 ASN B N 1
ATOM 2769 C CA . ASN B 1 90 ? 3.965 7.844 -8.141 1 97.06 90 ASN B CA 1
ATOM 2770 C C . ASN B 1 90 ? 4.598 9.203 -8.43 1 97.06 90 ASN B C 1
ATOM 2772 O O . ASN B 1 90 ? 5.621 9.281 -9.109 1 97.06 90 ASN B O 1
ATOM 2776 N N . LEU B 1 91 ? 3.963 10.227 -7.961 1 96.19 91 LEU B N 1
ATOM 2777 C CA . LEU B 1 91 ? 4.453 11.586 -8.156 1 96.19 91 LEU B CA 1
ATOM 2778 C C . LEU B 1 91 ? 5.84 11.758 -7.543 1 96.19 91 LEU B C 1
ATOM 2780 O O . LEU B 1 91 ? 6.738 12.312 -8.18 1 96.19 91 LEU B O 1
ATOM 2784 N N . LEU B 1 92 ? 6 11.32 -6.309 1 97.44 92 LEU B N 1
ATOM 2785 C CA . LEU B 1 92 ? 7.281 11.43 -5.625 1 97.44 92 LEU B CA 1
ATOM 2786 C C . LEU B 1 92 ? 8.359 10.633 -6.352 1 97.44 92 LEU B C 1
ATOM 2788 O O . LEU B 1 92 ? 9.484 11.109 -6.52 1 97.44 92 LEU B O 1
ATOM 2792 N N . ASN B 1 93 ? 8.008 9.445 -6.793 1 97.38 93 ASN B N 1
ATOM 2793 C CA . ASN B 1 93 ? 8.961 8.609 -7.508 1 97.38 93 ASN B CA 1
ATOM 2794 C C . ASN B 1 93 ? 9.375 9.234 -8.836 1 97.38 93 ASN B C 1
ATOM 2796 O O . ASN B 1 93 ? 10.531 9.117 -9.25 1 97.38 93 ASN B O 1
ATOM 2800 N N . LYS B 1 94 ? 8.43 9.844 -9.484 1 94.81 94 LYS B N 1
ATOM 2801 C CA . LYS B 1 94 ? 8.727 10.539 -10.734 1 94.81 94 LYS B CA 1
ATOM 2802 C C . LYS B 1 94 ? 9.75 11.656 -10.516 1 94.81 94 LYS B C 1
ATOM 2804 O O . LYS B 1 94 ? 10.516 11.977 -11.422 1 94.81 94 LYS B O 1
ATOM 2809 N N . GLN B 1 95 ? 9.773 12.188 -9.344 1 93.25 95 GLN B N 1
ATOM 2810 C CA . GLN B 1 95 ? 10.688 13.273 -9.023 1 93.25 95 GLN B CA 1
ATOM 2811 C C . GLN B 1 95 ? 12.023 12.727 -8.516 1 93.25 95 GLN B C 1
ATOM 2813 O O . GLN B 1 95 ? 12.883 13.492 -8.07 1 93.25 95 GLN B O 1
ATOM 2818 N N . GLY B 1 96 ? 12.172 11.445 -8.508 1 92.94 96 GLY B N 1
ATOM 2819 C CA . GLY B 1 96 ? 13.453 10.844 -8.18 1 92.94 96 GLY B CA 1
ATOM 2820 C C . GLY B 1 96 ? 13.547 10.375 -6.742 1 92.94 96 GLY B C 1
ATOM 2821 O O . GLY B 1 96 ? 14.625 9.992 -6.277 1 92.94 96 GLY B O 1
ATOM 2822 N N . LEU B 1 97 ? 12.461 10.43 -6.125 1 95.31 97 LEU B N 1
ATOM 2823 C CA . LEU B 1 97 ? 12.43 9.875 -4.777 1 95.31 97 LEU B CA 1
ATOM 2824 C C . LEU B 1 97 ? 12.102 8.383 -4.812 1 95.31 97 LEU B C 1
ATOM 2826 O O . LEU B 1 97 ? 11.805 7.836 -5.875 1 95.31 97 LEU B O 1
ATOM 2830 N N . ARG B 1 98 ? 12.305 7.621 -3.76 1 97.25 98 ARG B N 1
ATOM 2831 C CA . ARG B 1 98 ? 11.938 6.219 -3.586 1 97.25 98 ARG B CA 1
ATOM 2832 C C . ARG B 1 98 ? 10.836 6.07 -2.543 1 97.25 98 ARG B C 1
ATOM 2834 O O . ARG B 1 98 ? 11.062 5.5 -1.474 1 97.25 98 ARG B O 1
ATOM 2841 N N . ALA B 1 99 ? 9.664 6.516 -2.971 1 98.81 99 ALA B N 1
ATOM 2842 C CA . ALA B 1 99 ? 8.523 6.57 -2.057 1 98.81 99 ALA B CA 1
ATOM 2843 C C . ALA B 1 99 ? 7.852 5.207 -1.932 1 98.81 99 ALA B C 1
ATOM 2845 O O . ALA B 1 99 ? 7.727 4.477 -2.918 1 98.81 99 ALA B O 1
ATOM 2846 N N . VAL B 1 100 ? 7.445 4.844 -0.761 1 98.94 100 VAL B N 1
ATOM 2847 C CA . VAL B 1 100 ? 6.742 3.602 -0.46 1 98.94 100 VAL B CA 1
ATOM 2848 C C . VAL B 1 100 ? 5.391 3.914 0.18 1 98.94 100 VAL B C 1
ATOM 2850 O O . VAL B 1 100 ? 5.328 4.559 1.229 1 98.94 100 VAL B O 1
ATOM 2853 N N . GLY B 1 101 ? 4.32 3.457 -0.489 1 98.88 101 GLY B N 1
ATOM 2854 C CA . GLY B 1 101 ? 2.977 3.666 0.022 1 98.88 101 GLY B CA 1
ATOM 2855 C C . GLY B 1 101 ? 2.596 2.688 1.118 1 98.88 101 GLY B C 1
ATOM 2856 O O . GLY B 1 101 ? 2.777 1.478 0.968 1 98.88 101 GLY B O 1
ATOM 2857 N N . LEU B 1 102 ? 2.008 3.25 2.23 1 98.88 102 LEU B N 1
ATOM 2858 C CA . LEU B 1 102 ? 1.657 2.441 3.395 1 98.88 102 LEU B CA 1
ATOM 2859 C C . LEU B 1 102 ? 0.344 2.914 4.008 1 98.88 102 LEU B C 1
ATOM 2861 O O . LEU B 1 102 ? -0.175 3.971 3.637 1 98.88 102 LEU B O 1
ATOM 2865 N N . SER B 1 103 ? -0.227 2.123 4.801 1 98.81 103 SER B N 1
ATOM 2866 C CA . SER B 1 103 ? -1.243 2.477 5.785 1 98.81 103 SER B CA 1
ATOM 2867 C C . SER B 1 103 ? -0.861 1.98 7.176 1 98.81 103 SER B C 1
ATOM 2869 O O . SER B 1 103 ? 0.165 1.318 7.344 1 98.81 103 SER B O 1
ATOM 2871 N N . GLY B 1 104 ? -1.646 2.314 8.18 1 98.75 104 GLY B N 1
ATOM 2872 C CA . GLY B 1 104 ? -1.415 1.808 9.516 1 98.75 104 GLY B CA 1
ATOM 2873 C C . GLY B 1 104 ? -1.494 0.295 9.609 1 98.75 104 GLY B C 1
ATOM 2874 O O . GLY B 1 104 ? 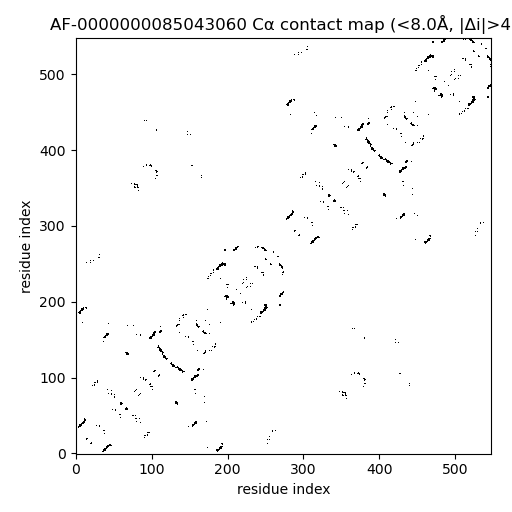-0.978 -0.305 10.555 1 98.75 104 GLY B O 1
ATOM 2875 N N . LYS B 1 105 ? -2.072 -0.375 8.625 1 98.5 105 LYS B N 1
ATOM 2876 C CA . LYS B 1 105 ? -2.258 -1.823 8.633 1 98.5 105 LYS B CA 1
ATOM 2877 C C . LYS B 1 105 ? -0.941 -2.545 8.359 1 98.5 105 LYS B C 1
ATOM 2879 O O . LYS B 1 105 ? -0.739 -3.674 8.812 1 98.5 105 LYS B O 1
ATOM 2884 N N . ASP B 1 106 ? -0.112 -1.928 7.57 1 98.81 106 ASP B N 1
ATOM 2885 C CA . ASP B 1 106 ? 1.104 -2.562 7.07 1 98.81 106 ASP B CA 1
ATOM 2886 C C . ASP B 1 106 ? 2.084 -2.848 8.211 1 98.81 106 ASP B C 1
ATOM 2888 O O . ASP B 1 106 ? 2.492 -1.933 8.93 1 98.81 106 ASP B O 1
ATOM 2892 N N . GLY B 1 107 ? 2.434 -4.117 8.352 1 98.25 107 GLY B N 1
ATOM 2893 C CA . GLY B 1 107 ? 3.367 -4.512 9.391 1 98.25 107 GLY B CA 1
ATOM 2894 C C . GLY B 1 107 ? 2.855 -4.223 10.789 1 98.25 107 GLY B C 1
ATOM 2895 O O . GLY B 1 107 ? 3.643 -4.066 11.727 1 98.25 107 GLY B O 1
ATOM 2896 N N . LYS B 1 108 ? 1.533 -3.984 10.898 1 97.62 108 LYS B N 1
ATOM 2897 C CA . LYS B 1 108 ? 0.944 -3.555 12.164 1 97.62 108 LYS B CA 1
ATOM 2898 C C . LYS B 1 108 ? 1.599 -2.271 12.664 1 97.62 108 LYS B C 1
ATOM 2900 O O . LYS B 1 108 ? 1.889 -2.143 13.859 1 97.62 108 LYS B O 1
ATOM 2905 N N . LEU B 1 109 ? 1.795 -1.379 11.742 1 98.62 109 LEU B N 1
ATOM 2906 C CA . LEU B 1 109 ? 2.41 -0.087 12.023 1 98.62 109 LEU B CA 1
ATOM 2907 C C . LEU B 1 109 ? 1.648 0.653 13.117 1 98.62 109 LEU B C 1
ATOM 2909 O O . LEU B 1 109 ? 2.256 1.249 14.008 1 98.62 109 LEU B O 1
ATOM 2913 N N . ALA B 1 110 ? 0.325 0.649 13.023 1 98.75 110 ALA B N 1
ATOM 2914 C CA . ALA B 1 110 ? -0.541 1.272 14.016 1 98.75 110 ALA B CA 1
ATOM 2915 C C . ALA B 1 110 ? -1.711 0.36 14.375 1 98.75 110 ALA B C 1
ATOM 2917 O O . ALA B 1 110 ? -2.344 -0.223 13.492 1 98.75 110 ALA B O 1
ATOM 2918 N N . ILE B 1 111 ? -1.991 0.226 15.617 1 98.56 111 ILE B N 1
ATOM 2919 C CA . ILE B 1 111 ? -3.166 -0.495 16.094 1 98.56 111 ILE B CA 1
ATOM 2920 C C . ILE B 1 111 ? -4.242 0.499 16.531 1 98.56 111 ILE B C 1
ATOM 2922 O O . ILE B 1 111 ? -3.961 1.45 17.266 1 98.56 111 ILE B O 1
ATOM 2926 N N . ALA B 1 112 ? -5.449 0.284 16.031 1 98.5 112 ALA B N 1
ATOM 2927 C CA . ALA B 1 112 ? -6.547 1.203 16.312 1 98.5 112 ALA B CA 1
ATOM 2928 C C . ALA B 1 112 ? -7.602 0.535 17.203 1 98.5 112 ALA B C 1
ATOM 2930 O O . ALA B 1 112 ? -7.602 -0.688 17.359 1 98.5 112 ALA B O 1
ATOM 2931 N N . GLN B 1 113 ? -8.438 1.305 17.812 1 98.19 113 GLN B N 1
ATOM 2932 C CA . GLN B 1 113 ? -9.672 0.903 18.469 1 98.19 113 GLN B CA 1
ATOM 2933 C C . GLN B 1 113 ? -10.836 1.796 18.031 1 98.19 113 GLN B C 1
ATOM 2935 O O . GLN B 1 113 ? -10.625 2.941 17.625 1 98.19 113 GLN B O 1
ATOM 2940 N N . LYS B 1 114 ? -12.016 1.239 18.172 1 97.12 114 LYS B N 1
ATOM 2941 C CA . LYS B 1 114 ? -13.195 2.018 17.812 1 97.12 114 LYS B CA 1
ATOM 2942 C C . LYS B 1 114 ? -13.32 3.266 18.688 1 97.12 114 LYS B C 1
ATOM 2944 O O . LYS B 1 114 ? -13.102 3.205 19.891 1 97.12 114 LYS B O 1
ATOM 2949 N N . ARG B 1 115 ? -13.547 4.355 18 1 95.25 115 ARG B N 1
ATOM 2950 C CA . ARG B 1 115 ? -13.797 5.613 18.688 1 95.25 115 ARG B CA 1
ATOM 2951 C C . ARG B 1 115 ? -15.289 5.863 18.859 1 95.25 115 ARG B C 1
ATOM 2953 O O . ARG B 1 115 ? -16.062 5.688 17.906 1 95.25 115 ARG B O 1
ATOM 2960 N N . TRP B 1 116 ? -15.68 6.227 20 1 91.69 116 TRP B N 1
ATOM 2961 C CA . TRP B 1 116 ? -17.047 6.648 20.281 1 91.69 116 TRP B CA 1
ATOM 2962 C C . TRP B 1 116 ? -17.125 8.148 20.516 1 91.69 116 TRP B C 1
ATOM 2964 O O . TRP B 1 116 ? -16.203 8.742 21.078 1 91.69 116 TRP B O 1
ATOM 2974 N N . HIS B 1 117 ? -18.172 8.672 20.016 1 88.25 117 HIS B N 1
ATOM 2975 C CA . HIS B 1 117 ? -18.391 10.086 20.297 1 88.25 117 HIS B CA 1
ATOM 2976 C C . HIS B 1 117 ? -19.281 10.273 21.516 1 88.25 117 HIS B C 1
ATOM 2978 O O . HIS B 1 117 ? -20.281 9.578 21.672 1 88.25 117 HIS B O 1
ATOM 2984 N N . ILE B 1 118 ? -18.812 11.102 22.422 1 86.62 118 ILE B N 1
ATOM 2985 C CA . ILE B 1 118 ? -19.609 11.406 23.609 1 86.62 118 ILE B CA 1
ATOM 2986 C C . ILE B 1 118 ? -20.203 12.812 23.484 1 86.62 118 ILE B C 1
ATOM 2988 O O . ILE B 1 118 ? -19.469 13.797 23.422 1 86.62 118 ILE B O 1
ATOM 2992 N N . ARG B 1 119 ? -21.5 12.844 23.375 1 82.69 119 ARG B N 1
ATOM 2993 C CA . ARG B 1 119 ? -22.219 14.109 23.312 1 82.69 119 ARG B CA 1
ATOM 2994 C C . ARG B 1 119 ? -22.797 14.477 24.672 1 82.69 119 ARG B C 1
ATOM 2996 O O . ARG B 1 119 ? -23.469 13.648 25.312 1 82.69 119 ARG B O 1
ATOM 3003 N N . GLN B 1 120 ? -22.406 15.672 25.047 1 81.81 120 GLN B N 1
ATOM 3004 C CA . GLN B 1 120 ? -23.016 16.172 26.281 1 81.81 120 GLN B CA 1
ATOM 3005 C C . GLN B 1 120 ? -24.359 16.828 26 1 81.81 120 GLN B C 1
ATOM 3007 O O . GLN B 1 120 ? -24.438 17.766 25.203 1 81.81 120 GLN B O 1
ATOM 3012 N N . GLN B 1 121 ? -25.344 16.203 26.594 1 78.5 121 GLN B N 1
ATOM 3013 C CA . GLN B 1 121 ? -26.672 16.781 26.438 1 78.5 121 GLN B CA 1
ATOM 3014 C C . GLN B 1 121 ? -26.875 17.969 27.375 1 78.5 121 GLN B C 1
ATOM 3016 O O . GLN B 1 121 ? -26.094 18.172 28.312 1 78.5 121 GLN B O 1
ATOM 3021 N N . GLU B 1 122 ? -27.812 18.75 26.922 1 81.88 122 GLU B N 1
ATOM 3022 C CA . GLU B 1 122 ? -28.125 19.938 27.703 1 81.88 122 GLU B CA 1
ATOM 3023 C C . GLU B 1 122 ? -28.438 19.578 29.156 1 81.88 122 GLU B C 1
ATOM 3025 O O . GLU B 1 122 ? -28.125 20.344 30.062 1 81.88 122 GLU B O 1
ATOM 3030 N N . ASN B 1 123 ? -28.938 18.469 29.375 1 85.06 123 ASN B N 1
ATOM 3031 C CA . ASN B 1 123 ? -29.344 18.062 30.719 1 85.06 123 ASN B CA 1
ATOM 3032 C C . ASN B 1 123 ? -28.156 17.5 31.516 1 85.06 123 ASN B C 1
ATOM 3034 O O . ASN B 1 123 ? -28.312 17.047 32.656 1 85.06 123 ASN B O 1
ATOM 3038 N N . GLY B 1 124 ? -27.062 17.594 30.891 1 82.19 124 GLY B N 1
ATOM 3039 C CA . GLY B 1 124 ? -25.859 17.156 31.578 1 82.19 124 GLY B CA 1
ATOM 3040 C C . GLY B 1 124 ? -25.516 15.703 31.312 1 82.19 124 GLY B C 1
ATOM 3041 O O . GLY B 1 124 ? -24.453 15.234 31.719 1 82.19 124 GLY B O 1
ATOM 3042 N N . GLU B 1 125 ? -26.453 15.047 30.703 1 82.62 125 GLU B N 1
ATOM 3043 C CA . GLU B 1 125 ? -26.188 13.633 30.438 1 82.62 125 GLU B CA 1
ATOM 3044 C C . GLU B 1 125 ? -25.297 13.461 29.203 1 82.62 125 GLU B C 1
ATOM 3046 O O . GLU B 1 125 ? -25.406 14.219 28.25 1 82.62 125 GLU B O 1
ATOM 3051 N N . ALA B 1 126 ? -24.406 12.555 29.375 1 85.94 126 ALA B N 1
ATOM 3052 C CA . ALA B 1 126 ? -23.531 12.219 28.266 1 85.94 126 ALA B CA 1
ATOM 3053 C C . ALA B 1 126 ? -24.078 11.047 27.453 1 85.94 126 ALA B C 1
ATOM 3055 O O . ALA B 1 126 ? -24.547 10.055 28.031 1 85.94 126 ALA B O 1
ATOM 3056 N N . ILE B 1 127 ? -24.25 11.266 26.125 1 86.38 127 ILE B N 1
ATOM 3057 C CA . ILE B 1 127 ? -24.719 10.195 25.25 1 86.38 127 ILE B CA 1
ATOM 3058 C C . ILE B 1 127 ? -23.562 9.719 24.359 1 86.38 127 ILE B C 1
ATOM 3060 O O . ILE B 1 127 ? -22.812 10.531 23.812 1 86.38 127 ILE B O 1
ATOM 3064 N N . LYS B 1 128 ? -23.484 8.359 24.375 1 88.44 128 LYS B N 1
ATOM 3065 C CA . LYS B 1 128 ? -22.484 7.742 23.516 1 88.44 128 LYS B CA 1
ATOM 3066 C C . LYS B 1 128 ? -23.031 7.488 22.109 1 88.44 128 LYS B C 1
ATOM 3068 O O . LYS B 1 128 ? -24.078 6.852 21.953 1 88.44 128 LYS B O 1
ATOM 3073 N N . VAL B 1 129 ? -22.359 8.07 21.172 1 88.44 129 VAL B N 1
ATOM 3074 C CA . VAL B 1 129 ? -22.812 7.918 19.781 1 88.44 129 VAL B CA 1
ATOM 3075 C C . VAL B 1 129 ? -21.828 7.059 19.016 1 88.44 129 VAL B C 1
ATOM 3077 O O . VAL B 1 129 ? -20.609 7.281 19.078 1 88.44 129 VAL B O 1
ATOM 3080 N N . ASP B 1 130 ? -22.359 6.055 18.297 1 91.5 130 ASP B N 1
ATOM 3081 C CA . ASP B 1 130 ? -21.547 5.191 17.453 1 91.5 130 ASP B CA 1
ATOM 3082 C C . ASP B 1 130 ? -21.203 5.883 16.141 1 91.5 130 ASP B C 1
ATOM 3084 O O . ASP B 1 130 ? -22.078 6.125 15.305 1 91.5 130 ASP B O 1
ATOM 3088 N N . LEU B 1 131 ? -19.922 6.164 15.938 1 94 131 LEU B N 1
ATOM 3089 C CA . LEU B 1 131 ? -19.484 6.828 14.719 1 94 131 LEU B CA 1
ATOM 3090 C C . LEU B 1 131 ? -19.188 5.809 13.617 1 94 131 LEU B C 1
ATOM 3092 O O . LEU B 1 131 ? -18.703 6.172 12.547 1 94 131 LEU B O 1
ATOM 3096 N N . GLY B 1 132 ? -19.438 4.547 13.938 1 96.44 132 GLY B N 1
ATOM 3097 C CA . GLY B 1 132 ? -19.109 3.506 12.977 1 96.44 132 GLY B CA 1
ATOM 3098 C C . GLY B 1 132 ? -17.625 3.166 12.945 1 96.44 132 GLY B C 1
ATOM 3099 O O . GLY B 1 132 ? -17 3.016 13.992 1 96.44 132 GLY B O 1
ATOM 3100 N N . GLN B 1 133 ? -17.062 2.982 11.758 1 97.69 133 GLN B N 1
ATOM 3101 C CA . GLN B 1 133 ? -15.68 2.568 11.57 1 97.69 133 GLN B CA 1
ATOM 3102 C C . GLN B 1 133 ? -14.734 3.762 11.656 1 97.69 133 GLN B C 1
ATOM 3104 O O . GLN B 1 133 ? -13.961 4.016 10.727 1 97.69 133 GLN B O 1
ATOM 3109 N N . VAL B 1 134 ? -14.844 4.461 12.703 1 97.75 134 VAL B N 1
ATOM 3110 C CA . VAL B 1 134 ? -13.938 5.531 13.086 1 97.75 134 VAL B CA 1
ATOM 3111 C C . VAL B 1 134 ? -13.109 5.098 14.297 1 97.75 134 VAL B C 1
ATOM 3113 O O . VAL B 1 134 ? -13.633 4.477 15.227 1 97.75 134 VAL B O 1
ATOM 3116 N N . GLY B 1 135 ? -11.789 5.383 14.242 1 97.44 135 GLY B N 1
ATOM 3117 C CA . GLY B 1 135 ? -10.977 4.812 15.305 1 97.44 135 GLY B CA 1
ATOM 3118 C C . GLY B 1 135 ? -9.961 5.793 15.875 1 97.44 135 GLY B C 1
ATOM 3119 O O . GLY B 1 135 ? -9.773 6.883 15.328 1 97.44 135 GLY B O 1
ATOM 3120 N N . ASP B 1 136 ? -9.406 5.387 16.984 1 96.62 136 ASP B N 1
ATOM 3121 C CA . ASP B 1 136 ? -8.242 6.016 17.609 1 96.62 136 ASP B CA 1
ATOM 3122 C C . ASP B 1 136 ? -7.027 5.094 17.578 1 96.62 136 ASP B C 1
ATOM 3124 O O . ASP B 1 136 ? -7.16 3.879 17.75 1 96.62 136 ASP B O 1
ATOM 3128 N N . VAL B 1 137 ? -5.875 5.699 17.391 1 98.06 137 VAL B N 1
ATOM 3129 C CA . VAL B 1 137 ? -4.641 4.918 17.438 1 98.06 137 VAL B CA 1
ATOM 3130 C C . VAL B 1 137 ? -4.27 4.621 18.875 1 98.06 137 VAL B C 1
ATOM 3132 O O . VAL B 1 137 ? -4.16 5.539 19.703 1 98.06 137 VAL B O 1
ATOM 3135 N N . VAL B 1 138 ? -3.99 3.402 19.172 1 97.62 138 VAL B N 1
ATOM 3136 C CA . VAL B 1 138 ? -3.67 3.016 20.547 1 97.62 138 VAL B CA 1
ATOM 3137 C C . VAL B 1 138 ? -2.172 2.75 20.672 1 97.62 138 VAL B C 1
ATOM 3139 O O . VAL B 1 138 ? -1.592 2.918 21.75 1 97.62 138 VAL B O 1
ATOM 3142 N N . SER B 1 139 ? -1.588 2.316 19.656 1 98.19 139 SER B N 1
ATOM 3143 C CA . SER B 1 139 ? -0.148 2.074 19.656 1 98.19 139 SER B CA 1
ATOM 3144 C C . SER B 1 139 ? 0.429 2.195 18.25 1 98.19 139 SER B C 1
ATOM 3146 O O . SER B 1 139 ? -0.281 1.989 17.266 1 98.19 139 SER B O 1
ATOM 3148 N N . VAL B 1 140 ? 1.702 2.572 18.188 1 98.75 140 VAL B N 1
ATOM 3149 C CA . VAL B 1 140 ? 2.443 2.67 16.938 1 98.75 140 VAL B CA 1
ATOM 3150 C C . VAL B 1 140 ? 3.762 1.909 17.047 1 98.75 140 VAL B C 1
ATOM 3152 O O . VAL B 1 140 ? 4.5 2.082 18.031 1 98.75 140 VAL B O 1
ATOM 3155 N N . ASN B 1 141 ? 4.031 0.984 16.188 1 98.5 141 ASN B N 1
ATOM 3156 C CA . ASN B 1 141 ? 5.328 0.327 16.047 1 98.5 141 ASN B CA 1
ATOM 3157 C C . ASN B 1 141 ? 6.184 0.993 14.969 1 98.5 141 ASN B C 1
ATOM 3159 O O . ASN B 1 141 ? 5.898 0.872 13.781 1 98.5 141 ASN B O 1
ATOM 3163 N N . PRO B 1 142 ? 7.242 1.65 15.32 1 98.62 142 PRO B N 1
ATOM 3164 C CA . PRO B 1 142 ? 7.996 2.461 14.359 1 98.62 142 PRO B CA 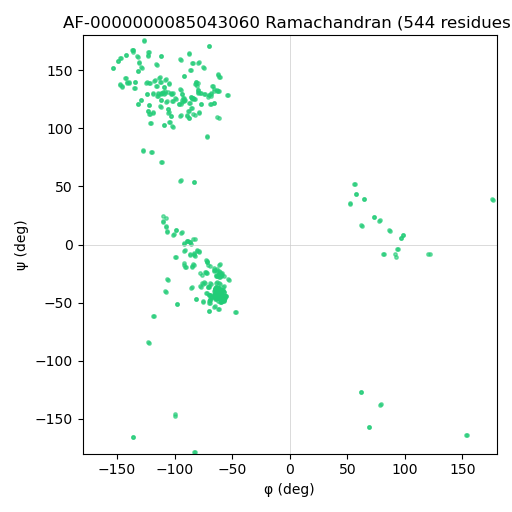1
ATOM 3165 C C . PRO B 1 142 ? 8.938 1.626 13.492 1 98.62 142 PRO B C 1
ATOM 3167 O O . PRO B 1 142 ? 9.539 2.148 12.555 1 98.62 142 PRO B O 1
ATOM 3170 N N . LEU B 1 143 ? 9.109 0.345 13.688 1 98.56 143 LEU B N 1
ATOM 3171 C CA . LEU B 1 143 ? 10.125 -0.498 13.07 1 98.56 143 LEU B CA 1
ATOM 3172 C C . LEU B 1 143 ? 10.039 -0.437 11.555 1 98.56 143 LEU B C 1
ATOM 3174 O O . LEU B 1 143 ? 11.062 -0.323 10.875 1 98.56 143 LEU B O 1
ATOM 3178 N N . LEU B 1 144 ? 8.844 -0.56 11.031 1 98.81 144 LEU B N 1
ATOM 3179 C CA . LEU B 1 144 ? 8.68 -0.549 9.578 1 98.81 144 LEU B CA 1
ATOM 3180 C C . LEU B 1 144 ? 9.188 0.76 8.984 1 98.81 144 LEU B C 1
ATOM 3182 O O . LEU B 1 144 ? 9.953 0.752 8.016 1 98.81 144 LEU B O 1
ATOM 3186 N N . ILE B 1 145 ? 8.75 1.858 9.57 1 98.88 145 ILE B N 1
ATOM 3187 C CA . ILE B 1 145 ? 9.164 3.172 9.094 1 98.88 145 ILE B CA 1
ATOM 3188 C C . ILE B 1 145 ? 10.68 3.299 9.195 1 98.88 145 ILE B C 1
ATOM 3190 O O . ILE B 1 145 ? 11.344 3.717 8.242 1 98.88 145 ILE B O 1
ATOM 3194 N N . GLU B 1 146 ? 11.25 2.924 10.32 1 98.69 146 GLU B N 1
ATOM 3195 C CA . GLU B 1 146 ? 12.688 3.025 10.547 1 98.69 146 GLU B CA 1
ATOM 3196 C C . GLU B 1 146 ? 13.469 2.176 9.539 1 98.69 146 GLU B C 1
ATOM 3198 O O . GLU B 1 146 ? 14.5 2.604 9.023 1 98.69 146 GLU B O 1
ATOM 3203 N N . SER B 1 147 ? 13 0.963 9.273 1 98.38 147 SER B N 1
ATOM 3204 C CA . SER B 1 147 ? 13.648 0.078 8.312 1 98.38 147 SER B CA 1
ATOM 3205 C C . SER B 1 147 ? 13.68 0.7 6.922 1 98.38 147 SER B C 1
ATOM 3207 O O . SER B 1 147 ? 14.672 0.574 6.203 1 98.38 147 SER B O 1
ATOM 3209 N N . LEU B 1 148 ? 12.625 1.353 6.547 1 98.81 148 LEU B N 1
ATOM 3210 C CA . LEU B 1 148 ? 12.555 2.006 5.242 1 98.81 148 LEU B CA 1
ATOM 3211 C C . LEU B 1 148 ? 13.508 3.199 5.184 1 98.81 148 LEU B C 1
ATOM 3213 O O . LEU B 1 148 ? 14.219 3.381 4.195 1 98.81 148 LEU B O 1
ATOM 3217 N N . LEU B 1 149 ? 13.5 3.955 6.25 1 98.44 149 LEU B N 1
ATOM 32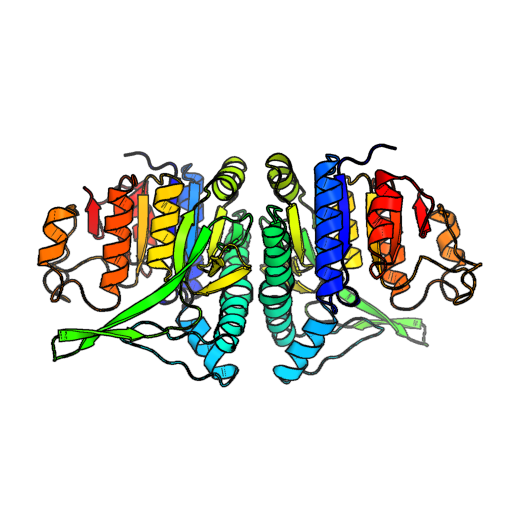18 C CA . LEU B 1 149 ? 14.367 5.129 6.305 1 98.44 149 LEU B CA 1
ATOM 3219 C C . LEU B 1 149 ? 15.836 4.723 6.227 1 98.44 149 LEU B C 1
ATOM 3221 O O . LEU B 1 149 ? 16.625 5.398 5.574 1 98.44 149 LEU B O 1
ATOM 3225 N N . GLU B 1 150 ? 16.172 3.65 6.871 1 97.62 150 GLU B N 1
ATOM 3226 C CA . GLU B 1 150 ? 17.547 3.162 6.883 1 97.62 150 GLU B CA 1
ATOM 3227 C C . GLU B 1 150 ? 18.016 2.822 5.473 1 97.62 150 GLU B C 1
ATOM 3229 O O . GLU B 1 150 ? 19.219 2.836 5.195 1 97.62 150 GLU B O 1
ATOM 3234 N N . ASN B 1 151 ? 17.141 2.531 4.625 1 97.38 151 ASN B N 1
ATOM 3235 C CA . ASN B 1 151 ? 17.469 2.168 3.254 1 97.38 151 ASN B CA 1
ATOM 3236 C C . ASN B 1 151 ? 17.109 3.275 2.273 1 97.38 151 ASN B C 1
ATOM 3238 O O . ASN B 1 151 ? 16.922 3.02 1.083 1 97.38 151 ASN B O 1
ATOM 3242 N N . ALA B 1 152 ? 16.844 4.516 2.75 1 97.19 152 ALA B N 1
ATOM 3243 C CA . ALA B 1 152 ? 16.688 5.754 1.994 1 97.19 152 ALA B CA 1
ATOM 3244 C C . ALA B 1 152 ? 15.359 5.773 1.247 1 97.19 152 ALA B C 1
ATOM 3246 O O . ALA B 1 152 ? 15.25 6.379 0.178 1 97.19 152 ALA B O 1
ATOM 3247 N N . PHE B 1 153 ? 14.414 5.02 1.727 1 98.69 153 PHE B N 1
ATOM 3248 C CA . PHE B 1 153 ? 13.062 5.121 1.199 1 98.69 153 PHE B CA 1
ATOM 3249 C C . PHE B 1 153 ? 12.297 6.25 1.882 1 98.69 153 PHE B C 1
ATOM 3251 O O . PHE B 1 153 ? 12.656 6.668 2.984 1 98.69 153 PHE B O 1
ATOM 3258 N N . THR B 1 154 ? 11.305 6.746 1.207 1 98.81 154 THR B N 1
ATOM 3259 C CA . THR B 1 154 ? 10.414 7.777 1.733 1 98.81 154 THR B CA 1
ATOM 3260 C C . THR B 1 154 ? 9.031 7.199 2.027 1 98.81 154 THR B C 1
ATOM 3262 O O . THR B 1 154 ? 8.211 7.047 1.12 1 98.81 154 THR B O 1
ATOM 3265 N N . PRO B 1 155 ? 8.695 6.938 3.312 1 98.88 155 PRO B N 1
ATOM 3266 C CA . PRO B 1 155 ? 7.367 6.41 3.635 1 98.88 155 PRO B CA 1
ATOM 3267 C C . PRO B 1 155 ? 6.254 7.426 3.391 1 98.88 155 PRO B C 1
ATOM 3269 O O . PRO B 1 155 ? 6.379 8.586 3.779 1 98.88 155 PRO B O 1
ATOM 3272 N N . VAL B 1 156 ? 5.246 7 2.684 1 98.94 156 VAL B N 1
ATOM 3273 C CA . VAL B 1 156 ? 4.016 7.746 2.461 1 98.94 156 VAL B CA 1
ATOM 3274 C C . VAL B 1 156 ? 2.83 6.977 3.037 1 98.94 156 VAL B C 1
ATOM 3276 O O . VAL B 1 156 ? 2.43 5.941 2.494 1 98.94 156 VAL B O 1
ATOM 3279 N N . ILE B 1 157 ? 2.178 7.496 4.074 1 98.88 157 ILE B N 1
ATOM 3280 C CA . ILE B 1 157 ? 1.282 6.68 4.883 1 98.88 157 ILE B CA 1
ATOM 3281 C C . ILE B 1 157 ? -0.109 7.309 4.91 1 98.88 157 ILE B C 1
ATOM 3283 O O . ILE B 1 157 ? -0.246 8.516 5.129 1 98.88 157 ILE B O 1
ATOM 3287 N N . THR B 1 158 ? -1.105 6.5 4.613 1 98.5 158 THR B N 1
ATOM 3288 C CA . THR B 1 158 ? -2.469 6.988 4.785 1 98.5 158 THR B CA 1
ATOM 3289 C C . THR B 1 158 ? -3.021 6.586 6.148 1 98.5 158 THR B C 1
ATOM 3291 O O . THR B 1 158 ? -2.561 5.613 6.746 1 98.5 158 THR B O 1
ATOM 3294 N N . CYS B 1 159 ? -4.012 7.254 6.641 1 98.19 159 CYS B N 1
ATOM 3295 C CA . CYS B 1 159 ? -4.453 7.211 8.031 1 98.19 159 CYS B CA 1
ATOM 3296 C C . CYS B 1 159 ? -5.566 6.191 8.219 1 98.19 159 CYS B C 1
ATOM 3298 O O . CYS B 1 159 ? -6.621 6.512 8.773 1 98.19 159 CYS B O 1
ATOM 3300 N N . ILE B 1 160 ? -5.324 4.984 7.836 1 98.56 160 ILE B N 1
ATOM 3301 C CA . ILE B 1 160 ? -6.16 3.814 8.078 1 98.56 160 ILE B CA 1
ATOM 3302 C C . ILE B 1 160 ? -5.406 2.816 8.961 1 98.56 160 ILE B C 1
ATOM 3304 O O . ILE B 1 160 ? -4.215 2.582 8.766 1 98.56 160 ILE B O 1
ATOM 3308 N N . ALA B 1 161 ? -6.066 2.281 9.891 1 98.62 161 ALA B N 1
ATOM 3309 C CA . ALA B 1 161 ? -5.473 1.255 10.742 1 98.62 161 ALA B CA 1
ATOM 3310 C C . ALA B 1 161 ? -6.52 0.234 11.188 1 98.62 161 ALA B C 1
ATOM 3312 O O . ALA B 1 161 ? -7.723 0.473 11.055 1 98.62 161 ALA B O 1
ATOM 3313 N N . SER B 1 162 ? -6.105 -0.862 11.586 1 98.31 162 SER B N 1
ATOM 3314 C CA . SER B 1 162 ? -6.988 -1.927 12.047 1 98.31 162 SER B CA 1
ATOM 3315 C C . SER B 1 162 ? -6.773 -2.225 13.531 1 98.31 162 SER B C 1
ATOM 3317 O O . SER B 1 162 ? -5.711 -1.926 14.078 1 98.31 162 SER B O 1
ATOM 3319 N N . ASP B 1 163 ? -7.789 -2.748 14.18 1 98.06 163 ASP B N 1
ATOM 3320 C CA . ASP B 1 163 ? -7.574 -3.289 15.523 1 98.06 163 ASP B CA 1
ATOM 3321 C C . ASP B 1 163 ? -7.02 -4.711 15.461 1 98.06 163 ASP B C 1
ATOM 3323 O O . ASP B 1 163 ? -6.727 -5.219 14.375 1 98.06 163 ASP B O 1
ATOM 3327 N N . GLU B 1 164 ? -6.816 -5.312 16.562 1 95.38 164 GLU B N 1
ATOM 3328 C CA . GLU B 1 164 ? -6.18 -6.621 16.656 1 95.38 164 GLU B CA 1
ATOM 3329 C C . GLU B 1 164 ? -7.047 -7.695 16 1 95.38 164 GLU B C 1
ATOM 3331 O O . GLU B 1 164 ? -6.547 -8.758 15.617 1 95.38 164 GLU B O 1
ATOM 3336 N N . GLU B 1 165 ? -8.352 -7.438 15.859 1 95.12 165 GLU B N 1
ATOM 3337 C CA . GLU B 1 165 ? -9.281 -8.406 15.266 1 95.12 165 GLU B CA 1
ATOM 3338 C C . GLU B 1 165 ? -9.406 -8.195 13.758 1 95.12 165 GLU B C 1
ATOM 3340 O O . GLU B 1 165 ? -10.094 -8.961 13.078 1 95.12 165 GLU B O 1
ATOM 3345 N N . GLY B 1 166 ? -8.781 -7.172 13.227 1 95.19 166 GLY B N 1
ATOM 3346 C CA . GLY B 1 166 ? -8.773 -6.953 11.789 1 95.19 166 GLY B CA 1
ATOM 3347 C C . GLY B 1 166 ? -9.828 -5.965 11.328 1 95.19 166 GLY B C 1
ATOM 3348 O O . GLY B 1 166 ? -10.016 -5.766 10.125 1 95.19 166 GLY B O 1
ATOM 3349 N N . ASN B 1 167 ? -10.531 -5.352 12.305 1 97 167 ASN B N 1
ATOM 3350 C CA . ASN B 1 167 ? -11.477 -4.305 11.922 1 97 167 ASN B CA 1
ATOM 3351 C C . ASN B 1 167 ? -10.75 -3.018 11.531 1 97 167 ASN B C 1
ATOM 3353 O O . ASN B 1 167 ? -9.891 -2.535 12.273 1 97 167 ASN B O 1
ATOM 3357 N N . ASP B 1 168 ? -11.117 -2.5 10.391 1 98 168 ASP B N 1
ATOM 3358 C CA . ASP B 1 168 ? -10.453 -1.315 9.859 1 98 168 ASP B CA 1
ATOM 3359 C C . ASP B 1 168 ? -11.156 -0.038 10.305 1 98 168 ASP B C 1
ATOM 3361 O O . ASP B 1 168 ? -12.383 0.009 10.375 1 98 168 ASP B O 1
ATOM 3365 N N . TYR B 1 169 ? -10.398 0.978 10.539 1 98.44 169 TYR B N 1
ATOM 3366 C CA . TYR B 1 169 ? -10.945 2.25 10.992 1 98.44 169 TYR B CA 1
ATOM 3367 C C . TYR B 1 169 ? -10.336 3.416 10.227 1 98.44 169 TYR B C 1
ATOM 3369 O O . TYR B 1 169 ? -9.141 3.408 9.922 1 98.44 169 TYR B O 1
ATOM 3377 N N . ASN B 1 170 ? -11.242 4.344 9.922 1 97.56 170 ASN B N 1
ATOM 3378 C CA . ASN B 1 170 ? -10.836 5.664 9.453 1 97.56 170 ASN B CA 1
ATOM 3379 C C . ASN B 1 170 ? -10.359 6.543 10.602 1 97.56 170 ASN B C 1
ATOM 3381 O O . ASN B 1 170 ? -11.086 6.762 11.57 1 97.56 170 ASN B O 1
ATOM 3385 N N . ILE B 1 171 ? -9.125 6.984 10.516 1 97.06 171 ILE B N 1
ATOM 3386 C CA . ILE B 1 171 ? -8.539 7.781 11.586 1 97.06 171 ILE B CA 1
ATOM 3387 C C . ILE B 1 171 ? -8.305 9.211 11.102 1 97.06 171 ILE B C 1
ATOM 3389 O O . ILE B 1 171 ? -7.93 9.43 9.945 1 97.06 171 ILE B O 1
ATOM 3393 N N . ASN B 1 172 ? -8.57 10.172 11.953 1 94.19 172 ASN B N 1
ATOM 3394 C CA . ASN B 1 172 ? -8.242 11.555 11.625 1 94.19 172 ASN B CA 1
ATOM 3395 C C . ASN B 1 172 ? -6.777 11.711 11.227 1 94.19 172 ASN B C 1
ATOM 3397 O O . ASN B 1 172 ? -5.887 11.297 11.969 1 94.19 172 ASN B O 1
ATOM 3401 N N . GLY B 1 173 ? -6.535 12.328 10.094 1 95.44 173 GLY B N 1
ATOM 3402 C CA . GLY B 1 173 ? -5.199 12.398 9.516 1 95.44 173 GLY B CA 1
ATOM 3403 C C . GLY B 1 173 ? -4.207 13.133 10.398 1 95.44 173 GLY B C 1
ATOM 3404 O O . GLY B 1 173 ? -3.037 12.75 10.477 1 95.44 173 GLY B O 1
ATOM 3405 N N . ASP B 1 174 ? -4.617 14.195 11.07 1 95.56 174 ASP B N 1
ATOM 3406 C CA . ASP B 1 174 ? -3.732 14.961 11.945 1 95.56 174 ASP B CA 1
ATOM 3407 C C . ASP B 1 174 ? -3.35 14.156 13.188 1 95.56 174 ASP B C 1
ATOM 3409 O O . ASP B 1 174 ? -2.176 14.109 13.562 1 95.56 174 ASP B O 1
ATOM 3413 N N . VAL B 1 175 ? -4.34 13.555 13.812 1 95 175 VAL B N 1
ATOM 3414 C CA . VAL B 1 175 ? -4.105 12.734 15 1 95 175 VAL B CA 1
ATOM 3415 C C . VAL B 1 175 ? -3.178 11.578 14.656 1 95 175 VAL B C 1
ATOM 3417 O O . VAL B 1 175 ? -2.207 11.312 15.367 1 95 175 VAL B O 1
ATOM 3420 N N . PHE B 1 176 ? -3.473 10.938 13.57 1 98.12 176 PHE B N 1
ATOM 3421 C CA . PHE B 1 176 ? -2.662 9.82 13.094 1 98.12 176 PHE B CA 1
ATOM 3422 C C . PHE B 1 176 ? -1.215 10.25 12.883 1 98.12 176 PHE B C 1
ATOM 3424 O O . PHE B 1 176 ? -0.292 9.609 13.391 1 98.12 176 PHE B O 1
ATOM 3431 N N . ALA B 1 177 ? -0.999 11.367 12.203 1 98.56 177 ALA B N 1
ATOM 3432 C CA . ALA B 1 177 ? 0.328 11.891 11.898 1 98.56 177 ALA B CA 1
ATOM 3433 C C . ALA B 1 177 ? 1.096 12.234 13.172 1 98.56 177 ALA B C 1
ATOM 3435 O O . ALA B 1 177 ? 2.281 11.914 13.289 1 98.56 177 ALA B O 1
ATOM 3436 N N . GLY B 1 178 ? 0.448 12.875 14.078 1 98.31 178 GLY B N 1
ATOM 3437 C CA . GLY B 1 178 ? 1.094 13.211 15.336 1 98.31 178 GLY B CA 1
ATOM 3438 C C . GLY B 1 178 ? 1.574 12 16.109 1 98.31 178 GLY B C 1
ATOM 3439 O O . GLY B 1 178 ? 2.672 12.008 16.672 1 98.31 178 GLY B O 1
ATOM 3440 N N . LYS B 1 179 ? 0.723 10.938 16.141 1 98.44 179 LYS B N 1
ATOM 3441 C CA . LYS B 1 179 ? 1.081 9.703 16.844 1 98.44 179 LYS B CA 1
ATOM 3442 C C . LYS B 1 179 ? 2.287 9.031 16.188 1 98.44 179 LYS B C 1
ATOM 3444 O O . LYS B 1 179 ? 3.172 8.523 16.875 1 98.44 179 LYS B O 1
ATOM 3449 N N . ILE B 1 180 ? 2.338 9.031 14.859 1 98.88 180 ILE B N 1
ATOM 3450 C CA . ILE B 1 180 ? 3.471 8.461 14.141 1 98.88 180 ILE B CA 1
ATOM 3451 C C . ILE B 1 180 ? 4.727 9.281 14.414 1 98.88 180 ILE B C 1
ATOM 3453 O O . ILE B 1 180 ? 5.793 8.727 14.68 1 98.88 180 ILE B O 1
ATOM 3457 N N . ALA B 1 181 ? 4.59 10.633 14.344 1 98.81 181 ALA B N 1
ATOM 3458 C CA . ALA B 1 181 ? 5.727 11.516 14.594 1 98.81 181 ALA B CA 1
ATOM 3459 C C . ALA B 1 181 ? 6.348 11.242 15.953 1 98.81 181 ALA B C 1
ATOM 3461 O O . ALA B 1 181 ? 7.57 11.18 16.094 1 98.81 181 ALA B O 1
ATOM 3462 N N . ALA B 1 182 ? 5.508 11.086 16.922 1 98.44 182 ALA B N 1
ATOM 3463 C CA . ALA B 1 182 ? 5.977 10.812 18.281 1 98.44 182 ALA B CA 1
ATOM 3464 C C . ALA B 1 182 ? 6.684 9.461 18.359 1 98.44 182 ALA B C 1
ATOM 3466 O O . ALA B 1 182 ? 7.754 9.344 18.953 1 98.44 182 ALA B O 1
ATOM 3467 N N . ALA B 1 183 ? 6.109 8.445 17.766 1 98.56 183 ALA B N 1
ATOM 3468 C CA . ALA B 1 183 ? 6.621 7.082 17.828 1 98.56 183 ALA B CA 1
ATOM 3469 C C . ALA B 1 183 ? 8.008 6.984 17.203 1 98.56 183 ALA B C 1
ATOM 3471 O O . ALA B 1 183 ? 8.859 6.215 17.672 1 98.56 183 ALA B O 1
ATOM 3472 N N . ILE B 1 184 ? 8.227 7.73 16.125 1 98.19 184 ILE B N 1
ATOM 3473 C CA . ILE B 1 184 ? 9.508 7.637 15.445 1 98.19 184 ILE B CA 1
ATOM 3474 C C . ILE B 1 184 ? 10.477 8.68 16 1 98.19 184 ILE B C 1
ATOM 3476 O O . ILE B 1 184 ? 11.602 8.82 15.516 1 98.19 184 ILE B O 1
ATOM 3480 N N . GLN B 1 185 ? 9.984 9.453 16.984 1 97.38 185 GLN B N 1
ATOM 3481 C CA . GLN B 1 185 ? 10.789 10.5 17.609 1 97.38 185 GLN B CA 1
ATOM 3482 C C . GLN B 1 185 ? 11.305 11.484 16.562 1 97.38 185 GLN B C 1
ATOM 3484 O O . GLN B 1 185 ? 12.508 11.766 16.516 1 97.38 185 GLN B O 1
ATOM 3489 N N . ALA B 1 186 ? 10.391 11.969 15.797 1 98.12 186 ALA B N 1
ATOM 3490 C CA . ALA B 1 186 ? 10.75 12.945 14.773 1 98.12 186 ALA B CA 1
ATOM 3491 C C . ALA B 1 186 ? 11.32 14.219 15.391 1 98.12 186 ALA B C 1
ATOM 3493 O O . ALA B 1 186 ? 10.891 14.633 16.469 1 98.12 186 ALA B O 1
ATOM 3494 N N . ASP B 1 187 ? 12.289 14.859 14.688 1 97.62 187 ASP B N 1
ATOM 3495 C CA . ASP B 1 187 ? 12.805 16.156 15.125 1 97.62 187 ASP B CA 1
ATOM 3496 C C . ASP B 1 187 ? 11.758 17.25 14.969 1 97.62 187 ASP B C 1
ATOM 3498 O O . ASP B 1 187 ? 11.711 18.188 15.773 1 97.62 187 ASP B O 1
ATOM 3502 N N . ALA B 1 188 ? 10.961 17.094 13.969 1 97.38 188 ALA B N 1
ATOM 3503 C CA . ALA B 1 188 ? 9.891 18.062 13.719 1 97.38 188 ALA B CA 1
ATOM 3504 C C . ALA B 1 188 ? 8.656 17.375 13.141 1 97.38 188 ALA B C 1
ATOM 3506 O O . ALA B 1 188 ? 8.781 16.484 12.305 1 97.38 188 ALA B O 1
ATOM 3507 N N . TYR B 1 189 ? 7.566 17.781 13.68 1 98.62 189 TYR B N 1
ATOM 3508 C CA . TYR B 1 189 ? 6.258 17.453 13.125 1 98.62 189 TYR B CA 1
ATOM 3509 C C . TYR B 1 189 ? 5.629 18.656 12.438 1 98.62 189 TYR B C 1
ATOM 3511 O O . TYR B 1 189 ? 5.324 19.656 13.094 1 98.62 189 TYR B O 1
ATOM 3519 N N . ILE B 1 190 ? 5.414 18.547 11.094 1 98.12 190 ILE B N 1
ATOM 3520 C CA . ILE B 1 190 ? 4.941 19.672 10.289 1 98.12 190 ILE B CA 1
ATOM 3521 C C . ILE B 1 190 ? 3.52 19.406 9.805 1 98.12 190 ILE B C 1
ATOM 3523 O O . ILE B 1 190 ? 3.264 18.391 9.141 1 98.12 190 ILE B O 1
ATOM 3527 N N . VAL B 1 191 ? 2.662 20.312 10.125 1 97.38 191 VAL B N 1
ATOM 3528 C CA . VAL B 1 191 ? 1.298 20.25 9.602 1 97.38 191 VAL B CA 1
ATOM 3529 C C . VAL B 1 191 ? 1.134 21.266 8.469 1 97.38 191 VAL B C 1
ATOM 3531 O O . VAL B 1 191 ? 1.164 22.484 8.703 1 97.38 191 VAL B O 1
ATOM 3534 N N . LEU B 1 192 ? 0.99 20.734 7.27 1 95.62 192 LEU B N 1
ATOM 3535 C CA . LEU B 1 192 ? 0.718 21.609 6.137 1 95.62 192 LEU B CA 1
ATOM 3536 C C . LEU B 1 192 ? -0.775 21.891 6.016 1 95.62 192 LEU B C 1
ATOM 3538 O O . LEU B 1 192 ? -1.584 20.969 5.934 1 95.62 192 LEU B O 1
ATOM 3542 N N . THR B 1 193 ? -1.107 23.109 5.98 1 91.56 193 THR B N 1
ATOM 3543 C CA . THR B 1 193 ? -2.486 23.562 5.828 1 91.56 193 THR B CA 1
ATOM 3544 C C . THR B 1 193 ? -2.574 24.703 4.828 1 91.56 193 THR B C 1
ATOM 3546 O O . THR B 1 193 ? -1.69 24.875 3.986 1 91.56 193 THR B O 1
ATOM 3549 N N . ASP B 1 194 ? -3.715 25.422 4.789 1 88.44 194 ASP B N 1
ATOM 3550 C CA . ASP B 1 194 ? -3.893 26.469 3.785 1 88.44 194 ASP B CA 1
ATOM 3551 C C . ASP B 1 194 ? -3.781 27.844 4.41 1 88.44 194 ASP B C 1
ATOM 3553 O O . ASP B 1 194 ? -4.234 28.844 3.828 1 88.44 194 ASP B O 1
ATOM 3557 N N . VAL B 1 195 ? -3.336 27.906 5.625 1 89.88 195 VAL B N 1
ATOM 3558 C CA . VAL B 1 195 ? -3.094 29.188 6.289 1 89.88 195 VAL B CA 1
ATOM 3559 C C . VAL B 1 195 ? -1.639 29.266 6.75 1 89.88 195 VAL B C 1
ATOM 3561 O O . VAL B 1 195 ? -0.967 28.234 6.875 1 89.88 195 VAL B O 1
ATOM 3564 N N . ASP B 1 196 ? -1.16 30.422 7.098 1 93.62 196 ASP B N 1
ATOM 3565 C CA . ASP B 1 196 ? 0.248 30.672 7.398 1 93.62 196 ASP B CA 1
ATOM 3566 C C . ASP B 1 196 ? 0.583 30.266 8.836 1 93.62 196 ASP B C 1
ATOM 3568 O O . ASP B 1 196 ? 1.752 30.25 9.219 1 93.62 196 ASP B O 1
ATOM 3572 N N . GLY B 1 197 ? -0.371 29.969 9.609 1 94.44 197 GLY B N 1
ATOM 3573 C CA . GLY B 1 197 ? -0.209 29.594 11.008 1 94.44 197 GLY B CA 1
ATOM 3574 C C . GLY B 1 197 ? -1.435 29.891 11.852 1 94.44 197 GLY B C 1
ATOM 3575 O O . GLY B 1 197 ? -2.543 30.016 11.328 1 94.44 197 GLY B O 1
ATOM 3576 N N . LEU B 1 198 ? -1.298 29.891 13.125 1 94.94 198 LEU B N 1
ATOM 3577 C CA . LEU B 1 198 ? -2.35 30.25 14.062 1 94.94 198 LEU B CA 1
ATOM 3578 C C . LEU B 1 198 ? -2.385 31.766 14.273 1 94.94 198 LEU B C 1
ATOM 3580 O O . LEU B 1 198 ? -1.366 32.375 14.609 1 94.94 198 LEU B O 1
ATOM 3584 N N . TYR B 1 199 ? -3.557 32.344 14.078 1 93.62 199 TYR B N 1
ATOM 3585 C CA . TYR B 1 199 ? -3.746 33.781 14.258 1 93.62 199 TYR B CA 1
ATOM 3586 C C . TYR B 1 199 ? -4.496 34.062 15.555 1 93.62 199 TYR B C 1
ATOM 3588 O O . TYR B 1 199 ? -5.492 33.406 15.859 1 93.62 199 TYR B O 1
ATOM 3596 N N . LYS B 1 200 ? -4.059 35.062 16.234 1 91.94 200 LYS B N 1
ATOM 3597 C CA . LYS B 1 200 ? -4.781 35.5 17.422 1 91.94 200 LYS B CA 1
ATOM 3598 C C . LYS B 1 200 ? -6.152 36.062 17.047 1 91.94 200 LYS B C 1
ATOM 3600 O O . LYS B 1 200 ? -7.133 35.812 17.766 1 91.94 200 LYS B O 1
ATOM 3605 N N . GLU B 1 201 ? -6.148 36.875 15.977 1 89.75 201 GLU B N 1
ATOM 3606 C CA . GLU B 1 201 ? -7.359 37.5 15.43 1 89.75 201 GLU B CA 1
ATOM 3607 C C . GLU B 1 201 ? -7.492 37.219 13.938 1 89.75 201 GLU B C 1
ATOM 3609 O O . GLU B 1 201 ? -7.246 38.094 13.109 1 89.75 201 GLU B O 1
ATOM 3614 N N . TYR B 1 202 ? -7.961 36.094 13.703 1 83.25 202 TYR B N 1
ATOM 3615 C CA . TYR B 1 202 ? -8.125 35.75 12.297 1 83.25 202 TYR B CA 1
ATOM 3616 C C . TYR B 1 202 ? -9.172 36.625 11.633 1 83.25 202 TYR B C 1
ATOM 3618 O O . TYR B 1 202 ? -10.211 36.938 12.227 1 83.25 202 TYR B O 1
ATOM 3626 N N . PRO B 1 203 ? -8.867 37.188 10.461 1 83.94 203 PRO B N 1
ATOM 3627 C CA . PRO B 1 203 ? -7.824 36.875 9.477 1 83.94 203 PRO B CA 1
ATOM 3628 C C . PRO B 1 203 ? -6.73 37.938 9.422 1 83.94 203 PRO B C 1
ATOM 3630 O O . PRO B 1 203 ? -6.129 38.125 8.367 1 83.94 203 PRO B O 1
ATOM 3633 N N . ASN B 1 204 ? -6.574 38.656 10.5 1 90.38 204 ASN B N 1
ATOM 3634 C CA . ASN B 1 204 ? -5.523 39.688 10.547 1 90.38 204 ASN B CA 1
ATOM 3635 C C . ASN B 1 204 ? -4.137 39.031 10.422 1 90.38 204 ASN B C 1
ATOM 3637 O O . ASN B 1 204 ? -3.668 38.375 11.344 1 90.38 204 ASN B O 1
ATOM 3641 N N . PRO B 1 205 ? -3.504 39.219 9.344 1 88.75 205 PRO B N 1
ATOM 3642 C CA . PRO B 1 205 ? -2.217 38.562 9.102 1 88.75 205 PRO B CA 1
ATOM 3643 C C . PRO B 1 205 ? -1.157 38.969 10.133 1 88.75 205 PRO B C 1
ATOM 3645 O O . PRO B 1 205 ? -0.238 38.188 10.398 1 88.75 205 PRO B O 1
ATOM 3648 N N . ASP B 1 206 ? -1.336 40.094 10.68 1 92.62 206 ASP B N 1
ATOM 3649 C CA . ASP B 1 206 ? -0.348 40.594 11.633 1 92.62 206 ASP B CA 1
ATOM 3650 C C . ASP B 1 206 ? -0.523 39.938 13 1 92.62 206 ASP B C 1
ATOM 3652 O O . ASP B 1 206 ? 0.322 40.094 13.883 1 92.62 206 ASP B O 1
ATOM 3656 N N . SER B 1 207 ? -1.527 39.188 13.117 1 94.12 207 SER B N 1
ATOM 3657 C CA . SER B 1 207 ? -1.831 38.625 14.43 1 94.12 207 SER B CA 1
ATOM 3658 C C . SER B 1 207 ? -1.323 37.188 14.539 1 94.12 207 SER B C 1
ATOM 3660 O O . SER B 1 207 ? -1.689 36.469 15.469 1 94.12 207 SER B O 1
ATOM 3662 N N . ILE B 1 208 ? -0.472 36.75 13.562 1 95.81 208 ILE B N 1
ATOM 3663 C CA . ILE B 1 208 ? 0.03 35.406 13.539 1 95.81 208 ILE B CA 1
ATOM 3664 C C . ILE B 1 208 ? 0.89 35.125 14.773 1 95.81 208 ILE B C 1
ATOM 3666 O O . ILE B 1 208 ? 1.68 36 15.172 1 95.81 208 ILE B O 1
ATOM 3670 N N . ILE B 1 209 ? 0.677 34.062 15.43 1 95.69 209 ILE B N 1
ATOM 3671 C CA . ILE B 1 209 ? 1.48 33.625 16.562 1 95.69 209 ILE B CA 1
ATOM 3672 C C . ILE B 1 209 ? 2.65 32.75 16.078 1 95.69 209 ILE B C 1
ATOM 3674 O O . ILE B 1 209 ? 2.457 31.641 15.602 1 95.69 209 ILE B O 1
ATOM 3678 N N . ARG B 1 210 ? 3.828 33.25 16.188 1 96.56 210 ARG B N 1
ATOM 3679 C CA . ARG B 1 210 ? 4.984 32.562 15.625 1 96.56 210 ARG B CA 1
ATOM 3680 C C . ARG B 1 210 ? 5.422 31.406 16.5 1 96.56 210 ARG B C 1
ATOM 3682 O O . ARG B 1 210 ? 5.922 30.391 15.992 1 96.56 210 ARG B O 1
ATOM 3689 N N . GLU B 1 211 ? 5.32 31.547 17.734 1 96.25 211 GLU B N 1
ATOM 3690 C CA . GLU B 1 211 ? 5.66 30.516 18.703 1 96.25 211 GLU B CA 1
ATOM 3691 C C . GLU B 1 211 ? 4.656 30.469 19.844 1 96.25 211 GLU B C 1
ATOM 3693 O O . GLU B 1 211 ? 4.219 31.516 20.328 1 96.25 211 GLU B O 1
ATOM 3698 N N . ILE B 1 212 ? 4.281 29.312 20.297 1 95.5 212 ILE B N 1
ATOM 3699 C CA . ILE B 1 212 ? 3.316 29.188 21.375 1 95.5 212 ILE B CA 1
ATOM 3700 C C . ILE B 1 212 ? 3.633 27.953 22.219 1 95.5 212 ILE B C 1
ATOM 3702 O O . ILE B 1 212 ? 4.008 26.906 21.672 1 95.5 212 ILE B O 1
ATOM 3706 N N . ASP B 1 213 ? 3.551 28.062 23.516 1 95.56 213 ASP B N 1
ATOM 3707 C CA . ASP B 1 213 ? 3.775 26.953 24.422 1 95.56 213 ASP B CA 1
ATOM 3708 C C . ASP B 1 213 ? 2.494 26.156 24.641 1 95.56 213 ASP B C 1
ATOM 3710 O O . ASP B 1 213 ? 1.402 26.719 24.703 1 95.56 213 ASP B O 1
ATOM 3714 N N . THR B 1 214 ? 2.662 24.875 24.906 1 96.31 214 THR B N 1
ATOM 3715 C CA . THR B 1 214 ? 1.52 23.984 25.094 1 96.31 214 THR B CA 1
ATOM 3716 C C . THR B 1 214 ? 0.653 24.453 26.266 1 96.31 214 THR B C 1
ATOM 3718 O O . THR B 1 214 ? -0.565 24.266 26.25 1 96.31 214 THR B O 1
ATOM 3721 N N . THR B 1 215 ? 1.216 25.172 27.219 1 95.56 215 THR B N 1
ATOM 3722 C CA . THR B 1 215 ? 0.492 25.609 28.406 1 95.56 215 THR B CA 1
ATOM 3723 C C . THR B 1 215 ? -0.391 26.812 28.078 1 95.56 215 THR B C 1
ATOM 3725 O O . THR B 1 215 ? -1.365 27.078 28.797 1 95.56 215 THR B O 1
ATOM 3728 N N . THR B 1 216 ? -0.067 27.562 27.078 1 94.69 216 THR B N 1
ATOM 3729 C CA . THR B 1 216 ? -0.78 28.797 26.734 1 94.69 216 THR B CA 1
ATOM 3730 C C . THR B 1 216 ? -1.909 28.5 25.75 1 94.69 216 THR B C 1
ATOM 3732 O O . THR B 1 216 ? -2.852 29.281 25.625 1 94.69 216 THR B O 1
ATOM 3735 N N . ILE B 1 217 ? -1.856 27.375 25.078 1 94.44 217 ILE B N 1
ATOM 3736 C CA . ILE B 1 217 ? -2.715 27.031 23.938 1 94.44 217 ILE B CA 1
ATOM 3737 C C . ILE B 1 217 ? -4.172 27 24.391 1 94.44 217 ILE B C 1
ATOM 3739 O O . ILE B 1 217 ? -5.062 27.469 23.672 1 94.44 217 ILE B O 1
ATOM 3743 N N . PRO B 1 218 ? -4.484 26.531 25.609 1 94.19 218 PRO B N 1
ATOM 3744 C CA . PRO B 1 218 ? -5.883 26.406 26.031 1 94.19 218 PRO B CA 1
ATOM 3745 C C . PRO B 1 218 ? -6.621 27.75 26 1 94.19 218 PRO B C 1
ATOM 3747 O O . PRO B 1 218 ? -7.828 27.781 25.75 1 94.19 218 PRO B O 1
ATOM 3750 N N . LYS B 1 219 ? -5.949 28.875 26.141 1 92.19 219 LYS B N 1
ATOM 3751 C CA . LYS B 1 219 ? -6.574 30.188 26.188 1 92.19 219 LYS B CA 1
ATOM 3752 C C . LYS B 1 219 ? -7.094 30.594 24.812 1 92.19 219 LYS B C 1
ATOM 3754 O O . LYS B 1 219 ? -7.875 31.547 24.703 1 92.19 219 LYS B O 1
ATOM 3759 N N . PHE B 1 220 ? -6.648 29.891 23.859 1 92.44 220 PHE B N 1
ATOM 3760 C CA . PHE B 1 220 ? -6.977 30.297 22.5 1 92.44 220 PHE B CA 1
ATOM 3761 C C . PHE B 1 220 ? -8.141 29.484 21.953 1 92.44 220 PHE B C 1
ATOM 3763 O O . PHE B 1 220 ? -8.648 29.781 20.859 1 92.44 220 PHE B O 1
ATOM 3770 N N . TYR B 1 221 ? -8.594 28.391 22.609 1 90.81 221 TYR B N 1
ATOM 3771 C CA . TYR B 1 221 ? -9.727 27.594 22.141 1 90.81 221 TYR B CA 1
ATOM 3772 C C . TYR B 1 221 ? -10.992 28.438 22.094 1 90.81 221 TYR B C 1
ATOM 3774 O O . TYR B 1 221 ? -11.227 29.266 22.969 1 90.81 221 TYR B O 1
ATOM 3782 N N . GLY B 1 222 ? -11.867 28.203 21.094 1 86.19 222 GLY B N 1
ATOM 3783 C CA . GLY B 1 222 ? -13.117 28.922 20.953 1 86.19 222 GLY B CA 1
ATOM 3784 C C . GLY B 1 222 ? -12.953 30.281 20.281 1 86.19 222 GLY B C 1
ATOM 3785 O O . GLY B 1 222 ? -13.938 30.906 19.891 1 86.19 222 GLY B O 1
ATOM 3786 N N . LYS B 1 223 ? -11.828 30.766 20.031 1 85.69 223 LYS B N 1
ATOM 3787 C CA . LYS B 1 223 ? -11.516 32 19.359 1 85.69 223 LYS B CA 1
ATOM 3788 C C . LYS B 1 223 ? -10.625 31.781 18.141 1 85.69 223 LYS B C 1
ATOM 3790 O O . LYS B 1 223 ? -11.102 31.359 17.094 1 85.69 223 LYS B O 1
ATOM 3795 N N . ALA B 1 224 ? -9.359 31.719 18.453 1 87.06 224 ALA B N 1
ATOM 3796 C CA . ALA B 1 224 ? -8.344 31.516 17.422 1 87.06 224 ALA B CA 1
ATOM 3797 C C . ALA B 1 224 ? -8.32 30.062 16.969 1 87.06 224 ALA B C 1
ATOM 3799 O O . ALA B 1 224 ? -8.094 29.781 15.781 1 87.06 224 ALA B O 1
ATOM 3800 N N . ILE B 1 225 ? -8.586 29.156 17.828 1 91.31 225 ILE B N 1
ATOM 3801 C CA . ILE B 1 225 ? -8.586 27.719 17.547 1 91.31 225 ILE B CA 1
ATOM 3802 C C . ILE B 1 225 ? -10.023 27.219 17.453 1 91.31 225 ILE B C 1
ATOM 3804 O O . ILE B 1 225 ? -10.703 27.078 18.469 1 91.31 225 ILE B O 1
ATOM 3808 N N . SER B 1 226 ? -10.477 26.953 16.219 1 87.12 226 SER B N 1
ATOM 3809 C CA . SER B 1 226 ? -11.82 26.453 15.969 1 87.12 226 SER B CA 1
ATOM 3810 C C . SER B 1 226 ? -11.859 25.562 14.734 1 87.12 226 SER B C 1
ATOM 3812 O O . SER B 1 226 ? -10.906 25.531 13.961 1 87.12 226 SER B O 1
ATOM 3814 N N . GLY B 1 227 ? -12.914 24.719 14.719 1 84.25 227 GLY B N 1
ATOM 3815 C CA . GLY B 1 227 ? -13.109 23.891 13.539 1 84.25 227 GLY B CA 1
ATOM 3816 C C . GLY B 1 227 ? -11.969 22.938 13.273 1 84.25 227 GLY B C 1
ATOM 3817 O O . GLY B 1 227 ? -11.562 22.188 14.172 1 84.25 227 GLY B O 1
ATOM 3818 N N . GLY B 1 228 ? -11.477 23.016 12.062 1 85.69 228 GLY B N 1
ATOM 3819 C CA . GLY B 1 228 ? -10.43 22.094 11.625 1 85.69 228 GLY B CA 1
ATOM 3820 C C . GLY B 1 228 ? -9.086 22.359 12.289 1 85.69 228 GLY B C 1
ATOM 3821 O O . GLY B 1 228 ? -8.203 21.516 12.273 1 85.69 228 GLY B O 1
ATOM 3822 N N . MET B 1 229 ? -8.977 23.531 12.836 1 89.94 229 MET B N 1
ATOM 3823 C CA . MET B 1 229 ? -7.73 23.891 13.508 1 89.94 229 MET B CA 1
ATOM 3824 C C . MET B 1 229 ? -7.578 23.141 14.82 1 89.94 229 MET B C 1
ATOM 3826 O O . MET B 1 229 ? -6.461 22.891 15.273 1 89.94 229 MET B O 1
ATOM 3830 N N . ILE B 1 230 ? -8.656 22.703 15.43 1 91.5 230 ILE B N 1
ATOM 3831 C CA . ILE B 1 230 ? -8.633 22.031 16.734 1 91.5 230 ILE B CA 1
ATOM 3832 C C . ILE B 1 230 ? -7.82 20.75 16.641 1 91.5 230 ILE B C 1
ATOM 3834 O O . ILE B 1 230 ? -6.816 20.594 17.344 1 91.5 230 ILE B O 1
ATOM 3838 N N . PRO B 1 231 ? -8.188 19.844 15.688 1 91.94 231 PRO B N 1
ATOM 3839 C CA . PRO B 1 231 ? -7.398 18.609 15.633 1 91.94 231 PRO B CA 1
ATOM 3840 C C . PRO B 1 231 ? -5.938 18.859 15.258 1 91.94 231 PRO B C 1
ATOM 3842 O O . PRO B 1 231 ? -5.051 18.125 15.695 1 91.94 231 PRO B O 1
ATOM 3845 N N . LYS B 1 232 ? -5.641 19.828 14.445 1 94.62 232 LYS B N 1
ATOM 3846 C CA . LYS B 1 232 ? -4.27 20.172 14.07 1 94.62 232 LYS B CA 1
ATOM 3847 C C . LYS B 1 232 ? -3.447 20.578 15.297 1 94.62 232 LYS B C 1
ATOM 3849 O O . LYS B 1 232 ? -2.383 20 15.547 1 94.62 232 LYS B O 1
ATOM 3854 N N . ILE B 1 233 ? -4.027 21.469 16.062 1 95.5 233 ILE B N 1
ATOM 3855 C CA . ILE B 1 233 ? -3.34 21.969 17.25 1 95.5 233 ILE B CA 1
ATOM 3856 C C . ILE B 1 233 ? -3.215 20.844 18.281 1 95.5 233 ILE B C 1
ATOM 3858 O O . ILE B 1 233 ? -2.146 20.656 18.875 1 95.5 233 ILE B O 1
ATOM 3862 N N . GLU B 1 234 ? -4.238 20.125 18.5 1 95.25 234 GLU B N 1
ATOM 3863 C CA . GLU B 1 234 ? -4.219 19.031 19.469 1 95.25 234 GLU B CA 1
ATOM 3864 C C . GLU B 1 234 ? -3.176 17.984 19.094 1 95.25 234 GLU B C 1
ATOM 3866 O O . GLU B 1 234 ? -2.48 17.453 19.969 1 95.25 234 GLU B O 1
ATOM 3871 N N . SER B 1 235 ? -3.102 17.672 17.828 1 96.62 235 SER B N 1
ATOM 3872 C CA . SER B 1 235 ? -2.111 16.703 17.375 1 96.62 235 SER B CA 1
ATOM 3873 C C . SER B 1 235 ? -0.692 17.203 17.609 1 96.62 235 SER B C 1
ATOM 3875 O O . SER B 1 235 ? 0.183 16.438 18.016 1 96.62 235 SER B O 1
ATOM 3877 N N . CYS B 1 236 ? -0.479 18.469 17.375 1 97.88 236 CYS B N 1
ATOM 3878 C CA . CYS B 1 236 ? 0.827 19.078 17.609 1 97.88 236 CYS B CA 1
ATOM 3879 C C . CYS B 1 236 ? 1.182 19.047 19.094 1 97.88 236 CYS B C 1
ATOM 3881 O O . CYS B 1 236 ? 2.297 18.672 19.469 1 97.88 236 CYS B O 1
ATOM 3883 N N . VAL B 1 237 ? 0.226 19.438 19.922 1 97.75 237 VAL B N 1
ATOM 3884 C CA . VAL B 1 237 ? 0.43 19.453 21.359 1 97.75 237 VAL B CA 1
ATOM 3885 C C . VAL B 1 237 ? 0.776 18.062 21.859 1 97.75 237 VAL B C 1
ATOM 3887 O O . VAL B 1 237 ? 1.757 17.875 22.578 1 97.75 237 VAL B O 1
ATOM 3890 N N . ASN B 1 238 ? 0.006 17.109 21.438 1 97.25 238 ASN B N 1
ATOM 3891 C CA . ASN B 1 238 ? 0.23 15.734 21.859 1 97.25 238 ASN B CA 1
ATOM 3892 C C . ASN B 1 238 ? 1.58 15.219 21.375 1 97.25 238 ASN B C 1
ATOM 3894 O O . ASN B 1 238 ? 2.26 14.484 22.094 1 97.25 238 ASN B O 1
ATOM 3898 N N . ALA B 1 239 ? 1.943 15.555 20.156 1 97.94 239 ALA B N 1
ATOM 3899 C CA . ALA B 1 239 ? 3.215 15.109 19.594 1 97.94 239 ALA B CA 1
ATOM 3900 C C . ALA B 1 239 ? 4.391 15.641 20.406 1 97.94 239 ALA B C 1
ATOM 3902 O O . ALA B 1 239 ? 5.293 14.883 20.781 1 97.94 239 ALA B O 1
ATOM 3903 N N . VAL B 1 240 ? 4.367 16.922 20.75 1 97.81 240 VAL B N 1
ATOM 3904 C CA . VAL B 1 240 ? 5.484 17.516 21.469 1 97.81 240 VAL B CA 1
ATOM 3905 C C . VAL B 1 240 ? 5.531 16.969 22.891 1 97.81 240 VAL B C 1
ATOM 3907 O O . VAL B 1 240 ? 6.609 16.734 23.438 1 97.81 240 VAL B O 1
ATOM 3910 N N . LYS B 1 241 ? 4.383 16.734 23.5 1 97.69 241 LYS B N 1
ATOM 3911 C CA . LYS B 1 241 ? 4.32 16.141 24.828 1 97.69 241 LYS B CA 1
ATOM 3912 C C . LYS B 1 241 ? 4.836 14.711 24.828 1 97.69 241 LYS B C 1
ATOM 3914 O O . LYS B 1 241 ? 5.262 14.188 25.859 1 97.69 241 LYS B O 1
ATOM 3919 N N . SER B 1 242 ? 4.809 14.125 23.641 1 97.19 242 SER B N 1
ATOM 3920 C CA . SER B 1 242 ? 5.195 12.719 23.516 1 97.19 242 SER B CA 1
ATOM 3921 C C . SER B 1 242 ? 6.609 12.586 22.969 1 97.19 242 SER B C 1
ATOM 3923 O O . SER B 1 242 ? 7.008 11.508 22.516 1 97.19 242 SER B O 1
ATOM 3925 N N . GLY B 1 243 ? 7.391 13.656 22.812 1 95.31 243 GLY B N 1
ATOM 3926 C CA . GLY B 1 243 ? 8.82 13.523 22.578 1 95.31 243 GLY B CA 1
ATOM 3927 C C . GLY B 1 243 ? 9.258 14.172 21.281 1 95.31 243 GLY B C 1
ATOM 3928 O O . GLY B 1 243 ? 10.461 14.25 20.984 1 95.31 243 GLY B O 1
ATOM 3929 N N . VAL B 1 244 ? 8.344 14.625 20.453 1 97.25 244 VAL B N 1
ATOM 3930 C CA . VAL B 1 244 ? 8.727 15.375 19.266 1 97.25 244 VAL B CA 1
ATOM 3931 C C . VAL B 1 244 ? 9.336 16.719 19.672 1 97.25 244 VAL B C 1
ATOM 3933 O O . VAL B 1 244 ? 8.789 17.422 20.531 1 97.25 244 VAL B O 1
ATOM 3936 N N . LYS B 1 245 ? 10.375 17.078 19.062 1 93.62 245 LYS B N 1
ATOM 3937 C CA . LYS B 1 245 ? 11.086 18.266 19.5 1 93.62 245 LYS B CA 1
ATOM 3938 C C . LYS B 1 245 ? 10.281 19.531 19.203 1 93.62 245 LYS B C 1
ATOM 3940 O O . LYS B 1 245 ? 10.148 20.406 20.062 1 93.62 245 LYS B O 1
ATOM 3945 N N . LYS B 1 246 ? 9.789 19.625 18 1 95 246 LYS B N 1
ATOM 3946 C CA . LYS B 1 246 ? 8.969 20.766 17.609 1 95 246 LYS B CA 1
ATOM 3947 C C . LYS B 1 246 ? 7.84 20.344 16.672 1 95 246 LYS B C 1
ATOM 3949 O O . LYS B 1 246 ? 8.008 19.422 15.859 1 95 246 LYS B O 1
ATOM 3954 N N . ALA B 1 247 ? 6.758 20.969 16.844 1 98.12 247 ALA B N 1
ATOM 3955 C CA . ALA B 1 247 ? 5.668 20.875 15.883 1 98.12 247 ALA B CA 1
ATOM 3956 C C . ALA B 1 247 ? 5.363 22.234 15.266 1 98.12 247 ALA B C 1
ATOM 3958 O O . ALA B 1 247 ? 5.449 23.266 15.938 1 98.12 247 ALA B O 1
ATOM 3959 N N . VAL B 1 248 ? 5.086 22.281 14.008 1 97.75 248 VAL B N 1
ATOM 3960 C CA . VAL B 1 248 ? 4.918 23.578 13.359 1 97.75 248 VAL B CA 1
ATOM 3961 C C . VAL B 1 248 ? 3.77 23.5 12.352 1 97.75 248 VAL B C 1
ATOM 3963 O O . VAL B 1 248 ? 3.59 22.484 11.68 1 97.75 248 VAL B O 1
ATOM 3966 N N . ILE B 1 249 ? 2.98 24.516 12.297 1 96.69 249 ILE B N 1
ATOM 3967 C CA . ILE B 1 249 ? 1.951 24.719 11.281 1 96.69 249 ILE B CA 1
ATOM 3968 C C . ILE B 1 249 ? 2.488 25.609 10.164 1 96.69 249 ILE B C 1
ATOM 3970 O O . ILE B 1 249 ? 2.91 26.734 10.422 1 96.69 249 ILE B O 1
ATOM 3974 N N . LEU B 1 250 ? 2.498 25.109 8.984 1 96.12 250 LEU B N 1
ATOM 3975 C CA . LEU B 1 250 ? 2.947 25.859 7.816 1 96.12 250 LEU B CA 1
ATOM 3976 C C . LEU B 1 250 ? 1.86 25.906 6.75 1 96.12 250 LEU B C 1
ATOM 3978 O O . LEU B 1 250 ? 0.917 25.109 6.781 1 96.12 250 LEU B O 1
ATOM 3982 N N . ASN B 1 251 ? 2.014 26.844 5.816 1 94.31 251 ASN B N 1
ATOM 3983 C CA . ASN B 1 251 ? 1.095 26.984 4.691 1 94.31 251 ASN B CA 1
ATOM 3984 C C . ASN B 1 251 ? 1.509 26.109 3.514 1 94.31 251 ASN B C 1
ATOM 3986 O O . ASN B 1 251 ? 2.457 26.438 2.797 1 94.31 251 ASN B O 1
ATOM 3990 N N . GLY B 1 252 ? 0.761 25.062 3.266 1 92.38 252 GLY B N 1
ATOM 3991 C CA . GLY B 1 252 ? 1.067 24.109 2.213 1 92.38 252 GLY B CA 1
ATOM 3992 C C . GLY B 1 252 ? 0.83 24.656 0.82 1 92.38 252 GLY B C 1
ATOM 3993 O O . GLY B 1 252 ? 1.287 24.078 -0.169 1 92.38 252 GLY B O 1
ATOM 3994 N N . THR B 1 253 ? 0.124 25.734 0.719 1 92.62 253 THR B N 1
ATOM 3995 C CA . THR B 1 253 ? -0.076 26.375 -0.579 1 92.62 253 THR B CA 1
ATOM 3996 C C . THR B 1 253 ? 1.105 27.266 -0.927 1 92.62 253 THR B C 1
ATOM 3998 O O . THR B 1 253 ? 1.174 27.812 -2.031 1 92.62 253 THR B O 1
ATOM 4001 N N . CYS B 1 254 ? 1.975 27.438 -0.012 1 93.62 254 CYS B N 1
ATOM 4002 C CA . CYS B 1 254 ? 3.242 28.125 -0.202 1 93.62 254 CYS B CA 1
ATOM 4003 C C . CYS B 1 254 ? 4.418 27.203 0.097 1 93.62 254 CYS B C 1
ATOM 4005 O O . CYS B 1 254 ? 5.074 27.344 1.131 1 93.62 254 CYS B O 1
ATOM 4007 N N . PRO B 1 255 ? 4.773 26.344 -0.851 1 94 255 PRO B N 1
ATOM 4008 C CA . PRO B 1 255 ? 5.723 25.25 -0.599 1 94 255 PRO B CA 1
ATOM 4009 C C . PRO B 1 255 ? 7.086 25.75 -0.136 1 94 255 PRO B C 1
ATOM 4011 O O . PRO B 1 255 ? 7.812 25.031 0.559 1 94 255 PRO B O 1
ATOM 4014 N N . GLU B 1 256 ? 7.434 26.969 -0.482 1 96.12 256 GLU B N 1
ATOM 4015 C CA . GLU B 1 256 ? 8.727 27.516 -0.085 1 96.12 256 GLU B CA 1
ATOM 4016 C C . GLU B 1 256 ? 8.859 27.578 1.435 1 96.12 256 GLU B C 1
ATOM 4018 O O . GLU B 1 256 ? 9.969 27.562 1.968 1 96.12 256 GLU B O 1
ATOM 4023 N N . GLN B 1 257 ? 7.746 27.609 2.135 1 96.19 257 GLN B N 1
ATOM 4024 C CA . GLN B 1 257 ? 7.77 27.703 3.59 1 96.19 257 GLN B CA 1
ATOM 4025 C C . GLN B 1 257 ? 8.438 26.484 4.211 1 96.19 257 GLN B C 1
ATOM 4027 O O . GLN B 1 257 ? 9.031 26.562 5.285 1 96.19 257 GLN B O 1
ATOM 4032 N N . ILE B 1 258 ? 8.383 25.359 3.523 1 96.5 258 ILE B N 1
ATOM 4033 C CA . ILE B 1 258 ? 8.977 24.125 4.027 1 96.5 258 ILE B CA 1
ATOM 4034 C C . ILE B 1 258 ? 10.492 24.281 4.117 1 96.5 258 ILE B C 1
ATOM 4036 O O . ILE B 1 258 ? 11.07 24.094 5.191 1 96.5 258 ILE B O 1
ATOM 4040 N N . SER B 1 259 ? 11.164 24.688 3.031 1 96.56 259 SER B N 1
ATOM 4041 C CA . SER B 1 259 ? 12.609 24.859 3.033 1 96.56 259 SER B CA 1
ATOM 4042 C C . SER B 1 259 ? 13.023 26.062 3.859 1 96.56 259 SER B C 1
ATOM 4044 O O . SER B 1 259 ? 14.078 26.062 4.496 1 96.56 259 SER B O 1
ATOM 4046 N N . ASP B 1 260 ? 12.18 27.125 3.779 1 97 260 ASP B N 1
ATOM 4047 C CA . ASP B 1 260 ? 12.461 28.312 4.582 1 97 260 ASP B CA 1
ATOM 4048 C C . ASP B 1 260 ? 12.562 27.953 6.062 1 97 260 ASP B C 1
ATOM 4050 O O . ASP B 1 260 ? 13.484 28.406 6.75 1 97 260 ASP B O 1
ATOM 4054 N N . TYR B 1 261 ? 11.664 27.156 6.516 1 96.38 261 TYR B N 1
ATOM 4055 C CA . TYR B 1 261 ? 11.625 26.797 7.93 1 96.38 261 TYR B CA 1
ATOM 4056 C C . TYR B 1 261 ? 12.727 25.797 8.266 1 96.38 261 TYR B C 1
ATOM 4058 O O . TYR B 1 261 ? 13.508 26 9.195 1 96.38 261 TYR B O 1
ATOM 4066 N N . LEU B 1 262 ? 12.883 24.719 7.508 1 96.38 262 LEU B N 1
ATOM 4067 C CA . LEU B 1 262 ? 13.695 23.578 7.898 1 96.38 262 LEU B CA 1
ATOM 4068 C C . LEU B 1 262 ? 15.164 23.812 7.531 1 96.38 262 LEU B C 1
ATOM 4070 O O . LEU B 1 262 ? 16.062 23.359 8.242 1 96.38 262 LEU B O 1
ATOM 4074 N N . ILE B 1 263 ? 15.414 24.438 6.426 1 95.81 263 ILE B N 1
ATOM 4075 C CA . ILE B 1 263 ? 16.781 24.594 5.934 1 95.81 263 ILE B CA 1
ATOM 4076 C C . ILE B 1 263 ? 17.312 25.969 6.312 1 95.81 263 ILE B C 1
ATOM 4078 O O . ILE B 1 263 ? 18.344 26.078 6.98 1 95.81 263 ILE B O 1
ATOM 4082 N N . LYS B 1 264 ? 16.516 27.016 5.977 1 95.75 264 LYS B N 1
ATOM 4083 C CA . LYS B 1 264 ? 16.984 28.375 6.207 1 95.75 264 LYS B CA 1
ATOM 4084 C C . LYS B 1 264 ? 16.719 28.812 7.648 1 95.75 264 LYS B C 1
ATOM 4086 O O . LYS B 1 264 ? 17.219 29.844 8.086 1 95.75 264 LYS B O 1
ATOM 4091 N N . GLN B 1 265 ? 15.859 28.109 8.305 1 94.44 265 GLN B N 1
ATOM 4092 C CA . GLN B 1 265 ? 15.57 28.328 9.719 1 94.44 265 GLN B CA 1
ATOM 4093 C C . GLN B 1 265 ? 14.945 29.703 9.938 1 94.44 265 GLN B C 1
ATOM 4095 O O . GLN B 1 265 ? 15.312 30.422 10.875 1 94.44 265 GLN B O 1
ATOM 4100 N N . ILE B 1 266 ? 14.117 30.016 9 1 94.81 266 ILE B N 1
ATOM 4101 C CA . ILE B 1 266 ? 13.352 31.25 9.125 1 94.81 266 ILE B CA 1
ATOM 4102 C C . ILE B 1 266 ? 12.141 31.016 10.039 1 94.81 266 ILE B C 1
ATOM 4104 O O . ILE B 1 266 ? 11.492 29.969 9.953 1 94.81 266 ILE B O 1
ATOM 4108 N N . SER B 1 267 ? 11.883 31.969 10.906 1 93.56 267 SER B N 1
ATOM 4109 C CA . SER B 1 267 ? 10.719 31.891 11.781 1 93.56 267 SER B CA 1
ATOM 4110 C C . SER B 1 267 ? 9.43 32.125 11.008 1 93.56 267 SER B C 1
ATOM 4112 O O . SER B 1 267 ? 9.016 33.281 10.82 1 93.56 267 SER B O 1
ATOM 4114 N N . ILE B 1 268 ? 8.859 31.172 10.594 1 95.62 268 ILE B N 1
ATOM 4115 C CA . ILE B 1 268 ? 7.594 31.25 9.867 1 95.62 268 ILE B CA 1
ATOM 4116 C C . ILE B 1 268 ? 6.605 30.234 10.438 1 95.62 268 ILE B C 1
ATOM 4118 O O . ILE B 1 268 ? 7 29.312 11.141 1 95.62 268 ILE B O 1
ATOM 4122 N N . GLY B 1 269 ? 5.309 30.469 10.117 1 96.5 269 GLY B N 1
ATOM 4123 C CA . GLY B 1 269 ? 4.273 29.609 10.664 1 96.5 269 GLY B CA 1
ATOM 4124 C C . GLY B 1 269 ? 4.086 29.766 12.156 1 96.5 269 GLY B C 1
ATOM 4125 O O . GLY B 1 269 ? 4.312 30.844 12.703 1 96.5 269 GLY B O 1
ATOM 4126 N N . THR B 1 270 ? 3.553 28.781 12.789 1 97.88 270 THR B N 1
ATOM 4127 C CA . THR B 1 270 ? 3.402 28.734 14.242 1 97.88 270 THR B CA 1
ATOM 4128 C C . THR B 1 270 ? 4.086 27.484 14.805 1 97.88 270 THR B C 1
ATOM 4130 O O . THR B 1 270 ? 3.686 26.359 14.5 1 97.88 270 THR B O 1
ATOM 4133 N N . THR B 1 271 ? 5.113 27.703 15.578 1 97.69 271 THR B N 1
ATOM 4134 C CA . THR B 1 271 ? 5.824 26.609 16.234 1 97.69 271 THR B CA 1
ATOM 4135 C C . THR B 1 271 ? 5.242 26.328 17.609 1 97.69 271 THR B C 1
ATOM 4137 O O . THR B 1 271 ? 5.07 27.25 18.422 1 97.69 271 THR B O 1
ATOM 4140 N N . ILE B 1 272 ? 4.855 25.125 17.812 1 97.06 272 ILE B N 1
ATOM 4141 C CA . ILE B 1 272 ? 4.352 24.672 19.094 1 97.06 272 ILE B CA 1
ATOM 4142 C C . ILE B 1 272 ? 5.441 23.875 19.828 1 97.06 272 ILE B C 1
ATOM 4144 O O . ILE B 1 272 ? 5.977 22.906 19.281 1 97.06 272 ILE B O 1
ATOM 4148 N N . LYS B 1 273 ? 5.738 24.312 20.969 1 92 273 LYS B N 1
ATOM 4149 C CA . LYS B 1 273 ? 6.777 23.641 21.766 1 92 273 LYS B CA 1
ATOM 4150 C C . LYS B 1 273 ? 6.348 23.484 23.219 1 92 273 LYS B C 1
ATOM 4152 O O . LYS B 1 273 ? 5.332 24.047 23.641 1 92 273 LYS B O 1
ATOM 4157 N N . LEU B 1 274 ? 7.078 22.672 23.953 1 91.75 274 LEU B N 1
ATOM 4158 C CA . LEU B 1 274 ? 6.812 22.484 25.375 1 91.75 274 LEU B CA 1
ATOM 4159 C C . LEU B 1 274 ? 7.266 23.688 26.188 1 91.75 274 LEU B C 1
ATOM 4161 O O . LEU B 1 274 ? 8.234 24.359 25.828 1 91.75 274 LEU B O 1
#

Solvent-accessible surface area (backbone atoms only — not comparable to full-atom values): 27367 Å² total; per-residue (Å²): 130,88,64,50,36,35,28,37,31,47,38,34,82,51,57,74,39,71,67,51,42,52,46,43,43,51,48,52,52,50,41,40,74,72,62,27,45,55,33,39,28,31,50,37,60,67,58,40,52,50,52,32,54,75,71,71,47,86,85,44,70,57,95,88,38,66,42,24,47,73,70,49,45,54,54,40,39,17,40,40,48,20,42,50,37,45,50,50,24,38,53,33,34,54,72,71,45,32,18,32,46,44,40,19,47,32,47,55,27,23,35,25,42,81,38,70,43,73,43,73,40,94,86,66,47,72,43,81,40,85,30,52,36,21,28,42,81,76,47,62,49,43,61,66,60,52,55,37,46,76,70,66,33,29,49,35,32,34,39,35,23,21,27,84,86,49,53,63,21,50,33,59,40,46,49,46,35,22,52,49,26,21,56,63,51,16,46,31,35,36,40,36,38,88,44,61,41,51,26,68,48,74,84,43,75,85,35,51,39,53,64,47,43,59,84,59,50,70,78,36,55,84,65,48,35,46,76,78,46,42,52,48,51,51,18,37,47,52,15,31,77,52,60,15,62,31,16,33,32,32,26,44,81,43,48,64,52,57,50,37,37,66,72,69,60,44,96,63,28,19,33,39,32,119,130,88,63,50,36,36,28,38,32,47,38,34,81,51,56,74,40,70,67,51,43,51,47,43,44,50,48,51,51,52,40,42,74,71,64,26,46,56,34,38,27,30,51,37,60,68,57,40,53,52,52,32,55,75,71,69,45,85,84,44,69,56,96,86,38,66,42,23,47,74,70,51,44,53,53,40,38,16,40,39,49,21,42,50,37,44,50,51,24,38,54,33,34,56,72,70,46,32,17,33,46,44,40,20,47,35,46,55,26,24,34,27,42,80,37,69,43,75,43,75,41,94,87,67,47,74,42,82,40,85,28,50,38,20,28,40,79,75,45,62,47,43,61,66,61,52,55,37,47,75,70,68,34,29,48,34,32,33,40,37,24,22,27,84,86,50,53,63,20,51,34,58,41,46,48,46,36,21,52,51,26,20,56,62,50,16,46,30,36,37,40,35,38,89,46,58,41,50,25,69,48,74,84,45,76,86,34,53,39,54,64,48,41,59,85,59,50,70,79,34,56,83,65,48,34,48,76,78,47,42,52,48,52,51,17,36,45,52,15,31,76,53,59,15,62,31,16,33,32,34,27,43,81,44,47,65,52,56,50,36,38,66,70,67,60,44,95,62,27,18,34,40,33,119

Radius of gyration: 24.97 Å; Cα contacts (8 Å, |Δi|>4): 1263; chains: 2; bounding box: 50×80×76 Å

Secondary structure (DSSP, 8-state):
----EEEEEE-GGGGS-HHHHHHHHHHHHHHHHTT-EEEEEE--HHHHHHHHHHTTPPPEEETTEEEB-HHHHHHHHHHIIIIIIHHHHHHHHHTT--EEEEETTGGG-EEEEEEEEEEEPTTS-EEEEEEEEEEEEEEE-THHHHHHHHTT-EEEEESEEE-TT--EEE--HHHHHHHHHHHTT-SEEEEEESSSSEETTTT-GGGEESEEETTTGGGGBTTTB-TTHHHHHHHHHHHHHTT-SEEEEEETTSTHHHHHHHTS----SEEEE-/----EEEEEE-GGGGS-HHHHHHHHHHHHHHHHTT-EEEEEE--HHHHHHHHHHTTPPPEEETTEEEB-HHHHHHHHHHIIIIIIHHHHHHHHHTT--EEEEETTGGG-EEEEEEEEEEEPTTS-EEEEEEEEEEEEEEE-THHHHHHHHTT-EEEEESEEE-TT--EEE--HHHHHHHHHHHTT-SEEEEEESSSS-BTTTT-GGGB-SEEETTTGGGGBTTTB-TTHHHHHHHHHHHHHTT-SEEEEEETTSTHHHHHHHTS----SEEEE-

Nearest PDB structures (foldseek):
  2buf-assembly2_H  TM=9.553E-01  e=3.823E-28  Pseudomonas aeruginosa
  7nly-assembly1_A  TM=9.415E-01  e=2.064E-27  Mycobacterium tuberculosis H37Rv
  3wwm-assembly1_A-2  TM=8.471E-01  e=8.294E-23  Thermus thermophilus HB27
  3u6u-assembly1_C  TM=8.440E-01  e=3.360E-23  Thermus thermophilus HB8
  3wwn-assembly1_A-2  TM=8.479E-01  e=6.053E-22  Thermus thermophilus HB27